Protein 2CH7 (pdb70)

Secondary structure (P-SEA, 3-state):
ccaaaaaaaaaaaaaaaaaaaaaaaaaaaaaaaaaaaaaaaaaaaaaaaaaaaaaaaaaaaaaaaaaaaaaaaaaaaaaaaaaaaaaaaaaaaaaaaaaaaaaaaaaaaaaaaaaaaaaaaaccaaaaaaaaaaaaaaaaaaaaaaaaaaaaccccaaaaaaaaaaaaaaaaaaaaaaaaaaaaaaaaaaaaaaaaaaaaaaaaaaaaaaaaaaaaaaaaaaaaaaaaaaaaaaaaaaaaaaaaaaaaaaaaaaaaaaaaaaaaaaaaaaaaaaaaaaaaaaaaaaaaaaaaaaaaaaacaaaaaaccc/cccaaaaaaaaaaaaaaaaaaaaaaaaaaaaaaaaaaaaaaaaaaaaaaaaaaaaaaaaaaaaaaaaaaaaaaaaaaaaaaaaaaaaaaaaaaaaaaaaaaaaaaaaaaaaaaaaaaaaaaaaaaaaaaaaaaaaaaaaaaaaaaaaacccccccccaaaaaaaaaaaaaaaaaaaaaaaaaaaaaaaaacccccccccaaaaaaaaaaaaaaaaaaaaaaaaaaaaaaaaaaaaaaaaaaaaaaaaaaaaaaaaaaaaaaaaaaaaaaaaaaaaaaaaaaaaaaaaaaaaaaaaaaaaaaaaaccc

CATH classification: 1.10.287.950

Radius of gyration: 66.01 Å; Cα contacts (8 Å, |Δi|>4): 724; chains: 2; bounding box: 37×53×224 Å

Organism: Thermotoga maritima (strain ATCC 43589 / DSM 3109 / JCM 10099 / NBRC 100826 / MSB8) (NCBI:txid243274)

B-factor: mean 63.99, std 24.02, range [5.92, 136.81]

Solvent-accessible surface area: 31193 Å² total

Structure (mmCIF, N/CA/C/O backbone):
data_2CH7
#
_entry.id   2CH7
#
_cell.length_a   24.600
_cell.length_b   99.400
_cell.length_c   117.200
_cell.angle_alpha   90.00
_cell.angle_beta   90.50
_cell.angle_gamma   90.00
#
_symmetry.space_group_name_H-M   'P 1 21 1'
#
loop_
_entity.id
_entity.type
_entity.pdbx_description
1 polymer 'METHYL-ACCEPTING CHEMOTAXIS PROTEIN'
2 polymer 'METHYL-ACCEPTING CHEMOTAXIS PROTEIN'
3 non-polymer 'LEAD (II) ION'
4 water water
#
loop_
_atom_site.group_PDB
_atom_site.id
_atom_site.type_symbol
_atom_site.label_atom_id
_atom_site.label_alt_id
_atom_site.label_comp_id
_atom_site.label_asym_id
_atom_site.label_entity_id
_atom_site.label_seq_id
_atom_site.pdbx_PDB_ins_code
_atom_site.Cartn_x
_atom_site.Cartn_y
_atom_site.Cartn_z
_atom_site.occupancy
_atom_site.B_iso_or_equiv
_atom_site.auth_seq_id
_atom_site.auth_comp_id
_atom_site.auth_asym_id
_atom_site.auth_atom_id
_atom_site.pdbx_PDB_model_num
ATOM 1 N N . GLY A 1 1 ? -45.189 -27.041 -71.045 1.00 103.73 221 GLY A N 1
ATOM 2 C CA . GLY A 1 1 ? -46.625 -26.946 -70.642 1.00 107.36 221 GLY A CA 1
ATOM 3 C C . GLY A 1 1 ? -46.867 -27.918 -69.494 1.00 109.35 221 GLY A C 1
ATOM 4 O O . GLY A 1 1 ? -47.001 -27.490 -68.322 1.00 109.37 221 GLY A O 1
ATOM 5 N N . SER A 1 2 ? -46.955 -29.220 -69.797 1.00 111.49 222 SER A N 1
ATOM 6 C CA . SER A 1 2 ? -47.191 -30.244 -68.759 1.00 109.29 222 SER A CA 1
ATOM 7 C C . SER A 1 2 ? -45.935 -30.298 -67.914 1.00 107.97 222 SER A C 1
ATOM 8 O O . SER A 1 2 ? -45.888 -30.965 -66.893 1.00 105.16 222 SER A O 1
ATOM 10 N N . HIS A 1 3 ? -44.900 -29.620 -68.408 1.00 105.60 223 HIS A N 1
ATOM 11 C CA . HIS A 1 3 ? -43.587 -29.470 -67.785 1.00 106.24 223 HIS A CA 1
ATOM 12 C C . HIS A 1 3 ? -43.658 -28.419 -66.670 1.00 107.26 223 HIS A C 1
ATOM 13 O O . HIS A 1 3 ? -42.819 -28.407 -65.781 1.00 107.66 223 HIS A O 1
ATOM 20 N N . MET A 1 4 ? -44.615 -27.496 -66.784 1.00 107.68 224 MET A N 1
ATOM 21 C CA . MET A 1 4 ? -44.792 -26.435 -65.794 1.00 107.63 224 MET A CA 1
ATOM 22 C C . MET A 1 4 ? -46.108 -26.622 -65.042 1.00 106.85 224 MET A C 1
ATOM 23 O O . MET A 1 4 ? -46.244 -26.201 -63.890 1.00 107.34 224 MET A O 1
ATOM 28 N N . LYS A 1 5 ? -47.083 -27.232 -65.711 1.00 105.30 225 LYS A N 1
ATOM 29 C CA . LYS A 1 5 ? -48.377 -27.495 -65.100 1.00 103.95 225 LYS A CA 1
ATOM 30 C C . LYS A 1 5 ? -48.253 -28.579 -64.039 1.00 103.68 225 LYS A C 1
ATOM 31 O O . LYS A 1 5 ? -49.190 -28.812 -63.275 1.00 105.79 225 LYS A O 1
ATOM 37 N N . ASP A 1 6 ? -47.096 -29.245 -64.009 1.00 101.53 226 ASP A N 1
ATOM 38 C CA . ASP A 1 6 ? -46.819 -30.270 -63.004 1.00 98.85 226 ASP A CA 1
ATOM 39 C C . ASP A 1 6 ? -45.936 -29.608 -61.945 1.00 94.52 226 ASP A C 1
ATOM 40 O O . ASP A 1 6 ? -46.029 -29.942 -60.766 1.00 94.71 226 ASP A O 1
ATOM 45 N N . VAL A 1 7 ? -45.097 -28.658 -62.377 1.00 89.31 227 VAL A N 1
ATOM 46 C CA . VAL A 1 7 ? -44.219 -27.903 -61.475 1.00 85.15 227 VAL A CA 1
ATOM 47 C C . VAL A 1 7 ? -45.107 -27.057 -60.574 1.00 83.57 227 VAL A C 1
ATOM 48 O O . VAL A 1 7 ? -44.687 -26.606 -59.511 1.00 84.24 227 VAL A O 1
ATOM 52 N N . GLN A 1 8 ? -46.347 -26.870 -61.013 1.00 81.31 228 GLN A N 1
ATOM 53 C CA . GLN A 1 8 ? -47.338 -26.120 -60.263 1.00 77.98 228 GLN A CA 1
ATOM 54 C C . GLN A 1 8 ? -48.044 -27.091 -59.313 1.00 74.72 228 GLN A C 1
ATOM 55 O O . GLN A 1 8 ? -48.127 -26.855 -58.107 1.00 71.28 228 GLN A O 1
ATOM 61 N N . THR A 1 9 ? -48.537 -28.194 -59.868 1.00 74.66 229 THR A N 1
ATOM 62 C CA . THR A 1 9 ? -49.236 -29.222 -59.090 1.00 72.77 229 THR A CA 1
ATOM 63 C C . THR A 1 9 ? -48.351 -29.656 -57.930 1.00 69.50 229 THR A C 1
ATOM 64 O O . THR A 1 9 ? -48.822 -29.944 -56.825 1.00 66.95 229 THR A O 1
ATOM 68 N N . GLU A 1 10 ? -47.056 -29.646 -58.202 1.00 67.71 230 GLU A N 1
ATOM 69 C CA . GLU A 1 10 ? -46.053 -30.040 -57.239 1.00 68.69 230 GLU A CA 1
ATOM 70 C C . GLU A 1 10 ? -45.943 -29.015 -56.124 1.00 67.06 230 GLU A C 1
ATOM 71 O O . GLU A 1 10 ? -46.179 -29.323 -54.954 1.00 66.12 230 GLU A O 1
ATOM 77 N N . THR A 1 11 ? -45.610 -27.787 -56.500 1.00 66.71 231 THR A N 1
ATOM 78 C CA . THR A 1 11 ? -45.476 -26.709 -55.542 1.00 66.43 231 THR A CA 1
ATOM 79 C C . THR A 1 11 ? -46.799 -26.420 -54.832 1.00 66.36 231 THR A C 1
ATOM 80 O O . THR A 1 11 ? -46.829 -25.685 -53.848 1.00 67.25 231 THR A O 1
ATOM 84 N N . PHE A 1 12 ? -47.897 -26.976 -55.342 1.00 66.37 232 PHE A N 1
ATOM 85 C CA . PHE A 1 12 ? -49.205 -26.796 -54.701 1.00 66.75 232 PHE A CA 1
ATOM 86 C C . PHE A 1 12 ? -49.210 -27.704 -53.466 1.00 65.23 232 PHE A C 1
ATOM 87 O O . PHE A 1 12 ? -49.515 -27.272 -52.356 1.00 63.59 232 PHE A O 1
ATOM 95 N N . SER A 1 13 ? -48.821 -28.960 -53.670 1.00 63.71 233 SER A N 1
ATOM 96 C CA . SER A 1 13 ? -48.779 -29.935 -52.596 1.00 62.12 233 SER A CA 1
ATOM 97 C C . SER A 1 13 ? -47.761 -29.585 -51.512 1.00 60.88 233 SER A C 1
ATOM 98 O O . SER A 1 13 ? -48.058 -29.744 -50.331 1.00 62.05 233 SER A O 1
ATOM 101 N N . VAL A 1 14 ? -46.572 -29.111 -51.884 1.00 56.16 234 VAL A N 1
ATOM 102 C CA . VAL A 1 14 ? -45.599 -28.770 -50.850 1.00 55.01 234 VAL A CA 1
ATOM 103 C C . VAL A 1 14 ? -46.053 -27.542 -50.062 1.00 57.78 234 VAL A C 1
ATOM 104 O O . VAL A 1 14 ? -45.948 -27.531 -48.836 1.00 59.74 234 VAL A O 1
ATOM 108 N N . ALA A 1 15 ? -46.605 -26.541 -50.752 1.00 57.50 235 ALA A N 1
ATOM 109 C CA . ALA A 1 15 ? -47.113 -25.333 -50.085 1.00 57.95 235 ALA A CA 1
ATOM 110 C C . ALA A 1 15 ? -48.278 -25.712 -49.178 1.00 56.13 235 ALA A C 1
ATOM 111 O O . ALA A 1 15 ? -48.534 -25.057 -48.181 1.00 57.04 235 ALA A O 1
ATOM 113 N N . GLU A 1 16 ? -48.994 -26.762 -49.568 1.00 58.57 236 GLU A N 1
ATOM 114 C CA . GLU A 1 16 ? -50.138 -27.285 -48.830 1.00 56.41 236 GLU A CA 1
ATOM 115 C C . GLU A 1 16 ? -49.659 -28.134 -47.641 1.00 53.09 236 GLU A C 1
ATOM 116 O O . GLU A 1 16 ? -50.271 -28.140 -46.572 1.00 53.96 236 GLU A O 1
ATOM 122 N N . SER A 1 17 ? -48.549 -28.840 -47.825 1.00 45.89 237 SER A N 1
ATOM 123 C CA . SER A 1 17 ? -48.017 -29.671 -46.768 1.00 42.48 237 SER A CA 1
ATOM 124 C C . SER A 1 17 ? -47.278 -28.874 -45.713 1.00 42.08 237 SER A C 1
ATOM 125 O O . SER A 1 17 ? -47.507 -29.063 -44.520 1.00 43.61 237 SER A O 1
ATOM 128 N N . ILE A 1 18 ? -46.374 -27.999 -46.142 1.00 40.14 238 ILE A N 1
ATOM 129 C CA . ILE A 1 18 ? -45.603 -27.185 -45.192 1.00 37.92 238 ILE A CA 1
ATOM 130 C C . ILE A 1 18 ? -46.538 -26.427 -44.257 1.00 33.89 238 ILE A C 1
ATOM 131 O O . ILE A 1 18 ? -46.191 -26.162 -43.111 1.00 33.56 238 ILE A O 1
ATOM 136 N N . GLU A 1 19 ? -47.734 -26.103 -44.745 1.00 31.12 239 GLU A N 1
ATOM 137 C CA . GLU A 1 19 ? -48.703 -25.400 -43.933 1.00 35.22 239 GLU A CA 1
ATOM 138 C C . GLU A 1 19 ? -49.310 -26.283 -42.847 1.00 33.56 239 GLU A C 1
ATOM 139 O O . GLU A 1 19 ? -49.768 -25.792 -41.819 1.00 33.09 239 GLU A O 1
ATOM 145 N N . GLU A 1 20 ? -49.305 -27.592 -43.073 1.00 34.72 240 GLU A N 1
ATOM 146 C CA . GLU A 1 20 ? -49.788 -28.540 -42.077 1.00 33.61 240 GLU A CA 1
ATOM 147 C C . GLU A 1 20 ? -48.672 -28.716 -41.049 1.00 33.47 240 GLU A C 1
ATOM 148 O O . GLU A 1 20 ? -48.933 -28.779 -39.844 1.00 32.21 240 GLU A O 1
ATOM 154 N N . ILE A 1 21 ? -47.425 -28.767 -41.515 1.00 30.64 241 ILE A N 1
ATOM 155 C CA . ILE A 1 21 ? -46.280 -28.898 -40.603 1.00 32.28 241 ILE A CA 1
ATOM 156 C C . ILE A 1 21 ? -46.240 -27.691 -39.654 1.00 35.74 241 ILE A C 1
ATOM 157 O O . ILE A 1 21 ? -45.897 -27.819 -38.472 1.00 33.77 241 ILE A O 1
ATOM 162 N N . SER A 1 22 ? -46.643 -26.529 -40.166 1.00 33.90 242 SER A N 1
ATOM 163 C CA . SER A 1 22 ? -46.626 -25.319 -39.369 1.00 33.14 242 SER A CA 1
ATOM 164 C C . SER A 1 22 ? -47.599 -25.356 -38.234 1.00 33.60 242 SER A C 1
ATOM 165 O O . SER A 1 22 ? -47.316 -24.809 -37.182 1.00 39.34 242 SER A O 1
ATOM 168 N N . LYS A 1 23 ? -48.760 -25.963 -38.437 1.00 35.68 243 LYS A N 1
ATOM 169 C CA . LYS A 1 23 ? -49.726 -26.013 -37.347 1.00 38.03 243 LYS A CA 1
ATOM 170 C C . LYS A 1 23 ? -49.467 -27.194 -36.432 1.00 36.20 243 LYS A C 1
ATOM 171 O O . LYS A 1 23 ? -49.689 -27.094 -35.227 1.00 38.62 243 LYS A O 1
ATOM 177 N N . ALA A 1 24 ? -48.936 -28.282 -36.993 1.00 35.22 244 ALA A N 1
ATOM 178 C CA . ALA A 1 24 ? -48.590 -29.465 -36.203 1.00 35.68 244 ALA A CA 1
ATOM 179 C C . ALA A 1 24 ? -47.499 -29.028 -35.232 1.00 36.29 244 ALA A C 1
ATOM 180 O O . ALA A 1 24 ? -47.446 -29.503 -34.098 1.00 37.33 244 ALA A O 1
ATOM 182 N N . ASN A 1 25 ? -46.653 -28.097 -35.689 1.00 37.73 245 ASN A N 1
ATOM 183 C CA . ASN A 1 25 ? -45.571 -27.513 -34.885 1.00 36.94 245 ASN A CA 1
ATOM 184 C C . ASN A 1 25 ? -46.106 -26.383 -33.980 1.00 36.43 245 ASN A C 1
ATOM 185 O O . ASN A 1 25 ? -45.437 -25.981 -33.027 1.00 38.53 245 ASN A O 1
ATOM 190 N N . GLU A 1 26 ? -47.295 -25.862 -34.304 1.00 35.38 246 GLU A N 1
ATOM 191 C CA . GLU A 1 26 ? -47.947 -24.834 -33.493 1.00 36.42 246 GLU A CA 1
ATOM 192 C C . GLU A 1 26 ? -48.680 -25.568 -32.388 1.00 36.58 246 GLU A C 1
ATOM 193 O O . GLU A 1 26 ? -48.766 -25.081 -31.265 1.00 38.69 246 GLU A O 1
ATOM 199 N N . GLU A 1 27 ? -49.234 -26.735 -32.711 1.00 36.55 247 GLU A N 1
ATOM 200 C CA . GLU A 1 27 ? -49.906 -27.560 -31.707 1.00 41.11 247 GLU A CA 1
ATOM 201 C C . GLU A 1 27 ? -48.830 -28.004 -30.684 1.00 40.04 247 GLU A C 1
ATOM 202 O O . GLU A 1 27 ? -49.069 -27.991 -29.471 1.00 39.40 247 GLU A O 1
ATOM 208 N N . ILE A 1 28 ? -47.622 -28.313 -31.164 1.00 35.50 248 ILE A N 1
ATOM 209 C CA . ILE A 1 28 ? -46.537 -28.724 -30.265 1.00 33.39 248 ILE A CA 1
ATOM 210 C C . ILE A 1 28 ? -46.071 -27.633 -29.301 1.00 30.50 248 ILE A C 1
ATOM 211 O O . ILE A 1 28 ? -45.828 -27.909 -28.130 1.00 30.57 248 ILE A O 1
ATOM 216 N N . THR A 1 29 ? -45.879 -26.416 -29.790 1.00 29.41 249 THR A N 1
ATOM 217 C CA . THR A 1 29 ? -45.448 -25.344 -28.894 1.00 36.25 249 THR A CA 1
ATOM 218 C C . THR A 1 29 ? -46.456 -25.088 -27.740 1.00 34.16 249 THR A C 1
ATOM 219 O O . THR A 1 29 ? -46.058 -24.703 -26.629 1.00 32.83 249 THR A O 1
ATOM 223 N N . ASN A 1 30 ? -47.741 -25.367 -27.985 1.00 32.83 250 ASN A N 1
ATOM 224 C CA . ASN A 1 30 ? -48.793 -25.175 -26.965 1.00 30.82 250 ASN A CA 1
ATOM 225 C C . ASN A 1 30 ? -48.717 -26.222 -25.876 1.00 25.83 250 ASN A C 1
ATOM 226 O O . ASN A 1 30 ? -48.775 -25.910 -24.687 1.00 23.37 250 ASN A O 1
ATOM 231 N N . GLN A 1 31 ? -48.623 -27.480 -26.297 1.00 32.58 251 GLN A N 1
ATOM 232 C CA . GLN A 1 31 ? -48.523 -28.607 -25.370 1.00 37.12 251 GLN A CA 1
ATOM 233 C C . GLN A 1 31 ? -47.348 -28.370 -24.431 1.00 37.24 251 GLN A C 1
ATOM 234 O O . GLN A 1 31 ? -47.429 -28.680 -23.247 1.00 41.48 251 GLN A O 1
ATOM 240 N N . LEU A 1 32 ? -46.280 -27.781 -24.972 1.00 38.49 252 LEU A N 1
ATOM 241 C CA . LEU A 1 32 ? -45.063 -27.426 -24.224 1.00 40.87 252 LEU A CA 1
ATOM 242 C C . LEU A 1 32 ? -45.371 -26.395 -23.129 1.00 44.29 252 LEU A C 1
ATOM 243 O O . LEU A 1 32 ? -44.729 -26.396 -22.079 1.00 49.77 252 LEU A O 1
ATOM 248 N N . LEU A 1 33 ? -46.311 -25.482 -23.399 1.00 43.32 253 LEU A N 1
ATOM 249 C CA . LEU A 1 33 ? -46.710 -24.452 -22.429 1.00 43.15 253 LEU A CA 1
ATOM 250 C C . LEU A 1 33 ? -47.429 -25.096 -21.248 1.00 43.34 253 LEU A C 1
ATOM 251 O O . LEU A 1 33 ? -47.151 -24.773 -20.088 1.00 40.55 253 LEU A O 1
ATOM 256 N N . GLY A 1 34 ? -48.351 -26.014 -21.566 1.00 39.69 254 GLY A N 1
ATOM 257 C CA . GLY A 1 34 ? -49.106 -26.732 -20.549 1.00 34.99 254 GLY A CA 1
ATOM 258 C C . GLY A 1 34 ? -48.227 -27.625 -19.682 1.00 28.38 254 GLY A C 1
ATOM 259 O O . GLY A 1 34 ? -48.440 -27.736 -18.484 1.00 28.72 254 GLY A O 1
ATOM 260 N N . ILE A 1 35 ? -47.268 -28.301 -20.296 1.00 26.11 255 ILE A N 1
ATOM 261 C CA . ILE A 1 35 ? -46.349 -29.152 -19.556 1.00 29.51 255 ILE A CA 1
ATOM 262 C C . ILE A 1 35 ? -45.595 -28.364 -18.485 1.00 31.47 255 ILE A C 1
ATOM 263 O O . ILE A 1 35 ? -45.449 -28.830 -17.347 1.00 33.84 255 ILE A O 1
ATOM 268 N N . SER A 1 36 ? -45.130 -27.170 -18.843 1.00 29.20 256 SER A N 1
ATOM 269 C CA . SER A 1 36 ? -44.399 -26.315 -17.903 1.00 27.37 256 SER A CA 1
ATOM 270 C C . SER A 1 36 ? -45.244 -25.969 -16.680 1.00 27.29 256 SER A C 1
ATOM 271 O O . SER A 1 36 ? -44.788 -26.115 -15.545 1.00 27.28 256 SER A O 1
ATOM 274 N N . LYS A 1 37 ? -46.471 -25.503 -16.897 1.00 25.07 257 LYS A N 1
ATOM 275 C CA . LYS A 1 37 ? -47.348 -25.181 -15.760 1.00 31.10 257 LYS A CA 1
ATOM 276 C C . LYS A 1 37 ? -47.496 -26.401 -14.845 1.00 26.18 257 LYS A C 1
ATOM 277 O O . LYS A 1 37 ? -47.571 -26.260 -13.636 1.00 28.85 257 LYS A O 1
ATOM 283 N N . GLU A 1 38 ? -47.426 -27.600 -15.418 1.00 27.32 258 GLU A N 1
ATOM 284 C CA . GLU A 1 38 ? -47.569 -28.824 -14.633 1.00 31.41 258 GLU A CA 1
ATOM 285 C C . GLU A 1 38 ? -46.273 -29.172 -13.926 1.00 30.71 258 GLU A C 1
ATOM 286 O O . GLU A 1 38 ? -46.281 -29.712 -12.816 1.00 30.86 258 GLU A O 1
ATOM 292 N N . MET A 1 39 ? -45.158 -28.828 -14.560 1.00 31.97 259 MET A N 1
ATOM 293 C CA . MET A 1 39 ? -43.839 -29.057 -13.978 1.00 31.97 259 MET A CA 1
ATOM 294 C C . MET A 1 39 ? -43.633 -28.158 -12.769 1.00 30.44 259 MET A C 1
ATOM 295 O O . MET A 1 39 ? -43.063 -28.580 -11.767 1.00 33.10 259 MET A O 1
ATOM 300 N N . ASP A 1 40 ? -44.175 -26.943 -12.839 1.00 30.40 260 ASP A N 1
ATOM 301 C CA . ASP A 1 40 ? -44.074 -25.985 -11.738 1.00 32.46 260 ASP A CA 1
ATOM 302 C C . ASP A 1 40 ? -44.986 -26.436 -10.578 1.00 33.68 260 ASP A C 1
ATOM 303 O O . ASP A 1 40 ? -44.661 -26.226 -9.406 1.00 30.27 260 ASP A O 1
ATOM 308 N N . ASN A 1 41 ? -46.138 -27.030 -10.903 1.00 31.99 261 ASN A N 1
ATOM 309 C CA . ASN A 1 41 ? -47.057 -27.539 -9.872 1.00 31.59 261 ASN A CA 1
ATOM 310 C C . ASN A 1 41 ? -46.330 -28.610 -9.108 1.00 26.11 261 ASN A C 1
ATOM 311 O O . ASN A 1 41 ? -46.407 -28.648 -7.889 1.00 29.67 261 ASN A O 1
ATOM 316 N N . ILE A 1 42 ? -45.612 -29.473 -9.826 1.00 26.58 262 ILE A N 1
ATOM 317 C CA . ILE A 1 42 ? -44.849 -30.554 -9.196 1.00 27.97 262 ILE A CA 1
ATOM 318 C C . ILE A 1 42 ? -43.830 -29.901 -8.268 1.00 31.83 262 ILE A C 1
ATOM 319 O O . ILE A 1 42 ? -43.815 -30.174 -7.071 1.00 36.43 262 ILE A O 1
ATOM 324 N N . SER A 1 43 ? -43.084 -28.936 -8.808 1.00 34.30 263 SER A N 1
ATOM 325 C CA . SER A 1 43 ? -42.084 -28.171 -8.056 1.00 32.06 263 SER A CA 1
ATOM 326 C C . SER A 1 43 ? -42.687 -27.543 -6.803 1.00 27.18 263 SER A C 1
ATOM 327 O O . SER A 1 43 ? -42.248 -27.818 -5.702 1.00 30.85 263 SER A O 1
ATOM 330 N N . THR A 1 44 ? -43.703 -26.714 -6.965 1.00 33.34 264 THR A N 1
ATOM 331 C CA . THR A 1 44 ? -44.348 -26.080 -5.810 1.00 34.75 264 THR A CA 1
ATOM 332 C C . THR A 1 44 ? -44.812 -27.125 -4.799 1.00 35.18 264 THR A C 1
ATOM 333 O O . THR A 1 44 ? -44.544 -26.991 -3.605 1.00 37.49 264 THR A O 1
ATOM 337 N N . ARG A 1 45 ? -45.507 -28.162 -5.268 1.00 31.04 265 ARG A N 1
ATOM 338 C CA . ARG A 1 45 ? -45.963 -29.207 -4.366 1.00 31.38 265 ARG A CA 1
ATOM 339 C C . ARG A 1 45 ? -44.773 -29.956 -3.751 1.00 27.31 265 ARG A C 1
ATOM 340 O O . ARG A 1 45 ? -44.810 -30.382 -2.602 1.00 11.40 265 ARG A O 1
ATOM 348 N N . ILE A 1 46 ? -43.688 -30.086 -4.500 1.00 30.87 266 ILE A N 1
ATOM 349 C CA . ILE A 1 46 ? -42.515 -30.762 -3.959 1.00 34.87 266 ILE A CA 1
ATOM 350 C C . ILE A 1 46 ? -41.805 -29.897 -2.896 1.00 40.50 266 ILE A C 1
ATOM 351 O O . ILE A 1 46 ? -40.979 -30.381 -2.105 1.00 41.85 266 ILE A O 1
ATOM 356 N N . GLU A 1 47 ? -42.234 -28.639 -2.801 1.00 44.24 267 GLU A N 1
ATOM 357 C CA . GLU A 1 47 ? -41.695 -27.696 -1.822 1.00 48.51 267 GLU A CA 1
ATOM 358 C C . GLU A 1 47 ? -42.548 -27.827 -0.566 1.00 46.86 267 GLU A C 1
ATOM 359 O O . GLU A 1 47 ? -42.019 -27.894 0.534 1.00 46.69 267 GLU A O 1
ATOM 365 N N . SER A 1 48 ? -43.870 -27.873 -0.739 1.00 46.83 268 SER A N 1
ATOM 366 C CA . SER A 1 48 ? -44.790 -28.033 0.390 1.00 46.99 268 SER A CA 1
ATOM 367 C C . SER A 1 48 ? -44.624 -29.410 1.030 1.00 46.62 268 SER A C 1
ATOM 368 O O . SER A 1 48 ? -44.789 -29.559 2.238 1.00 43.36 268 SER A O 1
ATOM 371 N N . ILE A 1 49 ? -44.343 -30.425 0.214 1.00 48.37 269 ILE A N 1
ATOM 372 C CA . ILE A 1 49 ? -44.128 -31.767 0.740 1.00 48.38 269 ILE A CA 1
ATOM 373 C C . ILE A 1 49 ? -42.853 -31.730 1.569 1.00 51.89 269 ILE A C 1
ATOM 374 O O . ILE A 1 49 ? -42.746 -32.423 2.578 1.00 57.40 269 ILE A O 1
ATOM 379 N N . SER A 1 50 ? -41.898 -30.900 1.160 1.00 51.51 270 SER A N 1
ATOM 380 C CA . SER A 1 50 ? -40.660 -30.782 1.915 1.00 53.00 270 SER A CA 1
ATOM 381 C C . SER A 1 50 ? -40.948 -30.075 3.240 1.00 50.88 270 SER A C 1
ATOM 382 O O . SER A 1 50 ? -40.373 -30.406 4.279 1.00 50.07 270 SER A O 1
ATOM 385 N N . ALA A 1 51 ? -41.869 -29.119 3.211 1.00 52.12 271 ALA A N 1
ATOM 386 C CA . ALA A 1 51 ? -42.239 -28.402 4.430 1.00 53.58 271 ALA A CA 1
ATOM 387 C C . ALA A 1 51 ? -43.007 -29.338 5.358 1.00 55.16 271 ALA A C 1
ATOM 388 O O . ALA A 1 51 ? -42.921 -29.212 6.583 1.00 56.13 271 ALA A O 1
ATOM 390 N N . SER A 1 52 ? -43.761 -30.269 4.766 1.00 57.11 272 SER A N 1
ATOM 391 C CA . SER A 1 52 ? -44.543 -31.248 5.525 1.00 57.14 272 SER A CA 1
ATOM 392 C C . SER A 1 52 ? -43.600 -32.126 6.335 1.00 56.91 272 SER A C 1
ATOM 393 O O . SER A 1 52 ? -43.960 -32.604 7.401 1.00 54.66 272 SER A O 1
ATOM 396 N N . VAL A 1 53 ? -42.380 -32.294 5.830 1.00 59.92 273 VAL A N 1
ATOM 397 C CA . VAL A 1 53 ? -41.334 -33.086 6.481 1.00 63.77 273 VAL A CA 1
ATOM 398 C C . VAL A 1 53 ? -40.741 -32.406 7.722 1.00 65.74 273 VAL A C 1
ATOM 399 O O . VAL A 1 53 ? -40.443 -33.073 8.716 1.00 66.64 273 VAL A O 1
ATOM 403 N N . GLN A 1 54 ? -40.557 -31.090 7.663 1.00 66.01 274 GLN A N 1
ATOM 404 C CA . GLN A 1 54 ? -40.012 -30.366 8.806 1.00 69.05 274 GLN A CA 1
ATOM 405 C C . GLN A 1 54 ? -40.974 -30.355 9.992 1.00 69.35 274 GLN A C 1
ATOM 406 O O . GLN A 1 54 ? -40.549 -30.528 11.138 1.00 71.55 274 GLN A O 1
ATOM 412 N N . GLU A 1 55 ? -42.262 -30.144 9.713 1.00 66.65 275 GLU A N 1
ATOM 413 C CA . GLU A 1 55 ? -43.288 -30.120 10.750 1.00 63.42 275 GLU A CA 1
ATOM 414 C C . GLU A 1 55 ? -43.240 -31.427 11.538 1.00 60.47 275 GLU A C 1
ATOM 415 O O . GLU A 1 55 ? -43.232 -31.423 12.769 1.00 62.51 275 GLU A O 1
ATOM 421 N N . THR A 1 56 ? -43.190 -32.541 10.805 1.00 54.46 276 THR A N 1
ATOM 422 C CA . THR A 1 56 ? -43.164 -33.880 11.382 1.00 48.08 276 THR A CA 1
ATOM 423 C C . THR A 1 56 ? -41.936 -34.164 12.245 1.00 49.61 276 THR A C 1
ATOM 424 O O . THR A 1 56 ? -42.059 -34.735 13.332 1.00 50.63 276 THR A O 1
ATOM 428 N N . THR A 1 57 ? -40.759 -33.765 11.774 1.00 49.25 277 THR A N 1
ATOM 429 C CA . THR A 1 57 ? -39.529 -33.974 12.535 1.00 48.18 277 THR A CA 1
ATOM 430 C C . THR A 1 57 ? -39.684 -33.302 13.901 1.00 50.90 277 THR A C 1
ATOM 431 O O . THR A 1 57 ? -39.237 -33.832 14.922 1.00 48.30 277 THR A O 1
ATOM 435 N N . ALA A 1 58 ? -40.364 -32.154 13.913 1.00 52.78 278 ALA A N 1
ATOM 436 C CA . ALA A 1 58 ? -40.620 -31.411 15.144 1.00 50.66 278 ALA A CA 1
ATOM 437 C C . ALA A 1 58 ? -41.508 -32.247 16.057 1.00 52.98 278 ALA A C 1
ATOM 438 O O . ALA A 1 58 ? -41.327 -32.238 17.272 1.00 58.92 278 ALA A O 1
ATOM 440 N N . GLY A 1 59 ? -42.462 -32.966 15.461 1.00 52.44 279 GLY A N 1
ATOM 441 C CA . GLY A 1 59 ? -43.362 -33.830 16.212 1.00 48.97 279 GLY A CA 1
ATOM 442 C C . GLY A 1 59 ? -42.649 -35.047 16.776 1.00 48.90 279 GLY A C 1
ATOM 443 O O . GLY A 1 59 ? -42.939 -35.457 17.890 1.00 49.89 279 GLY A O 1
ATOM 444 N N . SER A 1 60 ? -41.709 -35.623 16.030 1.00 48.57 280 SER A N 1
ATOM 445 C CA . SER A 1 60 ? -40.978 -36.768 16.547 1.00 55.59 280 SER A CA 1
ATOM 446 C C . SER A 1 60 ? -40.099 -36.298 17.714 1.00 57.07 280 SER A C 1
ATOM 447 O O . SER A 1 60 ? -39.976 -37.002 18.713 1.00 61.49 280 SER A O 1
ATOM 450 N N . GLU A 1 61 ? -39.570 -35.073 17.625 1.00 57.29 281 GLU A N 1
ATOM 451 C CA . GLU A 1 61 ? -38.713 -34.512 18.679 1.00 55.36 281 GLU A CA 1
ATOM 452 C C . GLU A 1 61 ? -39.471 -34.183 19.983 1.00 52.42 281 GLU A C 1
ATOM 453 O O . GLU A 1 61 ? -38.925 -34.346 21.080 1.00 48.71 281 GLU A O 1
ATOM 459 N N . GLU A 1 62 ? -40.701 -33.681 19.856 1.00 48.65 282 GLU A N 1
ATOM 460 C CA . GLU A 1 62 ? -41.551 -33.376 21.018 1.00 47.53 282 GLU A CA 1
ATOM 461 C C . GLU A 1 62 ? -41.986 -34.708 21.660 1.00 45.50 282 GLU A C 1
ATOM 462 O O . GLU A 1 62 ? -41.897 -34.878 22.870 1.00 44.11 282 GLU A O 1
ATOM 468 N N . ILE A 1 63 ? -42.488 -35.633 20.835 1.00 42.74 283 ILE A N 1
ATOM 469 C CA . ILE A 1 63 ? -42.924 -36.949 21.299 1.00 38.55 283 ILE A CA 1
ATOM 470 C C . ILE A 1 63 ? -41.821 -37.633 22.090 1.00 40.28 283 ILE A C 1
ATOM 471 O O . ILE A 1 63 ? -42.029 -37.967 23.246 1.00 38.75 283 ILE A O 1
ATOM 476 N N . SER A 1 64 ? -40.646 -37.806 21.486 1.00 41.77 284 SER A N 1
ATOM 477 C CA . SER A 1 64 ? -39.516 -38.427 22.174 1.00 45.78 284 SER A CA 1
ATOM 478 C C . SER A 1 64 ? -39.251 -37.786 23.536 1.00 49.47 284 SER A C 1
ATOM 479 O O . SER A 1 64 ? -39.267 -38.469 24.564 1.00 51.27 284 SER A O 1
ATOM 482 N N . SER A 1 65 ? -39.034 -36.474 23.540 1.00 51.47 285 SER A N 1
ATOM 483 C CA . SER A 1 65 ? -38.794 -35.733 24.773 1.00 53.50 285 SER A CA 1
ATOM 484 C C . SER A 1 65 ? -39.934 -36.044 25.750 1.00 54.38 285 SER A C 1
ATOM 485 O O . SER A 1 65 ? -39.703 -36.297 26.934 1.00 56.73 285 SER A O 1
ATOM 488 N N . ALA A 1 66 ? -41.160 -36.082 25.236 1.00 51.78 286 ALA A N 1
ATOM 489 C CA . ALA A 1 66 ? -42.320 -36.375 26.074 1.00 50.16 286 ALA A CA 1
ATOM 490 C C . ALA A 1 66 ? -42.281 -37.794 26.617 1.00 47.94 286 ALA A C 1
ATOM 491 O O . ALA A 1 66 ? -42.627 -38.008 27.774 1.00 48.20 286 ALA A O 1
ATOM 493 N N . THR A 1 67 ? -41.867 -38.756 25.791 1.00 46.24 287 THR A N 1
ATOM 494 C CA . THR A 1 67 ? -41.790 -40.152 26.232 1.00 48.01 287 THR A CA 1
ATOM 495 C C . THR A 1 67 ? -40.619 -40.343 27.190 1.00 51.75 287 THR A C 1
ATOM 496 O O . THR A 1 67 ? -40.596 -41.301 27.955 1.00 54.69 287 THR A O 1
ATOM 500 N N . LYS A 1 68 ? -39.631 -39.456 27.136 1.00 55.55 288 LYS A N 1
ATOM 501 C CA . LYS A 1 68 ? -38.494 -39.563 28.043 1.00 57.65 288 LYS A CA 1
ATOM 502 C C . LYS A 1 68 ? -38.945 -39.096 29.431 1.00 58.00 288 LYS A C 1
ATOM 503 O O . LYS A 1 68 ? -38.631 -39.729 30.440 1.00 61.82 288 LYS A O 1
ATOM 509 N N . ASN A 1 69 ? -39.698 -37.999 29.475 1.00 55.41 289 ASN A N 1
ATOM 510 C CA . ASN A 1 69 ? -40.209 -37.481 30.739 1.00 53.47 289 ASN A CA 1
ATOM 511 C C . ASN A 1 69 ? -41.031 -38.570 31.415 1.00 53.73 289 ASN A C 1
ATOM 512 O O . ASN A 1 69 ? -40.851 -38.835 32.602 1.00 56.63 289 ASN A O 1
ATOM 517 N N . ILE A 1 70 ? -41.930 -39.189 30.644 1.00 51.08 290 ILE A N 1
ATOM 518 C CA . ILE A 1 70 ? -42.807 -40.258 31.117 1.00 44.36 290 ILE A CA 1
ATOM 519 C C . ILE A 1 70 ? -42.030 -41.506 31.525 1.00 45.59 290 ILE A C 1
ATOM 520 O O . ILE A 1 70 ? -42.400 -42.173 32.484 1.00 49.42 290 ILE A O 1
ATOM 525 N N . ALA A 1 71 ? -40.954 -41.826 30.818 1.00 44.02 291 ALA A N 1
ATOM 526 C CA . ALA A 1 71 ? -40.162 -43.003 31.181 1.00 44.89 291 ALA A CA 1
ATOM 527 C C . ALA A 1 71 ? -39.391 -42.813 32.476 1.00 47.53 291 ALA A C 1
ATOM 528 O O . ALA A 1 71 ? -39.074 -43.782 33.153 1.00 53.55 291 ALA A O 1
ATOM 530 N N . ASP A 1 72 ? -39.053 -41.570 32.791 1.00 47.97 292 ASP A N 1
ATOM 531 C CA . ASP A 1 72 ? -38.297 -41.260 33.990 1.00 45.49 292 ASP A CA 1
ATOM 532 C C . ASP A 1 72 ? -39.204 -41.023 35.182 1.00 47.21 292 ASP A C 1
ATOM 533 O O . ASP A 1 72 ? -38.927 -41.513 36.280 1.00 52.35 292 ASP A O 1
ATOM 538 N N . SER A 1 73 ? -40.266 -40.247 34.984 1.00 44.31 293 SER A N 1
ATOM 539 C CA . SER A 1 73 ? -41.218 -39.987 36.057 1.00 44.99 293 SER A CA 1
ATOM 540 C C . SER A 1 73 ? -41.753 -41.334 36.562 1.00 42.69 293 SER A C 1
ATOM 541 O O . SER A 1 73 ? -41.899 -41.534 37.755 1.00 43.79 293 SER A O 1
ATOM 544 N N . ALA A 1 74 ? -41.984 -42.273 35.648 1.00 46.12 294 ALA A N 1
ATOM 545 C CA . ALA A 1 74 ? -42.478 -43.612 36.001 1.00 50.23 294 ALA A CA 1
ATOM 546 C C . ALA A 1 74 ? -41.397 -44.508 36.617 1.00 51.87 294 ALA A C 1
ATOM 547 O O . ALA A 1 74 ? -41.695 -45.323 37.487 1.00 52.98 294 ALA A O 1
ATOM 549 N N . GLN A 1 75 ? -40.160 -44.378 36.146 1.00 51.42 295 GLN A N 1
ATOM 550 C CA . GLN A 1 75 ? -39.041 -45.173 36.652 1.00 51.62 295 GLN A CA 1
ATOM 551 C C . GLN A 1 75 ? -38.760 -44.848 38.117 1.00 50.76 295 GLN A C 1
ATOM 552 O O . GLN A 1 75 ? -38.235 -45.684 38.861 1.00 50.50 295 GLN A O 1
ATOM 558 N N . GLN A 1 76 ? -39.107 -43.621 38.512 1.00 49.97 296 GLN A N 1
ATOM 559 C CA . GLN A 1 76 ? -38.922 -43.142 39.876 1.00 49.49 296 GLN A CA 1
ATOM 560 C C . GLN A 1 76 ? -40.142 -43.374 40.767 1.00 44.31 296 GLN A C 1
ATOM 561 O O . GLN A 1 76 ? -39.999 -43.548 41.983 1.00 47.20 296 GLN A O 1
ATOM 567 N N . ALA A 1 77 ? -41.336 -43.324 40.177 1.00 35.63 297 ALA A N 1
ATOM 568 C CA . ALA A 1 77 ? -42.560 -43.568 40.927 1.00 31.68 297 ALA A CA 1
ATOM 569 C C . ALA A 1 77 ? -42.518 -45.015 41.398 1.00 26.47 297 ALA A C 1
ATOM 570 O O . ALA A 1 77 ? -42.788 -45.286 42.560 1.00 28.30 297 ALA A O 1
ATOM 572 N N . ALA A 1 78 ? -42.138 -45.935 40.507 1.00 24.51 298 ALA A N 1
ATOM 573 C CA . ALA A 1 78 ? -42.023 -47.358 40.849 1.00 30.94 298 ALA A CA 1
ATOM 574 C C . ALA A 1 78 ? -41.045 -47.604 41.978 1.00 40.66 298 ALA A C 1
ATOM 575 O O . ALA A 1 78 ? -41.254 -48.519 42.766 1.00 45.43 298 ALA A O 1
ATOM 577 N N . SER A 1 79 ? -39.961 -46.829 42.036 1.00 48.86 299 SER A N 1
ATOM 578 C CA . SER A 1 79 ? -38.973 -47.008 43.097 1.00 59.06 299 SER A CA 1
ATOM 579 C C . SER A 1 79 ? -39.528 -46.641 44.477 1.00 62.00 299 SER A C 1
ATOM 580 O O . SER A 1 79 ? -39.112 -47.219 45.481 1.00 66.74 299 SER A O 1
ATOM 583 N N . PHE A 1 80 ? -40.463 -45.689 44.530 1.00 63.38 300 PHE A N 1
ATOM 584 C CA . PHE A 1 80 ? -41.072 -45.296 45.807 1.00 67.18 300 PHE A CA 1
ATOM 585 C C . PHE A 1 80 ? -42.121 -46.327 46.215 1.00 68.05 300 PHE A C 1
ATOM 586 O O . PHE A 1 80 ? -42.521 -46.396 47.377 1.00 68.50 300 PHE A O 1
ATOM 594 N N . ALA A 1 81 ? -42.558 -47.122 45.238 1.00 65.69 301 ALA A N 1
ATOM 595 C CA . ALA A 1 81 ? -43.535 -48.174 45.458 1.00 64.04 301 ALA A CA 1
ATOM 596 C C . ALA A 1 81 ? -42.917 -49.307 46.248 1.00 64.36 301 ALA A C 1
ATOM 597 O O . ALA A 1 81 ? -43.623 -49.993 46.967 1.00 64.19 301 ALA A O 1
ATOM 599 N N . ASP A 1 82 ? -41.610 -49.527 46.093 1.00 67.58 302 ASP A N 1
ATOM 600 C CA . ASP A 1 82 ? -40.930 -50.575 46.855 1.00 70.52 302 ASP A CA 1
ATOM 601 C C . ASP A 1 82 ? -40.611 -50.036 48.251 1.00 68.27 302 ASP A C 1
ATOM 602 O O . ASP A 1 82 ? -40.547 -50.802 49.212 1.00 72.41 302 ASP A O 1
ATOM 607 N N . GLN A 1 83 ? -40.418 -48.719 48.352 1.00 63.85 303 GLN A N 1
ATOM 608 C CA . GLN A 1 83 ? -40.136 -48.069 49.631 1.00 60.26 303 GLN A CA 1
ATOM 609 C C . GLN A 1 83 ? -41.415 -48.098 50.480 1.00 57.62 303 GLN A C 1
ATOM 610 O O . GLN A 1 83 ? -41.374 -48.369 51.680 1.00 57.57 303 GLN A O 1
ATOM 616 N N . SER A 1 84 ? -42.553 -47.872 49.829 1.00 56.83 304 SER A N 1
ATOM 617 C CA . SER A 1 84 ? -43.847 -47.906 50.501 1.00 57.39 304 SER A CA 1
ATOM 618 C C . SER A 1 84 ? -44.188 -49.350 50.850 1.00 56.30 304 SER A C 1
ATOM 619 O O . SER A 1 84 ? -44.882 -49.610 51.824 1.00 57.75 304 SER A O 1
ATOM 622 N N . THR A 1 85 ? -43.718 -50.286 50.027 1.00 56.69 305 THR A N 1
ATOM 623 C CA . THR A 1 85 ? -43.937 -51.718 50.254 1.00 55.35 305 THR A CA 1
ATOM 624 C C . THR A 1 85 ? -43.119 -52.169 51.458 1.00 52.92 305 THR A C 1
ATOM 625 O O . THR A 1 85 ? -43.547 -53.046 52.206 1.00 51.81 305 THR A O 1
ATOM 629 N N . GLN A 1 86 ? -41.935 -51.576 51.629 1.00 52.08 306 GLN A N 1
ATOM 630 C CA . GLN A 1 86 ? -41.066 -51.930 52.745 1.00 50.68 306 GLN A CA 1
ATOM 631 C C . GLN A 1 86 ? -41.525 -51.308 54.046 1.00 45.90 306 GLN A C 1
ATOM 632 O O . GLN A 1 86 ? -41.513 -51.970 55.082 1.00 46.35 306 GLN A O 1
ATOM 638 N N . LEU A 1 87 ? -41.963 -50.055 53.999 1.00 44.62 307 LEU A N 1
ATOM 639 C CA . LEU A 1 87 ? -42.435 -49.407 55.220 1.00 45.08 307 LEU A CA 1
ATOM 640 C C . LEU A 1 87 ? -43.708 -50.109 55.675 1.00 47.78 307 LEU A C 1
ATOM 641 O O . LEU A 1 87 ? -44.099 -49.999 56.833 1.00 49.51 307 LEU A O 1
ATOM 646 N N . ALA A 1 88 ? -44.344 -50.825 54.748 1.00 50.28 308 ALA A N 1
ATOM 647 C CA . ALA A 1 88 ? -45.559 -51.576 55.024 1.00 52.20 308 ALA A CA 1
ATOM 648 C C . ALA A 1 88 ? -45.207 -52.897 55.713 1.00 53.17 308 ALA A C 1
ATOM 649 O O . ALA A 1 88 ? -45.727 -53.180 56.787 1.00 55.59 308 ALA A O 1
ATOM 651 N N . LYS A 1 89 ? -44.342 -53.705 55.100 1.00 53.29 309 LYS A N 1
ATOM 652 C CA . LYS A 1 89 ? -43.914 -54.971 55.696 1.00 58.81 309 LYS A CA 1
ATOM 653 C C . LYS A 1 89 ? -43.360 -54.669 57.099 1.00 59.38 309 LYS A C 1
ATOM 654 O O . LYS A 1 89 ? -43.589 -55.409 58.063 1.00 60.09 309 LYS A O 1
ATOM 660 N N . GLU A 1 90 ? -42.655 -53.546 57.196 1.00 60.66 310 GLU A N 1
ATOM 661 C CA . GLU A 1 90 ? -42.055 -53.094 58.442 1.00 60.60 310 GLU A CA 1
ATOM 662 C C . GLU A 1 90 ? -43.114 -52.713 59.470 1.00 58.20 310 GLU A C 1
ATOM 663 O O . GLU A 1 90 ? -43.145 -53.277 60.563 1.00 61.94 310 GLU A O 1
ATOM 669 N N . ALA A 1 91 ? -43.972 -51.752 59.128 1.00 53.06 311 ALA A N 1
ATOM 670 C CA . ALA A 1 91 ? -45.031 -51.320 60.040 1.00 50.42 311 ALA A CA 1
ATOM 671 C C . ALA A 1 91 ? -45.941 -52.494 60.390 1.00 47.48 311 ALA A C 1
ATOM 672 O O . ALA A 1 91 ? -46.611 -52.498 61.429 1.00 44.24 311 ALA A O 1
ATOM 674 N N . GLY A 1 92 ? -45.936 -53.497 59.518 1.00 44.27 312 GLY A N 1
ATOM 675 C CA . GLY A 1 92 ? -46.731 -54.685 59.735 1.00 44.55 312 GLY A CA 1
ATOM 676 C C . GLY A 1 92 ? -46.068 -55.511 60.810 1.00 45.34 312 GLY A C 1
ATOM 677 O O . GLY A 1 92 ? -46.718 -55.885 61.778 1.00 39.11 312 GLY A O 1
ATOM 678 N N . ASP A 1 93 ? -44.758 -55.732 60.661 1.00 51.57 313 ASP A N 1
ATOM 679 C CA . ASP A 1 93 ? -43.971 -56.515 61.615 1.00 55.54 313 ASP A CA 1
ATOM 680 C C . ASP A 1 93 ? -43.931 -55.887 63.004 1.00 56.51 313 ASP A C 1
ATOM 681 O O . ASP A 1 93 ? -43.895 -56.602 64.010 1.00 59.20 313 ASP A O 1
ATOM 686 N N . ALA A 1 94 ? -43.961 -54.557 63.064 1.00 51.84 314 ALA A N 1
ATOM 687 C CA . ALA A 1 94 ? -43.955 -53.857 64.340 1.00 49.09 314 ALA A CA 1
ATOM 688 C C . ALA A 1 94 ? -45.297 -54.056 65.057 1.00 52.21 314 ALA A C 1
ATOM 689 O O . ALA A 1 94 ? -45.351 -54.621 66.153 1.00 48.22 314 ALA A O 1
ATOM 691 N N . LEU A 1 95 ? -46.383 -53.659 64.402 1.00 57.51 315 LEU A N 1
ATOM 692 C CA . LEU A 1 95 ? -47.715 -53.775 64.983 1.00 61.56 315 LEU A CA 1
ATOM 693 C C . LEU A 1 95 ? -48.101 -55.164 65.475 1.00 63.33 315 LEU A C 1
ATOM 694 O O . LEU A 1 95 ? -48.807 -55.298 66.475 1.00 62.71 315 LEU A O 1
ATOM 699 N N . LYS A 1 96 ? -47.642 -56.196 64.776 1.00 62.98 316 LYS A N 1
ATOM 700 C CA . LYS A 1 96 ? -47.953 -57.567 65.167 1.00 63.60 316 LYS A CA 1
ATOM 701 C C . LYS A 1 96 ? -47.189 -57.958 66.427 1.00 64.96 316 LYS A C 1
ATOM 702 O O . LYS A 1 96 ? -47.587 -58.875 67.147 1.00 63.74 316 LYS A O 1
ATOM 708 N N . LYS A 1 97 ? -46.123 -57.212 66.709 1.00 66.91 317 LYS A N 1
ATOM 709 C CA . LYS A 1 97 ? -45.301 -57.449 67.884 1.00 68.28 317 LYS A CA 1
ATOM 710 C C . LYS A 1 97 ? -45.674 -56.554 69.055 1.00 69.95 317 LYS A C 1
ATOM 711 O O . LYS A 1 97 ? -44.941 -56.497 70.034 1.00 70.07 317 LYS A O 1
ATOM 717 N N . VAL A 1 98 ? -46.764 -55.795 68.917 1.00 73.80 318 VAL A N 1
ATOM 718 C CA . VAL A 1 98 ? -47.261 -54.958 70.020 1.00 78.43 318 VAL A CA 1
ATOM 719 C C . VAL A 1 98 ? -48.380 -55.789 70.643 1.00 82.09 318 VAL A C 1
ATOM 720 O O . VAL A 1 98 ? -48.736 -55.608 71.809 1.00 81.83 318 VAL A O 1
ATOM 724 N N . ILE A 1 99 ? -48.952 -56.674 69.822 1.00 86.98 319 ILE A N 1
ATOM 725 C CA . ILE A 1 99 ? -50.020 -57.573 70.244 1.00 89.74 319 ILE A CA 1
ATOM 726 C C . ILE A 1 99 ? -49.342 -58.637 71.093 1.00 90.93 319 ILE A C 1
ATOM 727 O O . ILE A 1 99 ? -49.871 -59.058 72.117 1.00 91.92 319 ILE A O 1
ATOM 732 N N . GLU A 1 100 ? -48.173 -59.079 70.625 1.00 90.18 320 GLU A N 1
ATOM 733 C CA . GLU A 1 100 ? -47.366 -60.076 71.318 1.00 88.80 320 GLU A CA 1
ATOM 734 C C . GLU A 1 100 ? -47.066 -59.503 72.687 1.00 89.14 320 GLU A C 1
ATOM 735 O O . GLU A 1 100 ? -47.008 -60.227 73.671 1.00 92.89 320 GLU A O 1
ATOM 741 N N . VAL A 1 101 ? -46.887 -58.189 72.733 1.00 89.01 321 VAL A N 1
ATOM 742 C CA . VAL A 1 101 ? -46.617 -57.478 73.970 1.00 91.09 321 VAL A CA 1
ATOM 743 C C . VAL A 1 101 ? -47.903 -57.410 74.782 1.00 94.53 321 VAL A C 1
ATOM 744 O O . VAL A 1 101 ? -47.893 -57.587 76.001 1.00 97.04 321 VAL A O 1
ATOM 748 N N . THR A 1 102 ? -49.010 -57.171 74.089 1.00 97.02 322 THR A N 1
ATOM 749 C CA . THR A 1 102 ? -50.319 -57.072 74.721 1.00 101.16 322 THR A CA 1
ATOM 750 C C . THR A 1 102 ? -50.820 -58.435 75.188 1.00 101.80 322 THR A C 1
ATOM 751 O O . THR A 1 102 ? -51.653 -58.525 76.091 1.00 101.41 322 THR A O 1
ATOM 755 N N . ARG A 1 103 ? -50.319 -59.494 74.560 1.00 104.50 323 ARG A N 1
ATOM 756 C CA . ARG A 1 103 ? -50.704 -60.841 74.948 1.00 107.36 323 ARG A CA 1
ATOM 757 C C . ARG A 1 103 ? -49.905 -61.298 76.157 1.00 105.70 323 ARG A C 1
ATOM 758 O O . ARG A 1 103 ? -50.321 -62.192 76.889 1.00 107.44 323 ARG A O 1
ATOM 766 N N . MET A 1 104 ? -48.728 -60.713 76.337 1.00 104.06 324 MET A N 1
ATOM 767 C CA . MET A 1 104 ? -47.927 -61.028 77.503 1.00 101.79 324 MET A CA 1
ATOM 768 C C . MET A 1 104 ? -48.616 -60.257 78.638 1.00 99.79 324 MET A C 1
ATOM 769 O O . MET A 1 104 ? -48.577 -60.674 79.794 1.00 100.66 324 MET A O 1
ATOM 774 N N . ILE A 1 105 ? -49.306 -59.168 78.280 1.00 96.05 325 ILE A N 1
ATOM 775 C CA . ILE A 1 105 ? -50.054 -58.365 79.252 1.00 93.08 325 ILE A CA 1
ATOM 776 C C . ILE A 1 105 ? -51.250 -59.195 79.708 1.00 94.53 325 ILE A C 1
ATOM 777 O O . ILE A 1 105 ? -51.884 -58.884 80.713 1.00 94.62 325 ILE A O 1
ATOM 782 N N . SER A 1 106 ? -51.568 -60.243 78.950 1.00 95.60 326 SER A N 1
ATOM 783 C CA . SER A 1 106 ? -52.677 -61.124 79.292 1.00 96.45 326 SER A CA 1
ATOM 784 C C . SER A 1 106 ? -52.299 -61.971 80.507 1.00 96.43 326 SER A C 1
ATOM 785 O O . SER A 1 106 ? -52.866 -61.782 81.583 1.00 98.68 326 SER A O 1
ATOM 788 N N . ASN A 1 107 ? -51.303 -62.848 80.356 1.00 95.74 327 ASN A N 1
ATOM 789 C CA . ASN A 1 107 ? -50.862 -63.718 81.455 1.00 93.98 327 ASN A CA 1
ATOM 790 C C . ASN A 1 107 ? -50.367 -62.912 82.644 1.00 93.54 327 ASN A C 1
ATOM 791 O O . ASN A 1 107 ? -50.754 -63.178 83.776 1.00 94.42 327 ASN A O 1
ATOM 796 N N . SER A 1 108 ? -49.500 -61.936 82.384 1.00 95.48 328 SER A N 1
ATOM 797 C CA . SER A 1 108 ? -48.947 -61.115 83.457 1.00 98.74 328 SER A CA 1
ATOM 798 C C . SER A 1 108 ? -50.008 -60.353 84.249 1.00 100.28 328 SER A C 1
ATOM 799 O O . SER A 1 108 ? -49.910 -60.258 85.466 1.00 104.37 328 SER A O 1
ATOM 802 N N . ALA A 1 109 ? -51.026 -59.826 83.576 1.00 99.92 329 ALA A N 1
ATOM 803 C CA . ALA A 1 109 ? -52.080 -59.104 84.287 1.00 99.19 329 ALA A CA 1
ATOM 804 C C . ALA A 1 109 ? -52.969 -60.112 85.000 1.00 98.80 329 ALA A C 1
ATOM 805 O O . ALA A 1 109 ? -53.592 -59.802 86.016 1.00 98.95 329 ALA A O 1
ATOM 807 N N . LYS A 1 110 ? -53.019 -61.321 84.445 1.00 97.53 330 LYS A N 1
ATOM 808 C CA . LYS A 1 110 ? -53.805 -62.424 84.992 1.00 96.62 330 LYS A CA 1
ATOM 809 C C . LYS A 1 110 ? -53.358 -62.795 86.404 1.00 94.44 330 LYS A C 1
ATOM 810 O O . LYS A 1 110 ? -54.194 -63.071 87.268 1.00 95.83 330 LYS A O 1
ATOM 816 N N . ASP A 1 111 ? -52.044 -62.754 86.642 1.00 89.87 331 ASP A N 1
ATOM 817 C CA . ASP A 1 111 ? -51.469 -63.088 87.949 1.00 84.97 331 ASP A CA 1
ATOM 818 C C . ASP A 1 111 ? -52.033 -62.188 89.061 1.00 85.12 331 ASP A C 1
ATOM 819 O O . ASP A 1 111 ? -51.746 -62.401 90.237 1.00 86.74 331 ASP A O 1
ATOM 824 N N . VAL A 1 112 ? -52.833 -61.190 88.683 1.00 84.23 332 VAL A N 1
ATOM 825 C CA . VAL A 1 112 ? -53.442 -60.267 89.634 1.00 86.68 332 VAL A CA 1
ATOM 826 C C . VAL A 1 112 ? -54.617 -60.831 90.431 1.00 88.49 332 VAL A C 1
ATOM 827 O O . VAL A 1 112 ? -54.723 -60.560 91.625 1.00 92.01 332 VAL A O 1
ATOM 831 N N . GLU A 1 113 ? -55.516 -61.579 89.795 1.00 87.55 333 GLU A N 1
ATOM 832 C CA . GLU A 1 113 ? -56.648 -62.127 90.548 1.00 86.52 333 GLU A CA 1
ATOM 833 C C . GLU A 1 113 ? -56.189 -63.081 91.647 1.00 84.02 333 GLU A C 1
ATOM 834 O O . GLU A 1 113 ? -56.919 -63.326 92.605 1.00 87.27 333 GLU A O 1
ATOM 840 N N . ARG A 1 114 ? -54.973 -63.609 91.511 1.00 80.63 334 ARG A N 1
ATOM 841 C CA . ARG A 1 114 ? -54.408 -64.492 92.529 1.00 78.16 334 ARG A CA 1
ATOM 842 C C . ARG A 1 114 ? -54.124 -63.598 93.727 1.00 76.06 334 ARG A C 1
ATOM 843 O O . ARG A 1 114 ? -54.388 -63.971 94.857 1.00 76.11 334 ARG A O 1
ATOM 851 N N . VAL A 1 115 ? -53.642 -62.391 93.444 1.00 73.78 335 VAL A N 1
ATOM 852 C CA . VAL A 1 115 ? -53.298 -61.387 94.452 1.00 69.67 335 VAL A CA 1
ATOM 853 C C . VAL A 1 115 ? -54.503 -60.697 95.105 1.00 66.36 335 VAL A C 1
ATOM 854 O O . VAL A 1 115 ? -54.540 -60.526 96.322 1.00 61.17 335 VAL A O 1
ATOM 858 N N . VAL A 1 116 ? -55.487 -60.311 94.300 1.00 69.70 336 VAL A N 1
ATOM 859 C CA . VAL A 1 116 ? -56.669 -59.626 94.820 1.00 73.18 336 VAL A CA 1
ATOM 860 C C . VAL A 1 116 ? -57.499 -60.514 95.729 1.00 75.12 336 VAL A C 1
ATOM 861 O O . VAL A 1 116 ? -58.009 -60.059 96.748 1.00 78.55 336 VAL A O 1
ATOM 865 N N . GLU A 1 117 ? -57.673 -61.769 95.326 1.00 77.66 337 GLU A N 1
ATOM 866 C CA . GLU A 1 117 ? -58.459 -62.720 96.102 1.00 79.31 337 GLU A CA 1
ATOM 867 C C . GLU A 1 117 ? -57.679 -63.394 97.211 1.00 80.35 337 GLU A C 1
ATOM 868 O O . GLU A 1 117 ? -58.270 -63.990 98.100 1.00 79.79 337 GLU A O 1
ATOM 874 N N . SER A 1 118 ? -56.352 -63.339 97.138 1.00 83.64 338 SER A N 1
ATOM 875 C CA . SER A 1 118 ? -55.527 -63.914 98.193 1.00 85.63 338 SER A CA 1
ATOM 876 C C . SER A 1 118 ? -55.606 -62.970 99.377 1.00 86.25 338 SER A C 1
ATOM 877 O O . SER A 1 118 ? -55.546 -63.395 100.528 1.00 85.20 338 SER A O 1
ATOM 880 N N . PHE A 1 119 ? -55.764 -61.683 99.083 1.00 88.26 339 PHE A N 1
ATOM 881 C CA . PHE A 1 119 ? -55.881 -60.665 100.117 1.00 91.55 339 PHE A CA 1
ATOM 882 C C . PHE A 1 119 ? -57.346 -60.557 100.557 1.00 90.57 339 PHE A C 1
ATOM 883 O O . PHE A 1 119 ? -57.648 -60.289 101.723 1.00 90.64 339 PHE A O 1
ATOM 891 N N . GLN A 1 120 ? -58.250 -60.771 99.608 1.00 89.73 340 GLN A N 1
ATOM 892 C CA . GLN A 1 120 ? -59.680 -60.727 99.873 1.00 88.70 340 GLN A CA 1
ATOM 893 C C . GLN A 1 120 ? -60.045 -61.879 100.820 1.00 89.73 340 GLN A C 1
ATOM 894 O O . GLN A 1 120 ? -61.062 -61.828 101.512 1.00 90.00 340 GLN A O 1
ATOM 900 N N . LYS A 1 121 ? -59.197 -62.907 100.847 1.00 90.77 341 LYS A N 1
ATOM 901 C CA . LYS A 1 121 ? -59.402 -64.077 101.702 1.00 89.73 341 LYS A CA 1
ATOM 902 C C . LYS A 1 121 ? -59.173 -63.664 103.156 1.00 88.36 341 LYS A C 1
ATOM 903 O O . LYS A 1 121 ? -59.874 -64.125 104.061 1.00 88.05 341 LYS A O 1
ATOM 909 N N . GLY A 1 122 ? -58.176 -62.804 103.364 1.00 87.44 342 GLY A N 1
ATOM 910 C CA . GLY A 1 122 ? -57.871 -62.305 104.695 1.00 84.88 342 GLY A CA 1
ATOM 911 C C . GLY A 1 122 ? -58.889 -61.249 105.083 1.00 82.63 342 GLY A C 1
ATOM 912 O O . GLY A 1 122 ? -58.549 -60.107 105.378 1.00 79.63 342 GLY A O 1
ATOM 913 N N . ALA A 1 123 ? -60.156 -61.628 104.982 1.00 82.09 343 ALA A N 1
ATOM 914 C CA . ALA A 1 123 ? -61.265 -60.763 105.319 1.00 83.17 343 ALA A CA 1
ATOM 915 C C . ALA A 1 123 ? -61.892 -61.417 106.531 1.00 84.92 343 ALA A C 1
ATOM 916 O O . ALA A 1 123 ? -61.602 -61.021 107.653 1.00 85.75 343 ALA A O 1
ATOM 918 N N . GLU A 1 124 ? -62.705 -62.450 106.306 1.00 85.46 344 GLU A N 1
ATOM 919 C CA . GLU A 1 124 ? -63.356 -63.169 107.403 1.00 84.89 344 GLU A CA 1
ATOM 920 C C . GLU A 1 124 ? -62.290 -63.824 108.257 1.00 82.29 344 GLU A C 1
ATOM 921 O O . GLU A 1 124 ? -62.475 -64.039 109.451 1.00 83.07 344 GLU A O 1
ATOM 927 N N . GLU A 1 125 ? -61.164 -64.129 107.627 1.00 77.92 345 GLU A N 1
ATOM 928 C CA . GLU A 1 125 ? -60.050 -64.732 108.318 1.00 74.20 345 GLU A CA 1
ATOM 929 C C . GLU A 1 125 ? -59.678 -63.742 109.423 1.00 70.23 345 GLU A C 1
ATOM 930 O O . GLU A 1 125 ? -59.991 -63.977 110.588 1.00 69.62 345 GLU A O 1
ATOM 936 N N . ILE A 1 126 ? -59.135 -62.587 109.043 1.00 64.65 346 ILE A N 1
ATOM 937 C CA . ILE A 1 126 ? -58.741 -61.569 110.013 1.00 58.95 346 ILE A CA 1
ATOM 938 C C . ILE A 1 126 ? -59.914 -60.931 110.754 1.00 62.68 346 ILE A C 1
ATOM 939 O O . ILE A 1 126 ? -59.821 -60.684 111.963 1.00 66.15 346 ILE A O 1
ATOM 944 N N . THR A 1 127 ? -61.009 -60.666 110.045 1.00 62.02 347 THR A N 1
ATOM 945 C CA . THR A 1 127 ? -62.190 -60.075 110.666 1.00 63.30 347 THR A CA 1
ATOM 946 C C . THR A 1 127 ? -62.756 -61.002 111.747 1.00 65.46 347 THR A C 1
ATOM 947 O O . THR A 1 127 ? -62.983 -60.562 112.870 1.00 67.62 347 THR A O 1
ATOM 951 N N . SER A 1 128 ? -62.926 -62.287 111.440 1.00 64.51 348 SER A N 1
ATOM 952 C CA . SER A 1 128 ? -63.435 -63.221 112.443 1.00 64.77 348 SER A CA 1
ATOM 953 C C . SER A 1 128 ? -62.425 -63.398 113.582 1.00 63.66 348 SER A C 1
ATOM 954 O O . SER A 1 128 ? -62.826 -63.607 114.722 1.00 65.31 348 SER A O 1
ATOM 957 N N . PHE A 1 129 ? -61.126 -63.325 113.270 1.00 61.81 349 PHE A N 1
ATOM 958 C CA . PHE A 1 129 ? -60.067 -63.454 114.275 1.00 60.79 349 PHE A CA 1
ATOM 959 C C . PHE A 1 129 ? -60.188 -62.270 115.216 1.00 60.84 349 PHE A C 1
ATOM 960 O O . PHE A 1 129 ? -59.820 -62.351 116.381 1.00 63.70 349 PHE A O 1
ATOM 968 N N . VAL A 1 130 ? -60.665 -61.153 114.677 1.00 60.07 350 VAL A N 1
ATOM 969 C CA . VAL A 1 130 ? -60.864 -59.940 115.457 1.00 59.48 350 VAL A CA 1
ATOM 970 C C . VAL A 1 130 ? -62.234 -59.963 116.129 1.00 57.93 350 VAL A C 1
ATOM 971 O O . VAL A 1 130 ? -62.365 -59.557 117.281 1.00 64.50 350 VAL A O 1
ATOM 975 N N . GLU A 1 131 ? -63.254 -60.448 115.430 1.00 55.64 351 GLU A N 1
ATOM 976 C CA . GLU A 1 131 ? -64.588 -60.512 116.021 1.00 59.96 351 GLU A CA 1
ATOM 977 C C . GLU A 1 131 ? -64.551 -61.403 117.259 1.00 59.52 351 GLU A C 1
ATOM 978 O O . GLU A 1 131 ? -65.345 -61.230 118.185 1.00 65.41 351 GLU A O 1
ATOM 984 N N . THR A 1 132 ? -63.629 -62.363 117.272 1.00 54.34 352 THR A N 1
ATOM 985 C CA . THR A 1 132 ? -63.495 -63.261 118.409 1.00 48.70 352 THR A CA 1
ATOM 986 C C . THR A 1 132 ? -62.850 -62.494 119.556 1.00 45.68 352 THR A C 1
ATOM 987 O O . THR A 1 132 ? -63.294 -62.580 120.700 1.00 47.93 352 THR A O 1
ATOM 991 N N . ILE A 1 133 ? -61.864 -61.671 119.226 1.00 38.44 353 ILE A N 1
ATOM 992 C CA . ILE A 1 133 ? -61.177 -60.895 120.232 1.00 40.65 353 ILE A CA 1
ATOM 993 C C . ILE A 1 133 ? -62.075 -59.832 120.852 1.00 43.08 353 ILE A C 1
ATOM 994 O O . ILE A 1 133 ? -61.817 -59.363 121.957 1.00 39.47 353 ILE A O 1
ATOM 999 N N . ASN A 1 134 ? -63.146 -59.473 120.155 1.00 46.40 354 ASN A N 1
ATOM 1000 C CA . ASN A 1 134 ? -64.086 -58.505 120.692 1.00 50.02 354 ASN A CA 1
ATOM 1001 C C . ASN A 1 134 ? -64.881 -59.258 121.748 1.00 51.05 354 ASN A C 1
ATOM 1002 O O . ASN A 1 134 ? -64.941 -58.855 122.914 1.00 54.02 354 ASN A O 1
ATOM 1007 N N . ALA A 1 135 ? -65.445 -60.388 121.340 1.00 49.73 355 ALA A N 1
ATOM 1008 C CA . ALA A 1 135 ? -66.222 -61.221 122.244 1.00 46.99 355 ALA A CA 1
ATOM 1009 C C . ALA A 1 135 ? -65.454 -61.457 123.536 1.00 42.97 355 ALA A C 1
ATOM 1010 O O . ALA A 1 135 ? -65.948 -61.111 124.597 1.00 50.15 355 ALA A O 1
ATOM 1012 N N . ILE A 1 136 ? -64.245 -62.019 123.444 1.00 37.80 356 ILE A N 1
ATOM 1013 C CA . ILE A 1 136 ? -63.400 -62.270 124.623 1.00 37.67 356 ILE A CA 1
ATOM 1014 C C . ILE A 1 136 ? -63.272 -61.008 125.496 1.00 36.62 356 ILE A C 1
ATOM 1015 O O . ILE A 1 136 ? -63.461 -61.068 126.713 1.00 38.38 356 ILE A O 1
ATOM 1020 N N . ALA A 1 137 ? -63.017 -59.867 124.851 1.00 37.51 357 ALA A N 1
ATOM 1021 C CA . ALA A 1 137 ? -62.834 -58.586 125.542 1.00 38.64 357 ALA A CA 1
ATOM 1022 C C . ALA A 1 137 ? -64.052 -58.084 126.319 1.00 38.32 357 ALA A C 1
ATOM 1023 O O . ALA A 1 137 ? -63.929 -57.733 127.495 1.00 32.07 357 ALA A O 1
ATOM 1025 N N . GLU A 1 138 ? -65.224 -58.088 125.684 1.00 41.12 358 GLU A N 1
ATOM 1026 C CA . GLU A 1 138 ? -66.443 -57.616 126.344 1.00 41.89 358 GLU A CA 1
ATOM 1027 C C . GLU A 1 138 ? -66.887 -58.547 127.463 1.00 39.89 358 GLU A C 1
ATOM 1028 O O . GLU A 1 138 ? -67.511 -58.124 128.448 1.00 38.97 358 GLU A O 1
ATOM 1034 N N . GLN A 1 139 ? -66.493 -59.809 127.341 1.00 39.59 359 GLN A N 1
ATOM 1035 C CA . GLN A 1 139 ? -66.812 -60.797 128.361 1.00 43.05 359 GLN A CA 1
ATOM 1036 C C . GLN A 1 139 ? -65.849 -60.662 129.527 1.00 39.95 359 GLN A C 1
ATOM 1037 O O . GLN A 1 139 ? -66.250 -60.831 130.671 1.00 31.91 359 GLN A O 1
ATOM 1043 N N . THR A 1 140 ? -64.577 -60.377 129.247 1.00 35.74 360 THR A N 1
ATOM 1044 C CA . THR A 1 140 ? -63.629 -60.191 130.336 1.00 37.97 360 THR A CA 1
ATOM 1045 C C . THR A 1 140 ? -64.064 -58.939 131.094 1.00 38.81 360 THR A C 1
ATOM 1046 O O . THR A 1 140 ? -64.039 -58.887 132.331 1.00 35.24 360 THR A O 1
ATOM 1050 N N . ASN A 1 141 ? -64.501 -57.947 130.326 1.00 40.56 361 ASN A N 1
ATOM 1051 C CA . ASN A 1 141 ? -64.951 -56.681 130.877 1.00 42.45 361 ASN A CA 1
ATOM 1052 C C . ASN A 1 141 ? -66.139 -56.861 131.813 1.00 44.13 361 ASN A C 1
ATOM 1053 O O . ASN A 1 141 ? -66.121 -56.348 132.927 1.00 48.91 361 ASN A O 1
ATOM 1058 N N . LEU A 1 142 ? -67.173 -57.563 131.361 1.00 48.09 362 LEU A N 1
ATOM 1059 C CA . LEU A 1 142 ? -68.347 -57.801 132.198 1.00 51.53 362 LEU A CA 1
ATOM 1060 C C . LEU A 1 142 ? -67.978 -58.683 133.387 1.00 53.84 362 LEU A C 1
ATOM 1061 O O . LEU A 1 142 ? -68.444 -58.459 134.511 1.00 57.12 362 LEU A O 1
ATOM 1066 N N . LEU A 1 143 ? -67.098 -59.650 133.134 1.00 53.01 363 LEU A N 1
ATOM 1067 C CA . LEU A 1 143 ? -66.622 -60.570 134.161 1.00 48.63 363 LEU A CA 1
ATOM 1068 C C . LEU A 1 143 ? -65.851 -59.774 135.222 1.00 47.28 363 LEU A C 1
ATOM 1069 O O . LEU A 1 143 ? -66.172 -59.822 136.412 1.00 51.52 363 LEU A O 1
ATOM 1074 N N . ALA A 1 144 ? -64.891 -58.975 134.763 1.00 42.83 364 ALA A N 1
ATOM 1075 C CA . ALA A 1 144 ? -64.063 -58.184 135.658 1.00 36.98 364 ALA A CA 1
ATOM 1076 C C . ALA A 1 144 ? -64.873 -57.212 136.503 1.00 35.39 364 ALA A C 1
ATOM 1077 O O . ALA A 1 144 ? -64.708 -57.182 137.736 1.00 32.06 364 ALA A O 1
ATOM 1079 N N . LEU A 1 145 ? -65.756 -56.439 135.864 1.00 30.17 365 LEU A N 1
ATOM 1080 C CA . LEU A 1 145 ? -66.591 -55.488 136.601 1.00 33.52 365 LEU A CA 1
ATOM 1081 C C . LEU A 1 145 ? -67.442 -56.176 137.667 1.00 40.90 365 LEU A C 1
ATOM 1082 O O . LEU A 1 145 ? -67.686 -55.592 138.731 1.00 42.99 365 LEU A O 1
ATOM 1087 N N . ASN A 1 146 ? -67.875 -57.413 137.408 1.00 42.25 366 ASN A N 1
ATOM 1088 C CA . ASN A 1 146 ? -68.669 -58.122 138.403 1.00 45.77 366 ASN A CA 1
ATOM 1089 C C . ASN A 1 146 ? -67.897 -58.460 139.671 1.00 43.97 366 ASN A C 1
ATOM 1090 O O . ASN A 1 146 ? -68.439 -58.323 140.770 1.00 44.82 366 ASN A O 1
ATOM 1095 N N . ALA A 1 147 ? -66.643 -58.885 139.542 1.00 39.74 367 ALA A N 1
ATOM 1096 C CA . ALA A 1 147 ? -65.862 -59.163 140.747 1.00 34.67 367 ALA A CA 1
ATOM 1097 C C . ALA A 1 147 ? -65.735 -57.828 141.499 1.00 29.73 367 ALA A C 1
ATOM 1098 O O . ALA A 1 147 ? -66.229 -57.701 142.615 1.00 18.01 367 ALA A O 1
ATOM 1100 N N . ALA A 1 148 ? -65.175 -56.815 140.826 1.00 30.68 368 ALA A N 1
ATOM 1101 C CA . ALA A 1 148 ? -64.975 -55.468 141.392 1.00 28.08 368 ALA A CA 1
ATOM 1102 C C . ALA A 1 148 ? -66.215 -54.922 142.114 1.00 28.96 368 ALA A C 1
ATOM 1103 O O . ALA A 1 148 ? -66.119 -54.527 143.271 1.00 34.62 368 ALA A O 1
ATOM 1105 N N . ILE A 1 149 ? -67.380 -54.914 141.464 1.00 29.82 369 ILE A N 1
ATOM 1106 C CA . ILE A 1 149 ? -68.566 -54.432 142.148 1.00 31.82 369 ILE A CA 1
ATOM 1107 C C . ILE A 1 149 ? -68.946 -55.383 143.289 1.00 32.51 369 ILE A C 1
ATOM 1108 O O . ILE A 1 149 ? -69.143 -54.937 144.415 1.00 37.75 369 ILE A O 1
ATOM 1113 N N . GLU A 1 150 ? -68.979 -56.690 143.029 1.00 36.54 370 GLU A N 1
ATOM 1114 C CA . GLU A 1 150 ? -69.294 -57.683 144.066 1.00 42.93 370 GLU A CA 1
ATOM 1115 C C . GLU A 1 150 ? -68.267 -57.776 145.214 1.00 44.10 370 GLU A C 1
ATOM 1116 O O . GLU A 1 150 ? -68.629 -58.001 146.378 1.00 43.37 370 GLU A O 1
ATOM 1122 N N . ALA A 1 151 ? -66.989 -57.638 144.883 1.00 43.23 371 ALA A N 1
ATOM 1123 C CA . ALA A 1 151 ? -65.930 -57.679 145.889 1.00 52.03 371 ALA A CA 1
ATOM 1124 C C . ALA A 1 151 ? -66.023 -56.491 146.847 1.00 55.08 371 ALA A C 1
ATOM 1125 O O . ALA A 1 151 ? -65.875 -56.651 148.054 1.00 55.85 371 ALA A O 1
ATOM 1127 N N . ALA A 1 152 ? -66.245 -55.300 146.290 1.00 59.03 372 ALA A N 1
ATOM 1128 C CA . ALA A 1 152 ? -66.358 -54.073 147.070 1.00 64.65 372 ALA A CA 1
ATOM 1129 C C . ALA A 1 152 ? -67.450 -54.147 148.132 1.00 68.11 372 ALA A C 1
ATOM 1130 O O . ALA A 1 152 ? -67.335 -53.527 149.188 1.00 70.13 372 ALA A O 1
ATOM 1132 N N . ARG A 1 153 ? -68.487 -54.939 147.867 1.00 73.10 373 ARG A N 1
ATOM 1133 C CA . ARG A 1 153 ? -69.606 -55.104 148.794 1.00 78.62 373 ARG A CA 1
ATOM 1134 C C . ARG A 1 153 ? -69.280 -55.789 150.119 1.00 85.98 373 ARG A C 1
ATOM 1135 O O . ARG A 1 153 ? -70.125 -55.826 151.011 1.00 89.96 373 ARG A O 1
ATOM 1143 N N . ALA A 1 154 ? -68.096 -56.389 150.233 1.00 91.41 374 ALA A N 1
ATOM 1144 C CA . ALA A 1 154 ? -67.695 -57.035 151.485 1.00 96.80 374 ALA A CA 1
ATOM 1145 C C . ALA A 1 154 ? -67.027 -55.985 152.376 1.00 100.36 374 ALA A C 1
ATOM 1146 O O . ALA A 1 154 ? -67.533 -55.665 153.455 1.00 102.87 374 ALA A O 1
ATOM 1148 N N . GLY A 1 155 ? -65.909 -55.432 151.899 1.00 102.66 375 GLY A N 1
ATOM 1149 C CA . GLY A 1 155 ? -65.191 -54.413 152.648 1.00 104.01 375 GLY A CA 1
ATOM 1150 C C . GLY A 1 155 ? -63.679 -54.509 152.546 1.00 105.62 375 GLY A C 1
ATOM 1151 O O . GLY A 1 155 ? -63.122 -54.563 151.449 1.00 107.35 375 GLY A O 1
ATOM 1152 N N . GLU A 1 156 ? -63.032 -54.528 153.711 1.00 105.38 376 GLU A N 1
ATOM 1153 C CA . GLU A 1 156 ? -61.573 -54.612 153.871 1.00 104.39 376 GLU A CA 1
ATOM 1154 C C . GLU A 1 156 ? -60.783 -55.319 152.762 1.00 103.67 376 GLU A C 1
ATOM 1155 O O . GLU A 1 156 ? -60.145 -54.656 151.942 1.00 102.76 376 GLU A O 1
ATOM 1161 N N . ALA A 1 157 ? -60.816 -56.656 152.761 1.00 103.53 377 ALA A N 1
ATOM 1162 C CA . ALA A 1 157 ? -60.099 -57.477 151.774 1.00 102.76 377 ALA A CA 1
ATOM 1163 C C . ALA A 1 157 ? -60.613 -57.288 150.350 1.00 101.84 377 ALA A C 1
ATOM 1164 O O . ALA A 1 157 ? -59.872 -57.511 149.385 1.00 103.11 377 ALA A O 1
ATOM 1166 N N . GLY A 1 158 ? -61.879 -56.889 150.221 1.00 98.23 378 GLY A N 1
ATOM 1167 C CA . GLY A 1 158 ? -62.454 -56.655 148.905 1.00 92.84 378 GLY A CA 1
ATOM 1168 C C . GLY A 1 158 ? -61.708 -55.537 148.197 1.00 88.26 378 GLY A C 1
ATOM 1169 O O . GLY A 1 158 ? -61.712 -55.445 146.970 1.00 87.09 378 GLY A O 1
ATOM 1170 N N . ARG A 1 159 ? -61.046 -54.700 148.993 1.00 83.31 379 ARG A N 1
ATOM 1171 C CA . ARG A 1 159 ? -60.270 -53.582 148.489 1.00 78.41 379 ARG A CA 1
ATOM 1172 C C . ARG A 1 159 ? -59.277 -54.147 147.504 1.00 72.50 379 ARG A C 1
ATOM 1173 O O . ARG A 1 159 ? -59.250 -53.756 146.341 1.00 70.87 379 ARG A O 1
ATOM 1181 N N . GLY A 1 160 ? -58.493 -55.107 147.982 1.00 67.17 380 GLY A N 1
ATOM 1182 C CA . GLY A 1 160 ? -57.482 -55.736 147.155 1.00 63.57 380 GLY A CA 1
ATOM 1183 C C . GLY A 1 160 ? -58.001 -56.397 145.892 1.00 61.65 380 GLY A C 1
ATOM 1184 O O . GLY A 1 160 ? -57.362 -56.303 144.847 1.00 62.86 380 GLY A O 1
ATOM 1185 N N . PHE A 1 161 ? -59.157 -57.056 145.984 1.00 60.48 381 PHE A N 1
ATOM 1186 C CA . PHE A 1 161 ? -59.760 -57.758 144.845 1.00 56.99 381 PHE A CA 1
ATOM 1187 C C . PHE A 1 161 ? -60.318 -56.779 143.813 1.00 50.10 381 PHE A C 1
ATOM 1188 O O . PHE A 1 161 ? -60.123 -56.960 142.604 1.00 43.75 381 PHE A O 1
ATOM 1196 N N . ALA A 1 162 ? -61.035 -55.769 144.310 1.00 43.43 382 ALA A N 1
ATOM 1197 C CA . ALA A 1 162 ? -61.646 -54.725 143.491 1.00 36.25 382 ALA A CA 1
ATOM 1198 C C . ALA A 1 162 ? -60.570 -54.006 142.694 1.00 33.46 382 ALA A C 1
ATOM 1199 O O . ALA A 1 162 ? -60.776 -53.689 141.520 1.00 36.65 382 ALA A O 1
ATOM 1201 N N . VAL A 1 163 ? -59.417 -53.774 143.317 1.00 25.74 383 VAL A N 1
ATOM 1202 C CA . VAL A 1 163 ? -58.303 -53.141 142.615 1.00 27.50 383 VAL A CA 1
ATOM 1203 C C . VAL A 1 163 ? -57.873 -53.954 141.379 1.00 23.79 383 VAL A C 1
ATOM 1204 O O . VAL A 1 163 ? -57.954 -53.444 140.265 1.00 26.87 383 VAL A O 1
ATOM 1208 N N . VAL A 1 164 ? -57.428 -55.201 141.562 1.00 21.90 384 VAL A N 1
ATOM 1209 C CA . VAL A 1 164 ? -56.997 -56.021 140.422 1.00 27.82 384 VAL A CA 1
ATOM 1210 C C . VAL A 1 164 ? -58.137 -56.221 139.437 1.00 27.20 384 VAL A C 1
ATOM 1211 O O . VAL A 1 164 ? -57.932 -56.055 138.234 1.00 28.01 384 VAL A O 1
ATOM 1215 N N . ALA A 1 165 ? -59.328 -56.584 139.925 1.00 30.15 385 ALA A N 1
ATOM 1216 C CA . ALA A 1 165 ? -60.489 -56.769 139.024 1.00 32.86 385 ALA A CA 1
ATOM 1217 C C . ALA A 1 165 ? -60.719 -55.496 138.191 1.00 34.53 385 ALA A C 1
ATOM 1218 O O . ALA A 1 165 ? -60.944 -55.563 136.982 1.00 34.79 385 ALA A O 1
ATOM 1220 N N . ASP A 1 166 ? -60.592 -54.333 138.824 1.00 37.22 386 ASP A N 1
ATOM 1221 C CA . ASP A 1 166 ? -60.774 -53.098 138.088 1.00 41.63 386 ASP A CA 1
ATOM 1222 C C . ASP A 1 166 ? -59.650 -52.803 137.093 1.00 38.93 386 ASP A C 1
ATOM 1223 O O . ASP A 1 166 ? -59.912 -52.235 136.033 1.00 41.56 386 ASP A O 1
ATOM 1228 N N . GLU A 1 167 ? -58.410 -53.179 137.405 1.00 30.36 387 GLU A N 1
ATOM 1229 C CA . GLU A 1 167 ? -57.343 -52.935 136.448 1.00 32.01 387 GLU A CA 1
ATOM 1230 C C . GLU A 1 167 ? -57.533 -53.891 135.268 1.00 25.00 387 GLU A C 1
ATOM 1231 O O . GLU A 1 167 ? -57.332 -53.509 134.114 1.00 24.06 387 GLU A O 1
ATOM 1237 N N . ILE A 1 168 ? -58.000 -55.110 135.545 1.00 27.78 388 ILE A N 1
ATOM 1238 C CA . ILE A 1 168 ? -58.258 -56.103 134.487 1.00 24.88 388 ILE A CA 1
ATOM 1239 C C . ILE A 1 168 ? -59.354 -55.542 133.598 1.00 23.96 388 ILE A C 1
ATOM 1240 O O . ILE A 1 168 ? -59.249 -55.592 132.385 1.00 26.94 388 ILE A O 1
ATOM 1245 N N . ARG A 1 169 ? -60.402 -54.990 134.191 1.00 24.97 389 ARG A N 1
ATOM 1246 C CA . ARG A 1 169 ? -61.465 -54.381 133.386 1.00 32.27 389 ARG A CA 1
ATOM 1247 C C . ARG A 1 169 ? -60.903 -53.234 132.516 1.00 34.87 389 ARG A C 1
ATOM 1248 O O . ARG A 1 169 ? -61.265 -53.126 131.345 1.00 39.04 389 ARG A O 1
ATOM 1256 N N . LYS A 1 170 ? -60.058 -52.361 133.085 1.00 35.10 390 LYS A N 1
ATOM 1257 C CA . LYS A 1 170 ? -59.453 -51.260 132.313 1.00 37.27 390 LYS A CA 1
ATOM 1258 C C . LYS A 1 170 ? -58.728 -51.822 131.092 1.00 32.98 390 LYS A C 1
ATOM 1259 O O . LYS A 1 170 ? -58.876 -51.308 129.983 1.00 37.02 390 LYS A O 1
ATOM 1265 N N . LEU A 1 171 ? -57.926 -52.869 131.293 1.00 33.59 391 LEU A N 1
ATOM 1266 C CA . LEU A 1 171 ? -57.196 -53.496 130.188 1.00 27.29 391 LEU A CA 1
ATOM 1267 C C . LEU A 1 171 ? -58.179 -54.140 129.238 1.00 30.30 391 LEU A C 1
ATOM 1268 O O . LEU A 1 171 ? -57.946 -54.145 128.031 1.00 31.56 391 LEU A O 1
ATOM 1273 N N . ALA A 1 172 ? -59.279 -54.671 129.778 1.00 29.02 392 ALA A N 1
ATOM 1274 C CA . ALA A 1 172 ? -60.300 -55.338 128.970 1.00 32.69 392 ALA A CA 1
ATOM 1275 C C . ALA A 1 172 ? -60.859 -54.399 127.942 1.00 36.46 392 ALA A C 1
ATOM 1276 O O . ALA A 1 172 ? -61.035 -54.783 126.789 1.00 40.85 392 ALA A O 1
ATOM 1278 N N . GLU A 1 173 ? -61.123 -53.161 128.357 1.00 40.76 393 GLU A N 1
ATOM 1279 C CA . GLU A 1 173 ? -61.649 -52.157 127.440 1.00 43.79 393 GLU A CA 1
ATOM 1280 C C . GLU A 1 173 ? -60.558 -51.477 126.598 1.00 45.50 393 GLU A C 1
ATOM 1281 O O . GLU A 1 173 ? -60.863 -50.663 125.729 1.00 47.78 393 GLU A O 1
ATOM 1287 N N . GLU A 1 174 ? -59.290 -51.787 126.881 1.00 45.59 394 GLU A N 1
ATOM 1288 C CA . GLU A 1 174 ? -58.178 -51.267 126.093 1.00 43.42 394 GLU A CA 1
ATOM 1289 C C . GLU A 1 174 ? -58.139 -52.187 124.867 1.00 46.03 394 GLU A C 1
ATOM 1290 O O . GLU A 1 174 ? -57.866 -51.736 123.758 1.00 45.74 394 GLU A O 1
ATOM 1296 N N . SER A 1 175 ? -58.462 -53.470 125.067 1.00 45.49 395 SER A N 1
ATOM 1297 C CA . SER A 1 175 ? -58.498 -54.438 123.967 1.00 47.73 395 SER A CA 1
ATOM 1298 C C . SER A 1 175 ? -59.669 -54.154 123.052 1.00 52.63 395 SER A C 1
ATOM 1299 O O . SER A 1 175 ? -59.634 -54.497 121.874 1.00 57.97 395 SER A O 1
ATOM 1302 N N . GLN A 1 176 ? -60.728 -53.570 123.605 1.00 55.53 396 GLN A N 1
ATOM 1303 C CA . GLN A 1 176 ? -61.904 -53.242 122.808 1.00 60.74 396 GLN A CA 1
ATOM 1304 C C . GLN A 1 176 ? -61.613 -52.032 121.928 1.00 63.41 396 GLN A C 1
ATOM 1305 O O . GLN A 1 176 ? -62.161 -51.902 120.835 1.00 62.97 396 GLN A O 1
ATOM 1311 N N . GLN A 1 177 ? -60.762 -51.138 122.418 1.00 65.64 397 GLN A N 1
ATOM 1312 C CA . GLN A 1 177 ? -60.388 -49.965 121.649 1.00 67.03 397 GLN A CA 1
ATOM 1313 C C . GLN A 1 177 ? -59.449 -50.445 120.545 1.00 67.15 397 GLN A C 1
ATOM 1314 O O . GLN A 1 177 ? -59.551 -50.008 119.398 1.00 67.69 397 GLN A O 1
ATOM 1320 N N . ALA A 1 178 ? -58.552 -51.363 120.892 1.00 65.99 398 ALA A N 1
ATOM 1321 C CA . ALA A 1 178 ? -57.611 -51.899 119.919 1.00 68.03 398 ALA A CA 1
ATOM 1322 C C . ALA A 1 178 ? -58.364 -52.622 118.809 1.00 68.61 398 ALA A C 1
ATOM 1323 O O . ALA A 1 178 ? -58.031 -52.480 117.635 1.00 69.03 398 ALA A O 1
ATOM 1325 N N . SER A 1 179 ? -59.412 -53.353 119.179 1.00 68.99 399 SER A N 1
ATOM 1326 C CA . SER A 1 179 ? -60.210 -54.091 118.202 1.00 71.52 399 SER A CA 1
ATOM 1327 C C . SER A 1 179 ? -61.073 -53.224 117.289 1.00 71.78 399 SER A C 1
ATOM 1328 O O . SER A 1 179 ? -61.296 -53.580 116.138 1.00 72.23 399 SER A O 1
ATOM 1331 N N . GLU A 1 180 ? -61.576 -52.106 117.802 1.00 75.74 400 GLU A N 1
ATOM 1332 C CA . GLU A 1 180 ? -62.390 -51.219 116.982 1.00 78.77 400 GLU A CA 1
ATOM 1333 C C . GLU A 1 180 ? -61.508 -50.385 116.044 1.00 78.72 400 GLU A C 1
ATOM 1334 O O . GLU A 1 180 ? -62.013 -49.661 115.193 1.00 79.59 400 GLU A O 1
ATOM 1340 N N . ASN A 1 181 ? -60.190 -50.501 116.199 1.00 76.58 401 ASN A N 1
ATOM 1341 C CA . ASN A 1 181 ? -59.243 -49.782 115.346 1.00 75.18 401 ASN A CA 1
ATOM 1342 C C . ASN A 1 181 ? -58.726 -50.727 114.258 1.00 76.27 401 ASN A C 1
ATOM 1343 O O . ASN A 1 181 ? -58.583 -50.347 113.089 1.00 77.00 401 ASN A O 1
ATOM 1348 N N . VAL A 1 182 ? -58.474 -51.971 114.660 1.00 76.13 402 VAL A N 1
ATOM 1349 C CA . VAL A 1 182 ? -58.012 -53.031 113.767 1.00 74.30 402 VAL A CA 1
ATOM 1350 C C . VAL A 1 182 ? -59.160 -53.369 112.822 1.00 73.40 402 VAL A C 1
ATOM 1351 O O . VAL A 1 182 ? -58.998 -54.102 111.858 1.00 72.59 402 VAL A O 1
ATOM 1355 N N . ARG A 1 183 ? -60.326 -52.815 113.113 1.00 74.84 403 ARG A N 1
ATOM 1356 C CA . ARG A 1 183 ? -61.498 -53.050 112.302 1.00 77.28 403 ARG A CA 1
ATOM 1357 C C . ARG A 1 183 ? -61.568 -52.080 111.131 1.00 77.77 403 ARG A C 1
ATOM 1358 O O . ARG A 1 183 ? -61.782 -52.500 109.996 1.00 79.32 403 ARG A O 1
ATOM 1366 N N . ARG A 1 184 ? -61.372 -50.791 111.397 1.00 78.21 404 ARG A N 1
ATOM 1367 C CA . ARG A 1 184 ? -61.416 -49.805 110.324 1.00 83.02 404 ARG A CA 1
ATOM 1368 C C . ARG A 1 184 ? -60.394 -50.112 109.241 1.00 82.16 404 ARG A C 1
ATOM 1369 O O . ARG A 1 184 ? -60.667 -49.888 108.065 1.00 84.20 404 ARG A O 1
ATOM 1377 N N . VAL A 1 185 ? -59.230 -50.630 109.635 1.00 79.95 405 VAL A N 1
ATOM 1378 C CA . VAL A 1 185 ? -58.179 -50.966 108.674 1.00 77.44 405 VAL A CA 1
ATOM 1379 C C . VAL A 1 185 ? -58.516 -52.221 107.869 1.00 74.87 405 VAL A C 1
ATOM 1380 O O . VAL A 1 185 ? -58.193 -52.301 106.690 1.00 77.16 405 VAL A O 1
ATOM 1384 N N . VAL A 1 186 ? -59.182 -53.186 108.498 1.00 71.42 406 VAL A N 1
ATOM 1385 C CA . VAL A 1 186 ? -59.566 -54.415 107.811 1.00 72.93 406 VAL A CA 1
ATOM 1386 C C . VAL A 1 186 ? -60.726 -54.121 106.855 1.00 72.47 406 VAL A C 1
ATOM 1387 O O . VAL A 1 186 ? -60.920 -54.823 105.854 1.00 73.46 406 VAL A O 1
ATOM 1391 N N . ASN A 1 187 ? -61.492 -53.076 107.159 1.00 69.38 407 ASN A N 1
ATOM 1392 C CA . ASN A 1 187 ? -62.597 -52.674 106.297 1.00 66.24 407 ASN A CA 1
ATOM 1393 C C . ASN A 1 187 ? -62.087 -51.824 105.140 1.00 65.77 407 ASN A C 1
ATOM 1394 O O . ASN A 1 187 ? -62.684 -51.826 104.067 1.00 64.00 407 ASN A O 1
ATOM 1399 N N . GLU A 1 188 ? -61.000 -51.084 105.372 1.00 66.16 408 GLU A N 1
ATOM 1400 C CA . GLU A 1 188 ? -60.393 -50.262 104.326 1.00 69.81 408 GLU A CA 1
ATOM 1401 C C . GLU A 1 188 ? -59.776 -51.261 103.366 1.00 70.89 408 GLU A C 1
ATOM 1402 O O . GLU A 1 188 ? -60.023 -51.213 102.161 1.00 74.32 408 GLU A O 1
ATOM 1408 N N . ILE A 1 189 ? -59.036 -52.211 103.934 1.00 70.52 409 ILE A N 1
ATOM 1409 C CA . ILE A 1 189 ? -58.378 -53.283 103.192 1.00 70.51 409 ILE A CA 1
ATOM 1410 C C . ILE A 1 189 ? -59.389 -53.935 102.258 1.00 73.32 409 ILE A C 1
ATOM 1411 O O . ILE A 1 189 ? -59.060 -54.306 101.130 1.00 76.89 409 ILE A O 1
ATOM 1416 N N . ARG A 1 190 ? -60.625 -54.031 102.736 1.00 73.37 410 ARG A N 1
ATOM 1417 C CA . ARG A 1 190 ? -61.724 -54.612 101.985 1.00 75.06 410 ARG A CA 1
ATOM 1418 C C . ARG A 1 190 ? -61.958 -53.872 100.669 1.00 77.25 410 ARG A C 1
ATOM 1419 O O . ARG A 1 190 ? -61.835 -54.467 99.597 1.00 78.89 410 ARG A O 1
ATOM 1427 N N . SER A 1 191 ? -62.239 -52.570 100.756 1.00 79.65 411 SER A N 1
ATOM 1428 C CA . SER A 1 191 ? -62.493 -51.746 99.567 1.00 82.00 411 SER A CA 1
ATOM 1429 C C . SER A 1 191 ? -61.285 -51.749 98.653 1.00 83.03 411 SER A C 1
ATOM 1430 O O . SER A 1 191 ? -61.414 -51.993 97.468 1.00 85.53 411 SER A O 1
ATOM 1433 N N . ILE A 1 192 ? -60.110 -51.492 99.209 1.00 84.90 412 ILE A N 1
ATOM 1434 C CA . ILE A 1 192 ? -58.903 -51.470 98.427 1.00 87.24 412 ILE A CA 1
ATOM 1435 C C . ILE A 1 192 ? -58.640 -52.837 97.812 1.00 91.02 412 ILE A C 1
ATOM 1436 O O . ILE A 1 192 ? -57.898 -52.949 96.825 1.00 95.59 412 ILE A O 1
ATOM 1441 N N . ALA A 1 193 ? -59.306 -53.863 98.352 1.00 92.14 413 ALA A N 1
ATOM 1442 C CA . ALA A 1 193 ? -59.152 -55.228 97.817 1.00 94.55 413 ALA A CA 1
ATOM 1443 C C . ALA A 1 193 ? -60.240 -55.465 96.783 1.00 96.02 413 ALA A C 1
ATOM 1444 O O . ALA A 1 193 ? -59.966 -55.908 95.672 1.00 97.42 413 ALA A O 1
ATOM 1446 N N . GLU A 1 194 ? -61.482 -55.164 97.138 1.00 98.06 414 GLU A N 1
ATOM 1447 C CA . GLU A 1 194 ? -62.608 -55.362 96.247 1.00 99.23 414 GLU A CA 1
ATOM 1448 C C . GLU A 1 194 ? -62.654 -54.379 95.086 1.00 99.48 414 GLU A C 1
ATOM 1449 O O . GLU A 1 194 ? -62.812 -54.795 93.943 1.00 98.79 414 GLU A O 1
ATOM 1455 N N . ASP A 1 195 ? -62.500 -53.097 95.377 1.00 100.97 415 ASP A N 1
ATOM 1456 C CA . ASP A 1 195 ? -62.477 -52.074 94.318 1.00 102.40 415 ASP A CA 1
ATOM 1457 C C . ASP A 1 195 ? -61.345 -52.353 93.315 1.00 103.43 415 ASP A C 1
ATOM 1458 O O . ASP A 1 195 ? -61.220 -51.678 92.307 1.00 104.18 415 ASP A O 1
ATOM 1463 N N . ALA A 1 196 ? -60.440 -53.256 93.686 1.00 104.24 416 ALA A N 1
ATOM 1464 C CA . ALA A 1 196 ? -59.299 -53.659 92.850 1.00 104.93 416 ALA A CA 1
ATOM 1465 C C . ALA A 1 196 ? -59.712 -54.671 91.763 1.00 106.43 416 ALA A C 1
ATOM 1466 O O . ALA A 1 196 ? -59.039 -54.806 90.728 1.00 106.31 416 ALA A O 1
ATOM 1468 N N . GLY A 1 197 ? -60.786 -55.413 92.025 1.00 107.58 417 GLY A N 1
ATOM 1469 C CA . GLY A 1 197 ? -61.263 -56.390 91.058 1.00 110.31 417 GLY A CA 1
ATOM 1470 C C . GLY A 1 197 ? -61.874 -55.620 89.897 1.00 112.21 417 GLY A C 1
ATOM 1471 O O . GLY A 1 197 ? -61.995 -56.136 88.782 1.00 112.73 417 GLY A O 1
ATOM 1472 N N . LYS A 1 198 ? -62.231 -54.365 90.167 1.00 113.70 418 LYS A N 1
ATOM 1473 C CA . LYS A 1 198 ? -62.828 -53.447 89.200 1.00 115.64 418 LYS A CA 1
ATOM 1474 C C . LYS A 1 198 ? -61.793 -52.967 88.174 1.00 117.56 418 LYS A C 1
ATOM 1475 O O . LYS A 1 198 ? -62.149 -52.597 87.051 1.00 119.21 418 LYS A O 1
ATOM 1481 N N . VAL A 1 199 ? -60.518 -52.961 88.565 1.00 118.63 419 VAL A N 1
ATOM 1482 C CA . VAL A 1 199 ? -59.448 -52.545 87.662 1.00 118.50 419 VAL A CA 1
ATOM 1483 C C . VAL A 1 199 ? -58.999 -53.725 86.794 1.00 118.52 419 VAL A C 1
ATOM 1484 O O . VAL A 1 199 ? -58.604 -53.532 85.645 1.00 119.45 419 VAL A O 1
ATOM 1488 N N . SER A 1 200 ? -59.070 -54.939 87.351 1.00 117.09 420 SER A N 1
ATOM 1489 C CA . SER A 1 200 ? -58.695 -56.164 86.640 1.00 114.85 420 SER A CA 1
ATOM 1490 C C . SER A 1 200 ? -59.679 -56.403 85.504 1.00 114.40 420 SER A C 1
ATOM 1491 O O . SER A 1 200 ? -59.376 -57.106 84.538 1.00 114.06 420 SER A O 1
ATOM 1494 N N . SER A 1 201 ? -60.870 -55.830 85.653 1.00 114.14 421 SER A N 1
ATOM 1495 C CA . SER A 1 201 ? -61.922 -55.943 84.657 1.00 114.11 421 SER A CA 1
ATOM 1496 C C . SER A 1 201 ? -61.772 -54.818 83.637 1.00 114.69 421 SER A C 1
ATOM 1497 O O . SER A 1 201 ? -62.289 -54.907 82.523 1.00 116.50 421 SER A O 1
ATOM 1500 N N . GLU A 1 202 ? -61.074 -53.754 84.029 1.00 113.85 422 GLU A N 1
ATOM 1501 C CA . GLU A 1 202 ? -60.843 -52.631 83.130 1.00 114.43 422 GLU A CA 1
ATOM 1502 C C . GLU A 1 202 ? -59.612 -52.864 82.260 1.00 112.95 422 GLU A C 1
ATOM 1503 O O . GLU A 1 202 ? -59.623 -52.538 81.071 1.00 113.42 422 GLU A O 1
ATOM 1509 N N . ILE A 1 203 ? -58.563 -53.443 82.845 1.00 110.61 423 ILE A N 1
ATOM 1510 C CA . ILE A 1 203 ? -57.338 -53.740 82.105 1.00 105.53 423 ILE A CA 1
ATOM 1511 C C . ILE A 1 203 ? -57.567 -54.897 81.133 1.00 102.25 423 ILE A C 1
ATOM 1512 O O . ILE A 1 203 ? -56.940 -54.954 80.083 1.00 102.31 423 ILE A O 1
ATOM 1517 N N . THR A 1 204 ? -58.461 -55.817 81.490 1.00 98.98 424 THR A N 1
ATOM 1518 C CA . THR A 1 204 ? -58.763 -56.952 80.626 1.00 95.80 424 THR A CA 1
ATOM 1519 C C . THR A 1 204 ? -59.611 -56.465 79.446 1.00 95.69 424 THR A C 1
ATOM 1520 O O . THR A 1 204 ? -59.414 -56.899 78.309 1.00 94.78 424 THR A O 1
ATOM 1524 N N . ALA A 1 205 ? -60.510 -55.517 79.719 1.00 94.81 425 ALA A N 1
ATOM 1525 C CA . ALA A 1 205 ? -61.378 -54.934 78.698 1.00 94.97 425 ALA A CA 1
ATOM 1526 C C . ALA A 1 205 ? -60.530 -54.088 77.743 1.00 95.82 425 ALA A C 1
ATOM 1527 O O . ALA A 1 205 ? -60.694 -54.154 76.519 1.00 95.50 425 ALA A O 1
ATOM 1529 N N . ARG A 1 206 ? -59.618 -53.307 78.323 1.00 94.61 426 ARG A N 1
ATOM 1530 C CA . ARG A 1 206 ? -58.717 -52.447 77.564 1.00 93.28 426 ARG A CA 1
ATOM 1531 C C . ARG A 1 206 ? -57.599 -53.239 76.883 1.00 93.76 426 ARG A C 1
ATOM 1532 O O . ARG A 1 206 ? -56.874 -52.698 76.046 1.00 91.44 426 ARG A O 1
ATOM 1540 N N . VAL A 1 207 ? -57.439 -54.505 77.269 1.00 95.33 427 VAL A N 1
ATOM 1541 C CA . VAL A 1 207 ? -56.430 -55.382 76.672 1.00 96.56 427 VAL A CA 1
ATOM 1542 C C . VAL A 1 207 ? -56.986 -55.900 75.359 1.00 96.92 427 VAL A C 1
ATOM 1543 O O . VAL A 1 207 ? -56.277 -55.973 74.361 1.00 95.82 427 VAL A O 1
ATOM 1547 N N . GLU A 1 208 ? -58.271 -56.234 75.372 1.00 99.01 428 GLU A N 1
ATOM 1548 C CA . GLU A 1 208 ? -58.939 -56.756 74.194 1.00 101.56 428 GLU A CA 1
ATOM 1549 C C . GLU A 1 208 ? -59.320 -55.651 73.211 1.00 100.92 428 GLU A C 1
ATOM 1550 O O . GLU A 1 208 ? -59.077 -55.779 72.011 1.00 98.89 428 GLU A O 1
ATOM 1556 N N . GLU A 1 209 ? -59.898 -54.560 73.713 1.00 101.27 429 GLU A N 1
ATOM 1557 C CA . GLU A 1 209 ? -60.300 -53.466 72.830 1.00 101.67 429 GLU A CA 1
ATOM 1558 C C . GLU A 1 209 ? -59.095 -52.826 72.144 1.00 100.18 429 GLU A C 1
ATOM 1559 O O . GLU A 1 209 ? -59.191 -52.371 71.010 1.00 100.78 429 GLU A O 1
ATOM 1565 N N . GLY A 1 210 ? -57.957 -52.825 72.829 1.00 99.53 430 GLY A N 1
ATOM 1566 C CA . GLY A 1 210 ? -56.755 -52.249 72.260 1.00 96.13 430 GLY A CA 1
ATOM 1567 C C . GLY A 1 210 ? -56.001 -53.235 71.387 1.00 94.14 430 GLY A C 1
ATOM 1568 O O . GLY A 1 210 ? -55.358 -52.827 70.421 1.00 95.58 430 GLY A O 1
ATOM 1569 N N . THR A 1 211 ? -56.091 -54.527 71.703 1.00 92.15 431 THR A N 1
ATOM 1570 C CA . THR A 1 211 ? -55.388 -55.556 70.936 1.00 90.71 431 THR A CA 1
ATOM 1571 C C . THR A 1 211 ? -55.943 -55.784 69.533 1.00 88.20 431 THR A C 1
ATOM 1572 O O . THR A 1 211 ? -55.205 -55.714 68.555 1.00 86.86 431 THR A O 1
ATOM 1576 N N . LYS A 1 212 ? -57.239 -56.059 69.431 1.00 88.26 432 LYS A N 1
ATOM 1577 C CA . LYS A 1 212 ? -57.840 -56.302 68.128 1.00 87.76 432 LYS A CA 1
ATOM 1578 C C . LYS A 1 212 ? -57.908 -55.002 67.342 1.00 86.50 432 LYS A C 1
ATOM 1579 O O . LYS A 1 212 ? -57.915 -55.007 66.114 1.00 88.65 432 LYS A O 1
ATOM 1585 N N . LEU A 1 213 ? -57.938 -53.886 68.060 1.00 84.32 433 LEU A N 1
ATOM 1586 C CA . LEU A 1 213 ? -57.973 -52.584 67.424 1.00 81.58 433 LEU A CA 1
ATOM 1587 C C . LEU A 1 213 ? -56.647 -52.303 66.726 1.00 78.87 433 LEU A C 1
ATOM 1588 O O . LEU A 1 213 ? -56.564 -51.432 65.863 1.00 81.35 433 LEU A O 1
ATOM 1593 N N . ALA A 1 214 ? -55.600 -53.015 67.133 1.00 75.02 434 ALA A N 1
ATOM 1594 C CA . ALA A 1 214 ? -54.285 -52.852 66.528 1.00 70.06 434 ALA A CA 1
ATOM 1595 C C . ALA A 1 214 ? -54.291 -53.558 65.182 1.00 69.41 434 ALA A C 1
ATOM 1596 O O . ALA A 1 214 ? -53.747 -53.048 64.204 1.00 70.92 434 ALA A O 1
ATOM 1598 N N . ASP A 1 215 ? -54.934 -54.724 65.138 1.00 70.28 435 ASP A N 1
ATOM 1599 C CA . ASP A 1 215 ? -55.045 -55.508 63.910 1.00 72.68 435 ASP A CA 1
ATOM 1600 C C . ASP A 1 215 ? -55.961 -54.884 62.851 1.00 72.21 435 ASP A C 1
ATOM 1601 O O . ASP A 1 215 ? -56.276 -55.523 61.850 1.00 71.47 435 ASP A O 1
ATOM 1606 N N . GLU A 1 216 ? -56.423 -53.660 63.101 1.00 73.29 436 GLU A N 1
ATOM 1607 C CA . GLU A 1 216 ? -57.248 -52.931 62.138 1.00 75.81 436 GLU A CA 1
ATOM 1608 C C . GLU A 1 216 ? -56.279 -52.164 61.247 1.00 76.49 436 GLU A C 1
ATOM 1609 O O . GLU A 1 216 ? -56.506 -52.007 60.045 1.00 77.68 436 GLU A O 1
ATOM 1615 N N . ALA A 1 217 ? -55.196 -51.686 61.854 1.00 75.15 437 ALA A N 1
ATOM 1616 C CA . ALA A 1 217 ? -54.159 -50.977 61.126 1.00 75.42 437 ALA A CA 1
ATOM 1617 C C . ALA A 1 217 ? -53.401 -51.996 60.255 1.00 75.31 437 ALA A C 1
ATOM 1618 O O . ALA A 1 217 ? -53.051 -51.709 59.113 1.00 75.36 437 ALA A O 1
ATOM 1620 N N . ASP A 1 218 ? -53.216 -53.207 60.780 1.00 77.44 438 ASP A N 1
ATOM 1621 C CA . ASP A 1 218 ? -52.520 -54.279 60.061 1.00 78.45 438 ASP A CA 1
ATOM 1622 C C . ASP A 1 218 ? -53.195 -54.631 58.736 1.00 76.63 438 ASP A C 1
ATOM 1623 O O . ASP A 1 218 ? -52.514 -54.956 57.764 1.00 77.53 438 ASP A O 1
ATOM 1628 N N . GLU A 1 219 ? -54.526 -54.618 58.716 1.00 74.46 439 GLU A N 1
ATOM 1629 C CA . GLU A 1 219 ? -55.272 -54.902 57.493 1.00 73.00 439 GLU A CA 1
ATOM 1630 C C . GLU A 1 219 ? -55.128 -53.703 56.574 1.00 69.58 439 GLU A C 1
ATOM 1631 O O . GLU A 1 219 ? -54.924 -53.866 55.374 1.00 72.37 439 GLU A O 1
ATOM 1637 N N . LYS A 1 220 ? -55.225 -52.503 57.147 1.00 65.06 440 LYS A N 1
ATOM 1638 C CA . LYS A 1 220 ? -55.080 -51.267 56.381 1.00 64.07 440 LYS A CA 1
ATOM 1639 C C . LYS A 1 220 ? -53.701 -51.232 55.726 1.00 63.01 440 LYS A C 1
ATOM 1640 O O . LYS A 1 220 ? -53.560 -50.747 54.601 1.00 64.04 440 LYS A O 1
ATOM 1646 N N . LEU A 1 221 ? -52.693 -51.750 56.433 1.00 58.29 441 LEU A N 1
ATOM 1647 C CA . LEU A 1 221 ? -51.335 -51.817 55.909 1.00 56.09 441 LEU A CA 1
ATOM 1648 C C . LEU A 1 221 ? -51.319 -52.816 54.754 1.00 55.76 441 LEU A C 1
ATOM 1649 O O . LEU A 1 221 ? -50.644 -52.604 53.744 1.00 58.59 441 LEU A O 1
ATOM 1654 N N . ASN A 1 222 ? -52.077 -53.898 54.909 1.00 54.87 442 ASN A N 1
ATOM 1655 C CA . ASN A 1 222 ? -52.183 -54.932 53.881 1.00 54.75 442 ASN A CA 1
ATOM 1656 C C . ASN A 1 222 ? -52.851 -54.368 52.643 1.00 51.81 442 ASN A C 1
ATOM 1657 O O . ASN A 1 222 ? -52.504 -54.721 51.518 1.00 49.21 442 ASN A O 1
ATOM 1662 N N . SER A 1 223 ? -53.816 -53.485 52.862 1.00 50.55 443 SER A N 1
ATOM 1663 C CA . SER A 1 223 ? -54.530 -52.869 51.764 1.00 50.88 443 SER A CA 1
ATOM 1664 C C . SER A 1 223 ? -53.673 -51.870 50.995 1.00 50.31 443 SER A C 1
ATOM 1665 O O . SER A 1 223 ? -53.903 -51.672 49.798 1.00 55.21 443 SER A O 1
ATOM 1668 N N . ILE A 1 224 ? -52.694 -51.235 51.648 1.00 43.61 444 ILE A N 1
ATOM 1669 C CA . ILE A 1 224 ? -51.843 -50.319 50.887 1.00 42.07 444 ILE A CA 1
ATOM 1670 C C . ILE A 1 224 ? -50.889 -51.154 50.027 1.00 41.16 444 ILE A C 1
ATOM 1671 O O . ILE A 1 224 ? -50.647 -50.819 48.883 1.00 41.51 444 ILE A O 1
ATOM 1676 N N . VAL A 1 225 ? -50.424 -52.284 50.554 1.00 42.46 445 VAL A N 1
ATOM 1677 C CA . VAL A 1 225 ? -49.533 -53.178 49.812 1.00 41.70 445 VAL A CA 1
ATOM 1678 C C . VAL A 1 225 ? -50.223 -53.545 48.486 1.00 41.07 445 VAL A C 1
ATOM 1679 O O . VAL A 1 225 ? -49.639 -53.442 47.403 1.00 39.28 445 VAL A O 1
ATOM 1683 N N . GLY A 1 226 ? -51.477 -53.979 48.595 1.00 39.44 446 GLY A N 1
ATOM 1684 C CA . GLY A 1 226 ? -52.247 -54.330 47.425 1.00 36.68 446 GLY A CA 1
ATOM 1685 C C . GLY A 1 226 ? -52.393 -53.097 46.568 1.00 32.94 446 GLY A C 1
ATOM 1686 O O . GLY A 1 226 ? -52.128 -53.128 45.379 1.00 35.86 446 GLY A O 1
ATOM 1687 N N . ALA A 1 227 ? -52.794 -51.991 47.174 1.00 37.08 447 ALA A N 1
ATOM 1688 C CA . ALA A 1 227 ? -52.939 -50.762 46.417 1.00 38.59 447 ALA A CA 1
ATOM 1689 C C . ALA A 1 227 ? -51.614 -50.448 45.698 1.00 40.50 447 ALA A C 1
ATOM 1690 O O . ALA A 1 227 ? -51.595 -50.240 44.483 1.00 43.40 447 ALA A O 1
ATOM 1692 N N . VAL A 1 228 ? -50.500 -50.546 46.421 1.00 39.30 448 VAL A N 1
ATOM 1693 C CA . VAL A 1 228 ? -49.183 -50.279 45.850 1.00 40.24 448 VAL A CA 1
ATOM 1694 C C . VAL A 1 228 ? -48.754 -51.288 44.776 1.00 40.42 448 VAL A C 1
ATOM 1695 O O . VAL A 1 228 ? -48.073 -50.911 43.823 1.00 41.47 448 VAL A O 1
ATOM 1699 N N . GLU A 1 229 ? -49.111 -52.564 44.921 1.00 40.19 449 GLU A N 1
ATOM 1700 C CA . GLU A 1 229 ? -48.755 -53.516 43.873 1.00 47.37 449 GLU A CA 1
ATOM 1701 C C . GLU A 1 229 ? -49.589 -53.342 42.613 1.00 50.33 449 GLU A C 1
ATOM 1702 O O . GLU A 1 229 ? -49.275 -53.921 41.572 1.00 56.54 449 GLU A O 1
ATOM 1708 N N . ARG A 1 230 ? -50.681 -52.589 42.727 1.00 49.83 450 ARG A N 1
ATOM 1709 C CA . ARG A 1 230 ? -51.526 -52.285 41.585 1.00 46.77 450 ARG A CA 1
ATOM 1710 C C . ARG A 1 230 ? -50.869 -51.098 40.890 1.00 46.38 450 ARG A C 1
ATOM 1711 O O . ARG A 1 230 ? -50.807 -51.041 39.659 1.00 50.22 450 ARG A O 1
ATOM 1719 N N . ILE A 1 231 ? -50.360 -50.158 41.686 1.00 40.46 451 ILE A N 1
ATOM 1720 C CA . ILE A 1 231 ? -49.680 -48.993 41.140 1.00 33.46 451 ILE A CA 1
ATOM 1721 C C . ILE A 1 231 ? -48.499 -49.476 40.317 1.00 29.84 451 ILE A C 1
ATOM 1722 O O . ILE A 1 231 ? -48.347 -49.085 39.165 1.00 20.32 451 ILE A O 1
ATOM 1727 N N . ASN A 1 232 ? -47.679 -50.345 40.908 1.00 34.37 452 ASN A N 1
ATOM 1728 C CA . ASN A 1 232 ? -46.513 -50.918 40.218 1.00 36.74 452 ASN A CA 1
ATOM 1729 C C . ASN A 1 232 ? -47.002 -51.593 38.935 1.00 37.62 452 ASN A C 1
ATOM 1730 O O . ASN A 1 232 ? -46.422 -51.388 37.867 1.00 33.87 452 ASN A O 1
ATOM 1735 N N . GLU A 1 233 ? -48.115 -52.324 39.026 1.00 39.84 453 GLU A N 1
ATOM 1736 C CA . GLU A 1 233 ? -48.686 -53.001 37.854 1.00 47.87 453 GLU A CA 1
ATOM 1737 C C . GLU A 1 233 ? -49.040 -51.966 36.782 1.00 49.83 453 GLU A C 1
ATOM 1738 O O . GLU A 1 233 ? -48.921 -52.226 35.571 1.00 47.45 453 GLU A O 1
ATOM 1744 N N . MET A 1 234 ? -49.453 -50.783 37.238 1.00 47.89 454 MET A N 1
ATOM 1745 C CA . MET A 1 234 ? -49.793 -49.688 36.344 1.00 47.50 454 MET A CA 1
ATOM 1746 C C . MET A 1 234 ? -48.532 -49.097 35.691 1.00 47.15 454 MET A C 1
ATOM 1747 O O . MET A 1 234 ? -48.536 -48.836 34.487 1.00 45.65 454 MET A O 1
ATOM 1752 N N . LEU A 1 235 ? -47.462 -48.889 36.472 1.00 44.89 455 LEU A N 1
ATOM 1753 C CA . LEU A 1 235 ? -46.196 -48.370 35.931 1.00 44.75 455 LEU A CA 1
ATOM 1754 C C . LEU A 1 235 ? -45.648 -49.330 34.875 1.00 46.01 455 LEU A C 1
ATOM 1755 O O . LEU A 1 235 ? -45.103 -48.907 33.846 1.00 45.28 455 LEU A O 1
ATOM 1760 N N . GLN A 1 236 ? -45.831 -50.623 35.121 1.00 47.59 456 GLN A N 1
ATOM 1761 C CA . GLN A 1 236 ? -45.373 -51.662 34.204 1.00 48.87 456 GLN A CA 1
ATOM 1762 C C . GLN A 1 236 ? -46.115 -51.622 32.853 1.00 48.64 456 GLN A C 1
ATOM 1763 O O . GLN A 1 236 ? -45.546 -51.960 31.812 1.00 48.78 456 GLN A O 1
ATOM 1769 N N . ASN A 1 237 ? -47.391 -51.253 32.870 1.00 46.47 457 ASN A N 1
ATOM 1770 C CA . ASN A 1 237 ? -48.150 -51.139 31.624 1.00 43.10 457 ASN A CA 1
ATOM 1771 C C . ASN A 1 237 ? -47.598 -49.910 30.913 1.00 39.15 457 ASN A C 1
ATOM 1772 O O . ASN A 1 237 ? -47.509 -49.854 29.686 1.00 34.35 457 ASN A O 1
ATOM 1777 N N . ILE A 1 238 ? -47.258 -48.909 31.712 1.00 33.05 458 ILE A N 1
ATOM 1778 C CA . ILE A 1 238 ? -46.706 -47.690 31.182 1.00 30.01 458 ILE A CA 1
ATOM 1779 C C . ILE A 1 238 ? -45.347 -47.930 30.514 1.00 33.20 458 ILE A C 1
ATOM 1780 O O . ILE A 1 238 ? -45.034 -47.301 29.506 1.00 36.56 458 ILE A O 1
ATOM 1785 N N . ALA A 1 239 ? -44.556 -48.864 31.031 1.00 32.13 459 ALA A N 1
ATOM 1786 C CA . ALA A 1 239 ? -43.262 -49.146 30.411 1.00 29.87 459 ALA A CA 1
ATOM 1787 C C . ALA A 1 239 ? -43.508 -49.607 28.987 1.00 29.78 459 ALA A C 1
ATOM 1788 O O . ALA A 1 239 ? -42.921 -49.093 28.030 1.00 33.41 459 ALA A O 1
ATOM 1790 N N . ALA A 1 240 ? -44.405 -50.577 28.870 1.00 29.63 460 ALA A N 1
ATOM 1791 C CA . ALA A 1 240 ? -44.764 -51.176 27.599 1.00 26.23 460 ALA A CA 1
ATOM 1792 C C . ALA A 1 240 ? -45.309 -50.150 26.593 1.00 28.30 460 ALA A C 1
ATOM 1793 O O . ALA A 1 240 ? -44.991 -50.233 25.398 1.00 31.08 460 ALA A O 1
ATOM 1795 N N . ALA A 1 241 ? -46.101 -49.182 27.066 1.00 24.94 461 ALA A N 1
ATOM 1796 C CA . ALA A 1 241 ? -46.638 -48.145 26.181 1.00 25.08 461 ALA A CA 1
ATOM 1797 C C . ALA A 1 241 ? -45.470 -47.353 25.649 1.00 25.85 461 ALA A C 1
ATOM 1798 O O . ALA A 1 241 ? -45.440 -47.025 24.465 1.00 25.03 461 ALA A O 1
ATOM 1800 N N . ILE A 1 242 ? -44.527 -47.039 26.546 1.00 26.79 462 ILE A N 1
ATOM 1801 C CA . ILE A 1 242 ? -43.295 -46.306 26.228 1.00 29.06 462 ILE A CA 1
ATOM 1802 C C . ILE A 1 242 ? -42.478 -47.056 25.190 1.00 30.52 462 ILE A C 1
ATOM 1803 O O . ILE A 1 242 ? -41.919 -46.466 24.263 1.00 32.12 462 ILE A O 1
ATOM 1808 N N . GLU A 1 243 ? -42.381 -48.365 25.355 1.00 31.93 463 GLU A N 1
ATOM 1809 C CA . GLU A 1 243 ? -41.665 -49.158 24.374 1.00 30.25 463 GLU A CA 1
ATOM 1810 C C . GLU A 1 243 ? -42.356 -49.007 23.023 1.00 31.76 463 GLU A C 1
ATOM 1811 O O . GLU A 1 243 ? -41.693 -48.839 22.005 1.00 28.74 463 GLU A O 1
ATOM 1817 N N . GLU A 1 244 ? -43.689 -49.063 23.002 1.00 36.63 464 GLU A N 1
ATOM 1818 C CA . GLU A 1 244 ? -44.432 -48.935 21.735 1.00 37.29 464 GLU A CA 1
ATOM 1819 C C . GLU A 1 244 ? -44.225 -47.557 21.145 1.00 35.41 464 GLU A C 1
ATOM 1820 O O . GLU A 1 244 ? -44.098 -47.399 19.933 1.00 35.73 464 GLU A O 1
ATOM 1826 N N . GLN A 1 245 ? -44.161 -46.565 22.027 1.00 33.55 465 GLN A N 1
ATOM 1827 C CA . GLN A 1 245 ? -43.949 -45.195 21.611 1.00 34.39 465 GLN A CA 1
ATOM 1828 C C . GLN A 1 245 ? -42.558 -44.981 21.046 1.00 34.01 465 GLN A C 1
ATOM 1829 O O . GLN A 1 245 ? -42.400 -44.281 20.048 1.00 34.54 465 GLN A O 1
ATOM 1835 N N . THR A 1 246 ? -41.558 -45.640 21.617 1.00 33.69 466 THR A N 1
ATOM 1836 C CA . THR A 1 246 ? -40.212 -45.459 21.105 1.00 37.75 466 THR A CA 1
ATOM 1837 C C . THR A 1 246 ? -40.085 -46.117 19.742 1.00 36.21 466 THR A C 1
ATOM 1838 O O . THR A 1 246 ? -39.442 -45.578 18.849 1.00 41.48 466 THR A O 1
ATOM 1842 N N . ALA A 1 247 ? -40.734 -47.259 19.560 1.00 36.70 467 ALA A N 1
ATOM 1843 C CA . ALA A 1 247 ? -40.664 -47.959 18.281 1.00 33.75 467 ALA A CA 1
ATOM 1844 C C . ALA A 1 247 ? -41.438 -47.218 17.207 1.00 32.04 467 ALA A C 1
ATOM 1845 O O . ALA A 1 247 ? -40.954 -47.052 16.089 1.00 36.74 467 ALA A O 1
ATOM 1847 N N . ALA A 1 248 ? -42.638 -46.765 17.551 1.00 32.65 468 ALA A N 1
ATOM 1848 C CA . ALA A 1 248 ? -43.465 -46.046 16.595 1.00 34.51 468 ALA A CA 1
ATOM 1849 C C . ALA A 1 248 ? -42.805 -44.746 16.173 1.00 36.82 468 ALA A C 1
ATOM 1850 O O . ALA A 1 248 ? -42.799 -44.430 14.987 1.00 36.77 468 ALA A O 1
ATOM 1852 N N . VAL A 1 249 ? -42.197 -44.017 17.110 1.00 36.88 469 VAL A N 1
ATOM 1853 C CA . VAL A 1 249 ? -41.553 -42.773 16.718 1.00 39.21 469 VAL A CA 1
ATOM 1854 C C . VAL A 1 249 ? -40.398 -43.043 15.755 1.00 41.69 469 VAL A C 1
ATOM 1855 O O . VAL A 1 249 ? -40.232 -42.350 14.747 1.00 47.86 469 VAL A O 1
ATOM 1859 N N . ASP A 1 250 ? -39.659 -44.118 15.998 1.00 43.67 470 ASP A N 1
ATOM 1860 C CA . ASP A 1 250 ? -38.552 -44.430 15.116 1.00 44.39 470 ASP A CA 1
ATOM 1861 C C . ASP A 1 250 ? -39.007 -44.693 13.699 1.00 43.26 470 ASP A C 1
ATOM 1862 O O . ASP A 1 250 ? -38.637 -43.946 12.801 1.00 44.49 470 ASP A O 1
ATOM 1867 N N . GLU A 1 251 ? -39.885 -45.665 13.483 1.00 41.08 471 GLU A N 1
ATOM 1868 C CA . GLU A 1 251 ? -40.324 -45.927 12.110 1.00 44.63 471 GLU A CA 1
ATOM 1869 C C . GLU A 1 251 ? -40.858 -44.659 11.412 1.00 40.94 471 GLU A C 1
ATOM 1870 O O . GLU A 1 251 ? -40.855 -44.569 10.190 1.00 45.36 471 GLU A O 1
ATOM 1876 N N . ILE A 1 252 ? -41.311 -43.684 12.191 1.00 34.10 472 ILE A N 1
ATOM 1877 C CA . ILE A 1 252 ? -41.786 -42.433 11.620 1.00 25.34 472 ILE A CA 1
ATOM 1878 C C . ILE A 1 252 ? -40.593 -41.638 11.091 1.00 27.61 472 ILE A C 1
ATOM 1879 O O . ILE A 1 252 ? -40.607 -41.152 9.958 1.00 25.89 472 ILE A O 1
ATOM 1884 N N . THR A 1 253 ? -39.540 -41.526 11.898 1.00 33.46 473 THR A N 1
ATOM 1885 C CA . THR A 1 253 ? -38.365 -40.789 11.460 1.00 38.94 473 THR A CA 1
ATOM 1886 C C . THR A 1 253 ? -37.673 -41.429 10.264 1.00 39.84 473 THR A C 1
ATOM 1887 O O . THR A 1 253 ? -37.053 -40.731 9.461 1.00 43.68 473 THR A O 1
ATOM 1891 N N . THR A 1 254 ? -37.846 -42.735 10.078 1.00 38.55 474 THR A N 1
ATOM 1892 C CA . THR A 1 254 ? -37.237 -43.407 8.930 1.00 36.29 474 THR A CA 1
ATOM 1893 C C . THR A 1 254 ? -38.088 -43.067 7.733 1.00 38.39 474 THR A C 1
ATOM 1894 O O . THR A 1 254 ? -37.570 -42.665 6.694 1.00 41.88 474 THR A O 1
ATOM 1898 N N . ALA A 1 255 ? -39.403 -43.168 7.900 1.00 40.79 475 ALA A N 1
ATOM 1899 C CA . ALA A 1 255 ? -40.341 -42.823 6.828 1.00 41.37 475 ALA A CA 1
ATOM 1900 C C . ALA A 1 255 ? -40.147 -41.344 6.446 1.00 42.06 475 ALA A C 1
ATOM 1901 O O . ALA A 1 255 ? -40.405 -40.963 5.309 1.00 44.48 475 ALA A O 1
ATOM 1903 N N . MET A 1 256 ? -39.659 -40.521 7.375 1.00 39.72 476 MET A N 1
ATOM 1904 C CA . MET A 1 256 ? -39.450 -39.105 7.065 1.00 45.82 476 MET A CA 1
ATOM 1905 C C . MET A 1 256 ? -38.136 -38.753 6.357 1.00 47.52 476 MET A C 1
ATOM 1906 O O . MET A 1 256 ? -38.067 -37.751 5.647 1.00 45.94 476 MET A O 1
ATOM 1911 N N . THR A 1 257 ? -37.087 -39.540 6.585 1.00 49.26 477 THR A N 1
ATOM 1912 C CA . THR A 1 257 ? -35.807 -39.311 5.911 1.00 46.47 477 THR A CA 1
ATOM 1913 C C . THR A 1 257 ? -35.989 -39.843 4.485 1.00 47.60 477 THR A C 1
ATOM 1914 O O . THR A 1 257 ? -35.385 -39.353 3.529 1.00 48.17 477 THR A O 1
ATOM 1918 N N . GLU A 1 258 ? -36.816 -40.877 4.363 1.00 46.83 478 GLU A N 1
ATOM 1919 C CA . GLU A 1 258 ? -37.117 -41.487 3.075 1.00 45.69 478 GLU A CA 1
ATOM 1920 C C . GLU A 1 258 ? -37.844 -40.489 2.140 1.00 40.55 478 GLU A C 1
ATOM 1921 O O . GLU A 1 258 ? -37.669 -40.553 0.927 1.00 34.25 478 GLU A O 1
ATOM 1927 N N . ASN A 1 259 ? -38.658 -39.586 2.704 1.00 39.14 479 ASN A N 1
ATOM 1928 C CA . ASN A 1 259 ? -39.372 -38.557 1.931 1.00 40.02 479 ASN A CA 1
ATOM 1929 C C . ASN A 1 259 ? -38.433 -37.488 1.415 1.00 41.44 479 ASN A C 1
ATOM 1930 O O . ASN A 1 259 ? -38.654 -36.932 0.341 1.00 40.08 479 ASN A O 1
ATOM 1935 N N . ALA A 1 260 ? -37.441 -37.131 2.229 1.00 43.23 480 ALA A N 1
ATOM 1936 C CA . ALA A 1 260 ? -36.450 -36.135 1.836 1.00 44.15 480 ALA A CA 1
ATOM 1937 C C . ALA A 1 260 ? -35.645 -36.701 0.652 1.00 46.11 480 ALA A C 1
ATOM 1938 O O . ALA A 1 260 ? -35.347 -35.991 -0.310 1.00 43.08 480 ALA A O 1
ATOM 1940 N N . LYS A 1 261 ? -35.371 -38.002 0.709 1.00 45.78 481 LYS A N 1
ATOM 1941 C CA . LYS A 1 261 ? -34.620 -38.697 -0.327 1.00 47.73 481 LYS A CA 1
ATOM 1942 C C . LYS A 1 261 ? -35.431 -38.927 -1.613 1.00 50.50 481 LYS A C 1
ATOM 1943 O O . LYS A 1 261 ? -34.855 -39.125 -2.687 1.00 59.29 481 LYS A O 1
ATOM 1949 N N . ASN A 1 262 ? -36.759 -38.892 -1.519 1.00 45.66 482 ASN A N 1
ATOM 1950 C CA . ASN A 1 262 ? -37.584 -39.085 -2.708 1.00 40.56 482 ASN A CA 1
ATOM 1951 C C . ASN A 1 262 ? -38.047 -37.756 -3.299 1.00 34.56 482 ASN A C 1
ATOM 1952 O O . ASN A 1 262 ? -38.172 -37.620 -4.510 1.00 35.13 482 ASN A O 1
ATOM 1957 N N . ALA A 1 263 ? -38.244 -36.757 -2.453 1.00 29.35 483 ALA A N 1
ATOM 1958 C CA . ALA A 1 263 ? -38.639 -35.437 -2.926 1.00 29.87 483 ALA A CA 1
ATOM 1959 C C . ALA A 1 263 ? -37.447 -34.817 -3.679 1.00 32.18 483 ALA A C 1
ATOM 1960 O O . ALA A 1 263 ? -37.633 -34.089 -4.650 1.00 35.58 483 ALA A O 1
ATOM 1962 N N . GLU A 1 264 ? -36.227 -35.148 -3.247 1.00 33.69 484 GLU A N 1
ATOM 1963 C CA . GLU A 1 264 ? -34.994 -34.657 -3.874 1.00 32.95 484 GLU A CA 1
ATOM 1964 C C . GLU A 1 264 ? -34.883 -35.197 -5.286 1.00 30.98 484 GLU A C 1
ATOM 1965 O O . GLU A 1 264 ? -34.640 -34.450 -6.229 1.00 30.10 484 GLU A O 1
ATOM 1971 N N . GLU A 1 265 ? -35.094 -36.500 -5.438 1.00 31.82 485 GLU A N 1
ATOM 1972 C CA . GLU A 1 265 ? -35.032 -37.136 -6.759 1.00 34.32 485 GLU A CA 1
ATOM 1973 C C . GLU A 1 265 ? -36.138 -36.690 -7.715 1.00 30.40 485 GLU A C 1
ATOM 1974 O O . GLU A 1 265 ? -35.984 -36.813 -8.923 1.00 33.91 485 GLU A O 1
ATOM 1980 N N . ILE A 1 266 ? -37.259 -36.207 -7.185 1.00 27.42 486 ILE A N 1
ATOM 1981 C CA . ILE A 1 266 ? -38.330 -35.691 -8.040 1.00 21.44 486 ILE A CA 1
ATOM 1982 C C . ILE A 1 266 ? -37.860 -34.299 -8.475 1.00 20.56 486 ILE A C 1
ATOM 1983 O O . ILE A 1 266 ? -37.894 -33.964 -9.655 1.00 12.87 486 ILE A O 1
ATOM 1988 N N . THR A 1 267 ? -37.363 -33.507 -7.523 1.00 23.16 487 THR A N 1
ATOM 1989 C CA . THR A 1 267 ? -36.838 -32.167 -7.828 1.00 26.06 487 THR A CA 1
ATOM 1990 C C . THR A 1 267 ? -35.754 -32.268 -8.923 1.00 31.13 487 THR A C 1
ATOM 1991 O O . THR A 1 267 ? -35.711 -31.453 -9.859 1.00 32.33 487 THR A O 1
ATOM 1995 N N . ASN A 1 268 ? -34.899 -33.286 -8.821 1.00 31.55 488 ASN A N 1
ATOM 1996 C CA . ASN A 1 268 ? -33.869 -33.476 -9.831 1.00 33.10 488 ASN A CA 1
ATOM 1997 C C . ASN A 1 268 ? -34.450 -33.979 -11.155 1.00 36.72 488 ASN A C 1
ATOM 1998 O O . ASN A 1 268 ? -33.940 -33.615 -12.209 1.00 40.52 488 ASN A O 1
ATOM 2003 N N . SER A 1 269 ? -35.514 -34.789 -11.113 1.00 32.23 489 SER A N 1
ATOM 2004 C CA . SER A 1 269 ? -36.131 -35.297 -12.343 1.00 30.89 489 SER A CA 1
ATOM 2005 C C . SER A 1 269 ? -36.861 -34.146 -13.012 1.00 30.34 489 SER A C 1
ATOM 2006 O O . SER A 1 269 ? -36.863 -34.035 -14.241 1.00 28.25 489 SER A O 1
ATOM 2009 N N . VAL A 1 270 ? -37.499 -33.295 -12.205 1.00 27.73 490 VAL A N 1
ATOM 2010 C CA . VAL A 1 270 ? -38.194 -32.118 -12.739 1.00 34.35 490 VAL A CA 1
ATOM 2011 C C . VAL A 1 270 ? -37.142 -31.267 -13.464 1.00 40.47 490 VAL A C 1
ATOM 2012 O O . VAL A 1 270 ? -37.350 -30.825 -14.599 1.00 41.15 490 VAL A O 1
ATOM 2016 N N . LYS A 1 271 ? -35.987 -31.102 -12.815 1.00 43.58 491 LYS A N 1
ATOM 2017 C CA . LYS A 1 271 ? -34.883 -30.350 -13.388 1.00 42.57 491 LYS A CA 1
ATOM 2018 C C . LYS A 1 271 ? -34.503 -30.915 -14.755 1.00 39.83 491 LYS A C 1
ATOM 2019 O O . LYS A 1 271 ? -34.371 -30.177 -15.727 1.00 45.89 491 LYS A O 1
ATOM 2025 N N . GLU A 1 272 ? -34.390 -32.230 -14.846 1.00 37.39 492 GLU A N 1
ATOM 2026 C CA . GLU A 1 272 ? -34.015 -32.847 -16.100 1.00 34.91 492 GLU A CA 1
ATOM 2027 C C . GLU A 1 272 ? -35.094 -32.628 -17.117 1.00 34.48 492 GLU A C 1
ATOM 2028 O O . GLU A 1 272 ? -34.813 -32.384 -18.300 1.00 31.71 492 GLU A O 1
ATOM 2034 N N . VAL A 1 273 ? -36.339 -32.684 -16.655 1.00 33.68 493 VAL A N 1
ATOM 2035 C CA . VAL A 1 273 ? -37.460 -32.502 -17.566 1.00 31.24 493 VAL A CA 1
ATOM 2036 C C . VAL A 1 273 ? -37.419 -31.122 -18.196 1.00 25.62 493 VAL A C 1
ATOM 2037 O O . VAL A 1 273 ? -37.506 -30.999 -19.421 1.00 21.85 493 VAL A O 1
ATOM 2041 N N . ASN A 1 274 ? -37.217 -30.105 -17.362 1.00 17.80 494 ASN A N 1
ATOM 2042 C CA . ASN A 1 274 ? -37.176 -28.720 -17.834 1.00 23.63 494 ASN A CA 1
ATOM 2043 C C . ASN A 1 274 ? -36.090 -28.473 -18.868 1.00 18.16 494 ASN A C 1
ATOM 2044 O O . ASN A 1 274 ? -36.297 -27.784 -19.853 1.00 20.79 494 ASN A O 1
ATOM 2049 N N . ALA A 1 275 ? -34.948 -29.111 -18.702 1.00 21.85 495 ALA A N 1
ATOM 2050 C CA . ALA A 1 275 ? -33.878 -28.908 -19.656 1.00 19.36 495 ALA A CA 1
ATOM 2051 C C . ALA A 1 275 ? -34.351 -29.499 -20.961 1.00 24.59 495 ALA A C 1
ATOM 2052 O O . ALA A 1 275 ? -34.357 -28.829 -21.989 1.00 32.48 495 ALA A O 1
ATOM 2054 N N . ARG A 1 276 ? -34.811 -30.748 -20.891 1.00 24.71 496 ARG A N 1
ATOM 2055 C CA . ARG A 1 276 ? -35.305 -31.482 -22.051 1.00 25.16 496 ARG A CA 1
ATOM 2056 C C . ARG A 1 276 ? -36.403 -30.722 -22.806 1.00 26.01 496 ARG A C 1
ATOM 2057 O O . ARG A 1 276 ? -36.523 -30.851 -24.027 1.00 21.81 496 ARG A O 1
ATOM 2065 N N . LEU A 1 277 ? -37.204 -29.951 -22.069 1.00 25.06 497 LEU A N 1
ATOM 2066 C CA . LEU A 1 277 ? -38.244 -29.124 -22.661 1.00 23.95 497 LEU A CA 1
ATOM 2067 C C . LEU A 1 277 ? -37.582 -27.950 -23.362 1.00 29.63 497 LEU A C 1
ATOM 2068 O O . LEU A 1 277 ? -37.956 -27.627 -24.478 1.00 35.39 497 LEU A O 1
ATOM 2073 N N . GLN A 1 278 ? -36.587 -27.321 -22.733 1.00 36.21 498 GLN A N 1
ATOM 2074 C CA . GLN A 1 278 ? -35.904 -26.200 -23.382 1.00 41.99 498 GLN A CA 1
ATOM 2075 C C . GLN A 1 278 ? -35.236 -26.629 -24.680 1.00 44.10 498 GLN A C 1
ATOM 2076 O O . GLN A 1 278 ? -35.019 -25.789 -25.555 1.00 49.39 498 GLN A O 1
ATOM 2082 N N . GLU A 1 279 ? -34.897 -27.917 -24.811 1.00 40.62 499 GLU A N 1
ATOM 2083 C CA . GLU A 1 279 ? -34.313 -28.412 -26.067 1.00 38.77 499 GLU A CA 1
ATOM 2084 C C . GLU A 1 279 ? -35.391 -28.724 -27.115 1.00 36.65 499 GLU A C 1
ATOM 2085 O O . GLU A 1 279 ? -35.126 -28.659 -28.324 1.00 37.55 499 GLU A O 1
ATOM 2091 N N . ILE A 1 280 ? -36.601 -29.067 -26.653 1.00 31.76 500 ILE A N 1
ATOM 2092 C CA . ILE A 1 280 ? -37.715 -29.338 -27.562 1.00 30.36 500 ILE A CA 1
ATOM 2093 C C . ILE A 1 280 ? -38.056 -28.002 -28.199 1.00 29.25 500 ILE A C 1
ATOM 2094 O O . ILE A 1 280 ? -38.263 -27.915 -29.397 1.00 29.73 500 ILE A O 1
ATOM 2099 N N . SER A 1 281 ? -38.097 -26.961 -27.372 1.00 31.79 501 SER A N 1
ATOM 2100 C CA . SER A 1 281 ? -38.387 -25.607 -27.819 1.00 35.17 501 SER A CA 1
ATOM 2101 C C . SER A 1 281 ? -37.388 -25.125 -28.859 1.00 35.92 501 SER A C 1
ATOM 2102 O O . SER A 1 281 ? -37.730 -24.291 -29.696 1.00 36.86 501 SER A O 1
ATOM 2105 N N . ALA A 1 282 ? -36.161 -25.651 -28.792 1.00 39.20 502 ALA A N 1
ATOM 2106 C CA . ALA A 1 282 ? -35.091 -25.286 -29.723 1.00 41.02 502 ALA A CA 1
ATOM 2107 C C . ALA A 1 282 ? -35.396 -25.792 -31.116 1.00 41.37 502 ALA A C 1
ATOM 2108 O O . ALA A 1 282 ? -35.424 -25.028 -32.084 1.00 38.54 502 ALA A O 1
ATOM 2110 N N . SER A 1 283 ? -35.624 -27.095 -31.216 1.00 44.55 503 SER A N 1
ATOM 2111 C CA . SER A 1 283 ? -35.929 -27.711 -32.504 1.00 45.15 503 SER A CA 1
ATOM 2112 C C . SER A 1 283 ? -37.236 -27.159 -33.100 1.00 42.01 503 SER A C 1
ATOM 2113 O O . SER A 1 283 ? -37.364 -27.053 -34.318 1.00 37.16 503 SER A O 1
ATOM 2116 N N . THR A 1 284 ? -38.191 -26.822 -32.229 1.00 43.02 504 THR A N 1
ATOM 2117 C CA . THR A 1 284 ? -39.495 -26.258 -32.617 1.00 44.93 504 THR A CA 1
ATOM 2118 C C . THR A 1 284 ? -39.279 -24.889 -33.230 1.00 42.35 504 THR A C 1
ATOM 2119 O O . THR A 1 284 ? -40.035 -24.447 -34.081 1.00 43.16 504 THR A O 1
ATOM 2123 N N . GLU A 1 285 ? -38.239 -24.224 -32.748 1.00 46.53 505 GLU A N 1
ATOM 2124 C CA . GLU A 1 285 ? -37.837 -22.908 -33.214 1.00 47.80 505 GLU A CA 1
ATOM 2125 C C . GLU A 1 285 ? -37.219 -23.046 -34.618 1.00 47.78 505 GLU A C 1
ATOM 2126 O O . GLU A 1 285 ? -37.420 -22.199 -35.491 1.00 48.55 505 GLU A O 1
ATOM 2132 N N . GLU A 1 286 ? -36.486 -24.137 -34.831 1.00 47.75 506 GLU A N 1
ATOM 2133 C CA . GLU A 1 286 ? -35.835 -24.411 -36.110 1.00 44.88 506 GLU A CA 1
ATOM 2134 C C . GLU A 1 286 ? -36.852 -24.789 -37.197 1.00 40.41 506 GLU A C 1
ATOM 2135 O O . GLU A 1 286 ? -36.588 -24.618 -38.386 1.00 40.85 506 GLU A O 1
ATOM 2141 N N . VAL A 1 287 ? -38.010 -25.316 -36.812 1.00 35.65 507 VAL A N 1
ATOM 2142 C CA . VAL A 1 287 ? -39.016 -25.632 -37.826 1.00 31.76 507 VAL A CA 1
ATOM 2143 C C . VAL A 1 287 ? -39.739 -24.341 -38.210 1.00 32.73 507 VAL A C 1
ATOM 2144 O O . VAL A 1 287 ? -40.057 -24.127 -39.373 1.00 33.34 507 VAL A O 1
ATOM 2148 N N . THR A 1 288 ? -39.996 -23.484 -37.230 1.00 35.39 508 THR A N 1
ATOM 2149 C CA . THR A 1 288 ? -40.663 -22.210 -37.497 1.00 41.53 508 THR A CA 1
ATOM 2150 C C . THR A 1 288 ? -39.822 -21.360 -38.448 1.00 47.74 508 THR A C 1
ATOM 2151 O O . THR A 1 288 ? -40.346 -20.787 -39.395 1.00 50.68 508 THR A O 1
ATOM 2155 N N . SER A 1 289 ? -38.515 -21.297 -38.202 1.00 52.78 509 SER A N 1
ATOM 2156 C CA . SER A 1 289 ? -37.618 -20.514 -39.050 1.00 57.39 509 SER A CA 1
ATOM 2157 C C . SER A 1 289 ? -37.466 -21.089 -40.464 1.00 60.32 509 SER A C 1
ATOM 2158 O O . SER A 1 289 ? -37.157 -20.362 -41.412 1.00 64.11 509 SER A O 1
ATOM 2161 N N . ARG A 1 290 ? -37.697 -22.391 -40.603 1.00 60.96 510 ARG A N 1
ATOM 2162 C CA . ARG A 1 290 ? -37.574 -23.061 -41.888 1.00 59.41 510 ARG A CA 1
ATOM 2163 C C . ARG A 1 290 ? -38.881 -23.125 -42.651 1.00 57.73 510 ARG A C 1
ATOM 2164 O O . ARG A 1 290 ? -38.898 -23.491 -43.826 1.00 54.05 510 ARG A O 1
ATOM 2172 N N . VAL A 1 291 ? -39.986 -22.836 -41.971 1.00 57.67 511 VAL A N 1
ATOM 2173 C CA . VAL A 1 291 ? -41.283 -22.823 -42.636 1.00 59.97 511 VAL A CA 1
ATOM 2174 C C . VAL A 1 291 ? -41.315 -21.531 -43.459 1.00 63.67 511 VAL A C 1
ATOM 2175 O O . VAL A 1 291 ? -42.172 -21.350 -44.317 1.00 62.76 511 VAL A O 1
ATOM 2179 N N . GLN A 1 292 ? -40.337 -20.659 -43.217 1.00 69.06 512 GLN A N 1
ATOM 2180 C 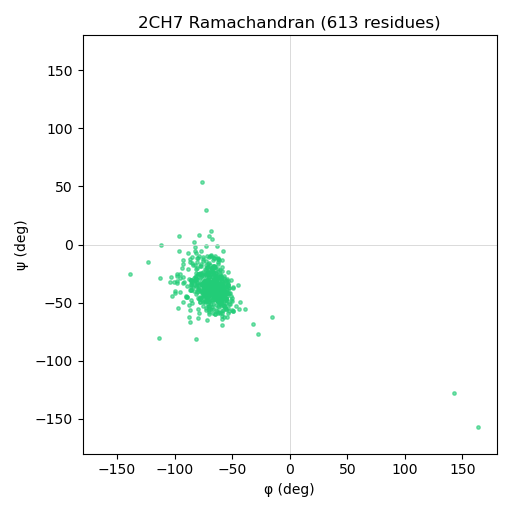CA . GLN A 1 292 ? -40.221 -19.408 -43.955 1.00 74.90 512 GLN A CA 1
ATOM 2181 C C . GLN A 1 292 ? -39.474 -19.657 -45.249 1.00 74.86 512 GLN A C 1
ATOM 2182 O O . GLN A 1 292 ? -39.927 -19.275 -46.321 1.00 79.99 512 GLN A O 1
ATOM 2188 N N . THR A 1 293 ? -38.326 -20.312 -45.143 1.00 74.79 513 THR A N 1
ATOM 2189 C CA . THR A 1 293 ? -37.499 -20.596 -46.306 1.00 73.66 513 THR A CA 1
ATOM 2190 C C . THR A 1 293 ? -38.192 -21.501 -47.334 1.00 72.34 513 THR A C 1
ATOM 2191 O O . THR A 1 293 ? -37.699 -21.659 -48.452 1.00 74.41 513 THR A O 1
ATOM 2195 N N . ILE A 1 294 ? -39.318 -22.103 -46.947 1.00 67.77 514 ILE A N 1
ATOM 2196 C CA . ILE A 1 294 ? -40.072 -22.965 -47.850 1.00 65.14 514 ILE A CA 1
ATOM 2197 C C . ILE A 1 294 ? -41.245 -22.210 -48.428 1.00 65.22 514 ILE A C 1
ATOM 2198 O O . ILE A 1 294 ? -41.529 -22.340 -49.613 1.00 69.36 514 ILE A O 1
ATOM 2203 N N . ARG A 1 295 ? -41.926 -21.420 -47.603 1.00 65.55 515 ARG A N 1
ATOM 2204 C CA . ARG A 1 295 ? -43.068 -20.653 -48.091 1.00 67.96 515 ARG A CA 1
ATOM 2205 C C . ARG A 1 295 ? -42.586 -19.604 -49.074 1.00 67.27 515 ARG A C 1
ATOM 2206 O O . ARG A 1 295 ? -43.186 -19.418 -50.129 1.00 67.50 515 ARG A O 1
ATOM 2214 N N . GLU A 1 296 ? -41.490 -18.931 -48.739 1.00 67.41 516 GLU A N 1
ATOM 2215 C CA . GLU A 1 296 ? -40.953 -17.911 -49.624 1.00 68.04 516 GLU A CA 1
ATOM 2216 C C . GLU A 1 296 ? -40.652 -18.544 -50.983 1.00 66.42 516 GLU A C 1
ATOM 2217 O O . GLU A 1 296 ? -41.023 -17.995 -52.023 1.00 67.93 516 GLU A O 1
ATOM 2223 N N . ASN A 1 297 ? -40.070 -19.744 -50.945 1.00 64.14 517 ASN A N 1
ATOM 2224 C CA . ASN A 1 297 ? -39.695 -20.504 -52.139 1.00 62.16 517 ASN A CA 1
ATOM 2225 C C . ASN A 1 297 ? -40.878 -21.179 -52.813 1.00 61.61 517 ASN A C 1
ATOM 2226 O O . ASN A 1 297 ? -40.772 -21.617 -53.955 1.00 60.90 517 ASN A O 1
ATOM 2231 N N . VAL A 1 298 ? -41.988 -21.303 -52.090 1.00 63.77 518 VAL A N 1
ATOM 2232 C CA . VAL A 1 298 ? -43.180 -21.936 -52.642 1.00 67.41 518 VAL A CA 1
ATOM 2233 C C . VAL A 1 298 ? -44.063 -20.940 -53.397 1.00 70.08 518 VAL A C 1
ATOM 2234 O O . VAL A 1 298 ? -44.965 -21.333 -54.133 1.00 70.92 518 VAL A O 1
ATOM 2238 N N . GLN A 1 299 ? -43.822 -19.651 -53.193 1.00 72.46 519 GLN A N 1
ATOM 2239 C CA . GLN A 1 299 ? -44.585 -18.637 -53.900 1.00 76.03 519 GLN A CA 1
ATOM 2240 C C . GLN A 1 299 ? -43.665 -17.919 -54.870 1.00 76.58 519 GLN A C 1
ATOM 2241 O O . GLN A 1 299 ? -44.071 -17.002 -55.576 1.00 75.97 519 GLN A O 1
ATOM 2247 N N . MET A 1 300 ? -42.405 -18.336 -54.871 1.00 79.49 520 MET A N 1
ATOM 2248 C CA . MET A 1 300 ? -41.425 -17.781 -55.780 1.00 83.84 520 MET A CA 1
ATOM 2249 C C . MET A 1 300 ? -41.505 -18.624 -57.051 1.00 87.03 520 MET A C 1
ATOM 2250 O O . MET A 1 300 ? -40.883 -18.308 -58.061 1.00 87.71 520 MET A O 1
ATOM 2255 N N . LEU A 1 301 ? -42.287 -19.702 -56.977 1.00 93.22 521 LEU A N 1
ATOM 2256 C CA . LEU A 1 301 ? -42.509 -20.611 -58.100 1.00 100.41 521 LEU A CA 1
ATOM 2257 C C . LEU A 1 301 ? -43.796 -20.218 -58.812 1.00 104.74 521 LEU A C 1
ATOM 2258 O O . LEU A 1 301 ? -44.159 -20.801 -59.838 1.00 105.51 521 LEU A O 1
ATOM 2263 N N . LYS A 1 302 ? -44.501 -19.250 -58.232 1.00 110.29 522 LYS A N 1
ATOM 2264 C CA . LYS A 1 302 ? -45.747 -18.744 -58.795 1.00 116.49 522 LYS A CA 1
ATOM 2265 C C . LYS A 1 302 ? -45.454 -17.898 -60.030 1.00 119.03 522 LYS A C 1
ATOM 2266 O O . LYS A 1 302 ? -45.985 -18.161 -61.109 1.00 119.94 522 LYS A O 1
ATOM 2272 N N . GLU A 1 303 ? -44.591 -16.896 -59.866 1.00 120.89 523 GLU A N 1
ATOM 2273 C CA . GLU A 1 303 ? -44.217 -15.995 -60.959 1.00 121.69 523 GLU A CA 1
ATOM 2274 C C . GLU A 1 303 ? -43.468 -16.687 -62.104 1.00 120.74 523 GLU A C 1
ATOM 2275 O O . GLU A 1 303 ? -43.239 -16.088 -63.163 1.00 121.57 523 GLU A O 1
ATOM 2281 N N . ILE A 1 304 ? -43.081 -17.943 -61.882 1.00 118.03 524 ILE A N 1
ATOM 2282 C CA . ILE A 1 304 ? -42.396 -18.716 -62.909 1.00 114.64 524 ILE A CA 1
ATOM 2283 C C . ILE A 1 304 ? -43.441 -19.509 -63.705 1.00 114.97 524 ILE A C 1
ATOM 2284 O O . ILE A 1 304 ? -43.161 -19.991 -64.806 1.00 114.48 524 ILE A O 1
ATOM 2289 N N . VAL A 1 305 ? -44.647 -19.633 -63.148 1.00 115.26 525 VAL A N 1
ATOM 2290 C CA . VAL A 1 305 ? -45.727 -20.339 -63.836 1.00 116.45 525 VAL A CA 1
ATOM 2291 C C . VAL A 1 305 ? -46.551 -19.323 -64.635 1.00 116.30 525 VAL A C 1
ATOM 2292 O O . VAL A 1 305 ? -47.074 -19.638 -65.707 1.00 117.69 525 VAL A O 1
ATOM 2296 N N . ALA A 1 306 ? -46.658 -18.106 -64.107 1.00 113.95 526 ALA A N 1
ATOM 2297 C CA . ALA A 1 306 ? -47.385 -17.041 -64.780 1.00 112.05 526 ALA A CA 1
ATOM 2298 C C . ALA A 1 306 ? -46.688 -16.712 -66.104 1.00 111.75 526 ALA A C 1
ATOM 2299 O O . ALA A 1 306 ? -47.346 -16.508 -67.125 1.00 111.70 526 ALA A O 1
ATOM 2301 N N . ARG A 1 307 ? -45.355 -16.716 -66.085 1.00 111.33 527 ARG A N 1
ATOM 2302 C CA . ARG A 1 307 ? -44.532 -16.403 -67.260 1.00 111.44 527 ARG A CA 1
ATOM 2303 C C . ARG A 1 307 ? -44.357 -17.578 -68.226 1.00 111.54 527 ARG A C 1
ATOM 2304 O O . ARG A 1 307 ? -45.074 -17.661 -69.232 1.00 112.63 527 ARG A O 1
ATOM 2312 N N . TYR A 1 308 ? -43.433 -18.481 -67.916 1.00 110.16 528 TYR A N 1
ATOM 2313 C CA . TYR A 1 308 ? -43.166 -19.635 -68.782 1.00 108.90 528 TYR A CA 1
ATOM 2314 C C . TYR A 1 308 ? -44.341 -20.535 -69.182 1.00 108.82 528 TYR A C 1
ATOM 2315 O O . TYR A 1 308 ? -44.350 -21.110 -70.265 1.00 108.44 528 TYR A O 1
ATOM 2324 N N . LYS A 1 309 ? -45.307 -20.717 -68.281 1.00 109.14 529 LYS A N 1
ATOM 2325 C CA . LYS A 1 309 ? -46.506 -21.527 -68.552 1.00 108.75 529 LYS A CA 1
ATOM 2326 C C . LYS A 1 309 ? -47.689 -20.622 -68.913 1.00 108.56 529 LYS A C 1
ATOM 2327 O O . LYS A 1 309 ? -47.799 -20.269 -70.103 1.00 108.07 529 LYS A O 1
ATOM 2330 N N . SER B 2 2 ? -34.136 -21.274 -70.088 1.00 97.32 222 SER B N 1
ATOM 2331 C CA . SER B 2 2 ? -32.976 -20.823 -69.258 1.00 99.87 222 SER B CA 1
ATOM 2332 C C . SER B 2 2 ? -33.301 -20.601 -67.803 1.00 100.59 222 SER B C 1
ATOM 2333 O O . SER B 2 2 ? -32.511 -20.981 -66.921 1.00 101.73 222 SER B O 1
ATOM 2335 N N . HIS B 2 3 ? -34.469 -20.002 -67.570 1.00 99.66 223 HIS B N 1
ATOM 2336 C CA . HIS B 2 3 ? -34.893 -19.663 -66.206 1.00 100.81 223 HIS B CA 1
ATOM 2337 C C . HIS B 2 3 ? -35.205 -20.806 -65.276 1.00 101.77 223 HIS B C 1
ATOM 2338 O O . HIS B 2 3 ? -35.821 -20.567 -64.250 1.00 103.80 223 HIS B O 1
ATOM 2345 N N . MET B 2 4 ? -34.990 -22.038 -65.725 1.00 102.81 224 MET B N 1
ATOM 2346 C CA . MET B 2 4 ? -35.114 -23.227 -64.829 1.00 102.61 224 MET B CA 1
ATOM 2347 C C . MET B 2 4 ? -33.883 -23.165 -63.930 1.00 103.61 224 MET B C 1
ATOM 2348 O O . MET B 2 4 ? -33.238 -24.272 -63.595 1.00 103.58 224 MET B O 1
ATOM 2353 N N . LYS B 2 5 ? -33.435 -21.923 -63.691 1.00 100.78 225 LYS B N 1
ATOM 2354 C CA . LYS B 2 5 ? -32.331 -21.493 -62.846 1.00 99.26 225 LYS B CA 1
ATOM 2355 C C . LYS B 2 5 ? -33.003 -21.365 -61.436 1.00 101.03 225 LYS B C 1
ATOM 2356 O O . LYS B 2 5 ? -32.603 -21.943 -60.443 1.00 101.78 225 LYS B O 1
ATOM 2358 N N . ASP B 2 6 ? -34.056 -20.554 -61.385 1.00 103.74 226 ASP B N 1
ATOM 2359 C CA . ASP B 2 6 ? -34.807 -20.334 -60.136 1.00 105.64 226 ASP B CA 1
ATOM 2360 C C . ASP B 2 6 ? -35.627 -21.532 -59.698 1.00 106.22 226 ASP B C 1
ATOM 2361 O O . ASP B 2 6 ? -36.026 -21.622 -58.546 1.00 108.76 226 ASP B O 1
ATOM 2366 N N . VAL B 2 7 ? -35.858 -22.465 -60.618 1.00 105.12 227 VAL B N 1
ATOM 2367 C CA . VAL B 2 7 ? -36.590 -23.670 -60.261 1.00 102.66 227 VAL B CA 1
ATOM 2368 C C . VAL B 2 7 ? -35.652 -24.503 -59.411 1.00 102.64 227 VAL B C 1
ATOM 2369 O O . VAL B 2 7 ? -36.058 -25.031 -58.382 1.00 103.24 227 VAL B O 1
ATOM 2373 N N . GLN B 2 8 ? -34.380 -24.549 -59.809 1.00 102.21 228 GLN B N 1
ATOM 2374 C CA . GLN B 2 8 ? -33.372 -25.312 -59.087 1.00 102.80 228 GLN B CA 1
ATOM 2375 C C . GLN B 2 8 ? -32.946 -24.621 -57.788 1.00 100.85 228 GLN B C 1
ATOM 2376 O O . GLN B 2 8 ? -32.819 -25.275 -56.752 1.00 100.40 228 GLN B O 1
ATOM 2382 N N . THR B 2 9 ? -32.753 -23.303 -57.837 1.00 97.77 229 THR B N 1
ATOM 2383 C CA . THR B 2 9 ? -32.352 -22.545 -56.654 1.00 93.68 229 THR B CA 1
ATOM 2384 C C . THR B 2 9 ? -33.460 -22.574 -55.599 1.00 90.54 229 THR B C 1
ATOM 2385 O O . THR B 2 9 ? -33.215 -22.323 -54.422 1.00 90.06 229 THR B O 1
ATOM 2389 N N . GLU B 2 10 ? -34.677 -22.884 -56.035 1.00 87.13 230 GLU B N 1
ATOM 2390 C CA . GLU B 2 10 ? -35.812 -22.965 -55.134 1.00 83.93 230 GLU B CA 1
ATOM 2391 C C . GLU B 2 10 ? -36.079 -24.406 -54.745 1.00 80.78 230 GLU B C 1
ATOM 2392 O O . GLU B 2 10 ? -36.523 -24.669 -53.637 1.00 83.60 230 GLU B O 1
ATOM 2398 N N . THR B 2 11 ? -35.816 -25.342 -55.653 1.00 76.72 231 THR B N 1
ATOM 2399 C CA . THR B 2 11 ? -36.008 -26.758 -55.340 1.00 74.93 231 THR B CA 1
ATOM 2400 C C . THR B 2 11 ? -34.757 -27.268 -54.591 1.00 77.12 231 THR B C 1
ATOM 2401 O O . THR B 2 11 ? -34.649 -28.450 -54.248 1.00 78.05 231 THR B O 1
ATOM 2405 N N . PHE B 2 12 ? -33.816 -26.352 -54.355 1.00 76.00 232 PHE B N 1
ATOM 2406 C CA . PHE B 2 12 ? -32.565 -26.625 -53.648 1.00 74.88 232 PHE B CA 1
ATOM 2407 C C . PHE B 2 12 ? -32.771 -26.240 -52.187 1.00 72.72 232 PHE B C 1
ATOM 2408 O O . PHE B 2 12 ? -32.360 -26.952 -51.274 1.00 74.47 232 PHE B O 1
ATOM 2416 N N . SER B 2 13 ? -33.457 -25.124 -51.981 1.00 69.11 233 SER B N 1
ATOM 2417 C CA . SER B 2 13 ? -33.714 -24.627 -50.648 1.00 66.96 233 SER B CA 1
ATOM 2418 C C . SER B 2 13 ? -34.825 -25.405 -49.963 1.00 63.33 233 SER B C 1
ATOM 2419 O O . SER B 2 13 ? -34.733 -25.713 -48.775 1.00 62.53 233 SER B O 1
ATOM 2422 N N . VAL B 2 14 ? -35.865 -25.747 -50.712 1.00 59.45 234 VAL B N 1
ATOM 2423 C CA . VAL B 2 14 ? -36.966 -26.502 -50.143 1.00 61.64 234 VAL B CA 1
ATOM 2424 C C . VAL B 2 14 ? -36.537 -27.927 -49.816 1.00 63.50 234 VAL B C 1
ATOM 2425 O O . VAL B 2 14 ? -37.267 -28.657 -49.162 1.00 66.13 234 VAL B O 1
ATOM 2429 N N . ALA B 2 15 ? -35.344 -28.308 -50.275 1.00 65.90 235 ALA B N 1
ATOM 2430 C CA . ALA B 2 15 ? -34.780 -29.638 -50.022 1.00 63.97 235 ALA B CA 1
ATOM 2431 C C . ALA B 2 15 ? -33.817 -29.562 -48.840 1.00 62.87 235 ALA B C 1
ATOM 2432 O O . ALA B 2 15 ? -33.594 -30.543 -48.137 1.00 64.71 235 ALA B O 1
ATOM 2434 N N . GLU B 2 16 ? -33.247 -28.381 -48.638 1.00 61.87 236 GLU B N 1
ATOM 2435 C CA . GLU B 2 16 ? -32.293 -28.135 -47.568 1.00 62.08 236 GLU B CA 1
ATOM 2436 C C . GLU B 2 16 ? -32.990 -27.787 -46.258 1.00 60.41 236 GLU B C 1
ATOM 2437 O O . GLU B 2 16 ? -32.362 -27.750 -45.192 1.00 57.00 236 GLU B O 1
ATOM 2443 N N . SER B 2 17 ? -34.296 -27.550 -46.336 1.00 59.21 237 SER B N 1
ATOM 2444 C CA . SER B 2 17 ? -35.067 -27.205 -45.149 1.00 55.44 237 SER B CA 1
ATOM 2445 C C . SER B 2 17 ? -35.858 -28.381 -44.633 1.00 54.18 237 SER B C 1
ATOM 2446 O O . SER B 2 17 ? -35.888 -28.625 -43.429 1.00 55.87 237 SER B O 1
ATOM 2449 N N . ILE B 2 18 ? -36.502 -29.111 -45.538 1.00 52.06 238 ILE B N 1
ATOM 2450 C CA . ILE B 2 18 ? -37.256 -30.284 -45.136 1.00 55.02 238 ILE B CA 1
ATOM 2451 C C . ILE B 2 18 ? -36.256 -31.171 -44.377 1.00 58.96 238 ILE B C 1
ATOM 2452 O O . ILE B 2 18 ? -36.598 -31.829 -43.388 1.00 57.64 238 ILE B O 1
ATOM 2457 N N . GLU B 2 19 ? -34.994 -31.074 -44.801 1.00 61.65 239 GLU B N 1
ATOM 2458 C CA . GLU B 2 19 ? -33.885 -31.810 -44.216 1.00 61.54 239 GLU B CA 1
ATOM 2459 C C . GLU B 2 19 ? -33.708 -31.451 -42.750 1.00 59.87 239 GLU B C 1
ATOM 2460 O O . GLU B 2 19 ? -33.476 -32.329 -41.919 1.00 64.23 239 GLU B O 1
ATOM 2466 N N . GLU B 2 20 ? -33.805 -30.165 -42.426 1.00 57.57 240 GLU B N 1
ATOM 2467 C CA . GLU B 2 20 ? -33.671 -29.753 -41.033 1.00 57.01 240 GLU B CA 1
ATOM 2468 C C . GLU B 2 20 ? -34.918 -30.017 -40.211 1.00 51.29 240 GLU B C 1
ATOM 2469 O O . GLU B 2 20 ? -34.811 -30.280 -39.015 1.00 48.05 240 GLU B O 1
ATOM 2475 N N . ILE B 2 21 ? -36.094 -29.903 -40.835 1.00 48.02 241 ILE B N 1
ATOM 2476 C CA . ILE B 2 21 ? -37.351 -30.186 -40.141 1.00 43.01 241 ILE B CA 1
ATOM 2477 C C . ILE B 2 21 ? -37.229 -31.630 -39.631 1.00 40.98 241 ILE B C 1
ATOM 2478 O O . ILE B 2 21 ? -37.336 -31.870 -38.432 1.00 31.32 241 ILE B O 1
ATOM 2483 N N . SER B 2 22 ? -36.901 -32.553 -40.541 1.00 42.36 242 SER B N 1
ATOM 2484 C CA . SER B 2 22 ? -36.728 -33.967 -40.216 1.00 45.26 242 SER B CA 1
ATOM 2485 C C . SER B 2 22 ? -35.800 -34.106 -39.019 1.00 47.68 242 SER B C 1
ATOM 2486 O O . SER B 2 22 ? -36.120 -34.799 -38.044 1.00 52.08 242 SER B O 1
ATOM 2489 N N . LYS B 2 23 ? -34.666 -33.411 -39.080 1.00 48.36 243 LYS B N 1
ATOM 2490 C CA . LYS B 2 23 ? -33.700 -33.445 -37.994 1.00 45.58 243 LYS B CA 1
ATOM 2491 C C . LYS B 2 23 ? -34.306 -32.858 -36.725 1.00 38.96 243 LYS B C 1
ATOM 2492 O O . LYS B 2 23 ? -34.205 -33.448 -35.661 1.00 41.69 243 LYS B O 1
ATOM 2498 N N . ALA B 2 24 ? -34.954 -31.704 -36.839 1.00 40.08 244 ALA B N 1
ATOM 2499 C CA . ALA B 2 24 ? -35.589 -31.074 -35.682 1.00 38.91 244 ALA B CA 1
ATOM 2500 C C . ALA B 2 24 ? -36.644 -32.029 -35.117 1.00 37.38 244 ALA B C 1
ATOM 2501 O O . ALA B 2 24 ? -36.742 -32.220 -33.904 1.00 29.60 244 ALA B O 1
ATOM 2503 N N . ASN B 2 25 ? -37.386 -32.672 -36.010 1.00 34.30 245 ASN B N 1
ATOM 2504 C CA . ASN B 2 25 ? -38.426 -33.602 -35.602 1.00 36.94 245 ASN B CA 1
ATOM 2505 C C . ASN B 2 25 ? -37.838 -34.828 -34.896 1.00 38.69 245 ASN B C 1
ATOM 2506 O O . ASN B 2 25 ? -38.474 -35.409 -34.017 1.00 34.49 245 ASN B O 1
ATOM 2511 N N . GLU B 2 26 ? -36.623 -35.215 -35.283 1.00 45.47 246 GLU B N 1
ATOM 2512 C CA . GLU B 2 26 ? -35.920 -36.332 -34.641 1.00 46.23 246 GLU B CA 1
ATOM 2513 C C . GLU B 2 26 ? -35.447 -35.878 -33.249 1.00 40.52 246 GLU B C 1
ATOM 2514 O O . GLU B 2 26 ? -35.561 -36.622 -32.280 1.00 44.11 246 GLU B O 1
ATOM 2520 N N . GLU B 2 27 ? -34.916 -34.663 -33.138 1.00 35.36 247 GLU B N 1
ATOM 2521 C CA . GLU B 2 27 ? -34.501 -34.187 -31.825 1.00 37.62 247 GLU B CA 1
ATOM 2522 C C . GLU B 2 27 ? -35.718 -34.157 -30.870 1.00 33.50 247 GLU B C 1
ATOM 2523 O O . GLU B 2 27 ? -35.639 -34.619 -29.725 1.00 28.72 247 GLU B O 1
ATOM 2529 N N . ILE B 2 28 ? -36.847 -33.644 -31.367 1.00 29.77 248 ILE B N 1
ATOM 2530 C CA . ILE B 2 28 ? -38.097 -33.578 -30.611 1.00 23.65 248 ILE B CA 1
ATOM 2531 C C . ILE B 2 28 ? -38.500 -35.000 -30.164 1.00 24.90 248 ILE B C 1
ATOM 2532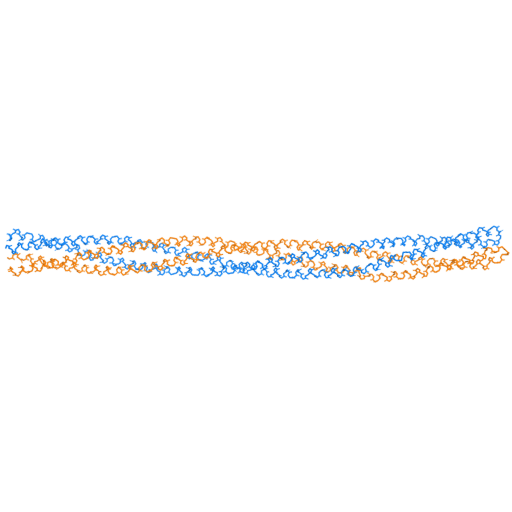 O O . ILE B 2 28 ? -38.876 -35.216 -29.008 1.00 19.35 248 ILE B O 1
ATOM 2537 N N . THR B 2 29 ? -38.446 -35.964 -31.085 1.00 26.21 249 THR B N 1
ATOM 2538 C CA . THR B 2 29 ? -38.828 -37.333 -30.743 1.00 33.85 249 THR B CA 1
ATOM 2539 C C . THR B 2 29 ? -37.922 -37.935 -29.686 1.00 34.91 249 THR B C 1
ATOM 2540 O O . THR B 2 29 ? -38.396 -38.544 -28.721 1.00 38.54 249 THR B O 1
ATOM 2544 N N . ASN B 2 30 ? -36.621 -37.719 -29.812 1.00 36.94 250 ASN B N 1
ATOM 2545 C CA . ASN B 2 30 ? -35.717 -38.233 -28.786 1.00 39.64 250 ASN B CA 1
ATOM 2546 C C . ASN B 2 30 ? -35.968 -37.632 -27.398 1.00 36.06 250 ASN B C 1
ATOM 2547 O O . ASN B 2 30 ? -36.089 -38.372 -26.419 1.00 38.52 250 ASN B O 1
ATOM 2552 N N . GLN B 2 31 ? -36.083 -36.308 -27.314 1.00 28.45 251 GLN B N 1
ATOM 2553 C CA . GLN B 2 31 ? -36.319 -35.649 -26.033 1.00 28.02 251 GLN B CA 1
ATOM 2554 C C . GLN B 2 31 ? -37.595 -36.160 -25.406 1.00 26.94 251 GLN B C 1
ATOM 2555 O O . GLN B 2 31 ? -37.659 -36.415 -24.209 1.00 26.99 251 GLN B O 1
ATOM 2561 N N . LEU B 2 32 ? -38.613 -36.308 -26.239 1.00 29.04 252 LEU B N 1
ATOM 2562 C CA . LEU B 2 32 ? -39.912 -36.819 -25.827 1.00 27.41 252 LEU B CA 1
ATOM 2563 C C . LEU B 2 32 ? -39.732 -38.171 -25.122 1.00 27.69 252 LEU B C 1
ATOM 2564 O O . LEU B 2 32 ? -40.373 -38.446 -24.109 1.00 30.47 252 LEU B O 1
ATOM 2569 N N . LEU B 2 33 ? -38.853 -39.004 -25.672 1.00 31.42 253 LEU B N 1
ATOM 2570 C CA . LEU B 2 33 ? -38.577 -40.328 -25.113 1.00 37.37 253 LEU B CA 1
ATOM 2571 C C . LEU B 2 33 ? -37.824 -40.248 -23.799 1.00 35.65 253 LEU B C 1
ATOM 2572 O O . LEU B 2 33 ? -37.888 -41.166 -22.990 1.00 37.03 253 LEU B O 1
ATOM 2577 N N . GLY B 2 34 ? -37.108 -39.150 -23.579 1.00 32.85 254 GLY B N 1
ATOM 2578 C CA . GLY B 2 34 ? -36.382 -38.989 -22.332 1.00 26.12 254 GLY B CA 1
ATOM 2579 C C . GLY B 2 34 ? -37.334 -38.508 -21.253 1.00 26.75 254 GLY B C 1
ATOM 2580 O O . GLY B 2 34 ? -37.265 -38.971 -20.096 1.00 24.70 254 GLY B O 1
ATOM 2581 N N . ILE B 2 35 ? -38.203 -37.553 -21.607 1.00 18.31 255 ILE B N 1
ATOM 2582 C CA . ILE B 2 35 ? -39.189 -37.028 -20.656 1.00 17.97 255 ILE B CA 1
ATOM 2583 C C . ILE B 2 35 ? -40.105 -38.158 -20.160 1.00 14.52 255 ILE B C 1
ATOM 2584 O O . ILE B 2 35 ? -40.334 -38.297 -18.951 1.00 5.92 255 ILE B O 1
ATOM 2589 N N . SER B 2 36 ? -40.630 -38.971 -21.076 1.00 16.42 256 SER B N 1
ATOM 2590 C CA . SER B 2 36 ? -41.522 -40.069 -20.659 1.00 24.40 256 SER B CA 1
ATOM 2591 C C . SER B 2 36 ? -40.787 -40.898 -19.636 1.00 23.70 256 SER B C 1
ATOM 2592 O O . SER B 2 36 ? -41.317 -41.196 -18.558 1.00 18.64 256 SER B O 1
ATOM 2595 N N . LYS B 2 37 ? -39.523 -41.171 -19.944 1.00 25.81 257 LYS B N 1
ATOM 2596 C CA . LYS B 2 37 ? -38.663 -41.924 -19.050 1.00 31.00 257 LYS B CA 1
ATOM 2597 C C . LYS B 2 37 ? -38.564 -41.193 -17.706 1.00 33.14 257 LYS B C 1
ATOM 2598 O O . LYS B 2 37 ? -38.932 -41.748 -16.669 1.00 30.70 257 LYS B O 1
ATOM 2604 N N . GLU B 2 38 ? -38.123 -39.933 -17.714 1.00 36.43 258 GLU B N 1
ATOM 2605 C CA . GLU B 2 38 ? -38.011 -39.173 -16.451 1.00 40.02 258 GLU B CA 1
ATOM 2606 C C . GLU B 2 38 ? -39.371 -39.039 -15.739 1.00 37.94 258 GLU B C 1
ATOM 2607 O O . GLU B 2 38 ? -39.442 -39.000 -14.510 1.00 35.41 258 GLU B O 1
ATOM 2613 N N . MET B 2 39 ? -40.431 -38.940 -16.539 1.00 35.24 259 MET B N 1
ATOM 2614 C CA . MET B 2 39 ? -41.812 -38.848 -16.074 1.00 38.74 259 MET B CA 1
ATOM 2615 C C . MET B 2 39 ? -42.198 -40.098 -15.281 1.00 38.78 259 MET B C 1
ATOM 2616 O O . MET B 2 39 ? -42.637 -40.002 -14.141 1.00 44.90 259 MET B O 1
ATOM 2621 N N . ASP B 2 40 ? -42.008 -41.272 -15.882 1.00 40.72 260 ASP B N 1
ATOM 2622 C CA . ASP B 2 40 ? -42.347 -42.535 -15.228 1.00 43.34 260 ASP B CA 1
ATOM 2623 C C . ASP B 2 40 ? -41.519 -42.771 -13.950 1.00 42.03 260 ASP B C 1
ATOM 2624 O O . ASP B 2 40 ? -41.850 -43.622 -13.127 1.00 43.76 260 ASP B O 1
ATOM 2629 N N . ASN B 2 41 ? -40.475 -41.968 -13.759 1.00 39.64 261 ASN B N 1
ATOM 2630 C CA . ASN B 2 41 ? -39.650 -42.044 -12.556 1.00 38.76 261 ASN B CA 1
ATOM 2631 C C . ASN B 2 41 ? -40.253 -41.205 -11.429 1.00 35.67 261 ASN B C 1
ATOM 2632 O O . ASN B 2 41 ? -40.048 -41.496 -10.248 1.00 35.43 261 ASN B O 1
ATOM 2637 N N . ILE B 2 42 ? -40.928 -40.116 -11.773 1.00 29.93 262 ILE B N 1
ATOM 2638 C CA . ILE B 2 42 ? -41.578 -39.320 -10.741 1.00 25.01 262 ILE B CA 1
ATOM 2639 C C . ILE B 2 42 ? -42.697 -40.172 -10.114 1.00 25.85 262 ILE B C 1
ATOM 2640 O O . ILE B 2 42 ? -42.947 -40.076 -8.905 1.00 26.91 262 ILE B O 1
ATOM 2645 N N . SER B 2 43 ? -43.333 -41.023 -10.930 1.00 25.32 263 SER B N 1
ATOM 2646 C CA . SER B 2 43 ? -44.400 -41.931 -10.473 1.00 25.18 263 SER B CA 1
ATOM 2647 C C . SER B 2 43 ? -43.907 -42.846 -9.379 1.00 23.32 263 SER B C 1
ATOM 2648 O O . SER B 2 43 ? -44.537 -42.960 -8.338 1.00 24.21 263 SER B O 1
ATOM 2651 N N . THR B 2 44 ? -42.774 -43.491 -9.630 1.00 26.80 264 THR B N 1
ATOM 2652 C CA . THR B 2 44 ? -42.122 -44.402 -8.677 1.00 28.38 264 THR B CA 1
ATOM 2653 C C . THR B 2 44 ? -41.830 -43.717 -7.340 1.00 25.99 264 THR B C 1
ATOM 2654 O O . THR B 2 44 ? -42.251 -44.201 -6.293 1.00 32.81 264 THR B O 1
ATOM 2658 N N . ARG B 2 45 ? -41.122 -42.584 -7.383 1.00 25.58 265 ARG B N 1
ATOM 2659 C CA . ARG B 2 45 ? -40.790 -41.804 -6.178 1.00 18.00 265 ARG B CA 1
ATOM 2660 C C . ARG B 2 45 ? -42.052 -41.340 -5.489 1.00 15.96 265 ARG B C 1
ATOM 2661 O O . ARG B 2 45 ? -42.088 -41.264 -4.276 1.00 20.64 265 ARG B O 1
ATOM 2669 N N . ILE B 2 46 ? -43.079 -40.964 -6.247 1.00 19.99 266 ILE B N 1
ATOM 2670 C CA . ILE B 2 46 ? -44.338 -40.563 -5.625 1.00 28.21 266 ILE B CA 1
ATOM 2671 C C . ILE B 2 46 ? -44.974 -41.744 -4.880 1.00 37.04 266 ILE B C 1
ATOM 2672 O O . ILE B 2 46 ? -45.443 -41.580 -3.752 1.00 41.76 266 ILE B O 1
ATOM 2677 N N . GLU B 2 47 ? -44.997 -42.925 -5.505 1.00 38.85 267 GLU B N 1
ATOM 2678 C CA . GLU B 2 47 ? -45.555 -44.119 -4.858 1.00 38.60 267 GLU B CA 1
ATOM 2679 C C . GLU B 2 47 ? -44.806 -44.338 -3.531 1.00 33.03 267 GLU B C 1
ATOM 2680 O O . GLU B 2 47 ? -45.401 -44.558 -2.481 1.00 30.77 267 GLU B O 1
ATOM 2686 N N . SER B 2 48 ? -43.498 -44.145 -3.570 1.00 31.57 268 SER B N 1
ATOM 2687 C CA . SER B 2 48 ? -42.683 -44.282 -2.368 1.00 30.13 268 SER B CA 1
ATOM 2688 C C . SER B 2 48 ? -43.006 -43.215 -1.312 1.00 23.56 268 SER B C 1
ATOM 2689 O O . SER B 2 48 ? -42.963 -43.500 -0.110 1.00 19.18 268 SER B O 1
ATOM 2692 N N . ILE B 2 49 ? -43.313 -41.992 -1.757 1.00 20.73 269 ILE B N 1
ATOM 2693 C CA . ILE B 2 49 ? -43.673 -40.910 -0.840 1.00 22.41 269 ILE B CA 1
ATOM 2694 C C . ILE B 2 49 ? -45.009 -41.272 -0.200 1.00 21.55 269 ILE B C 1
ATOM 2695 O O . ILE B 2 49 ? -45.208 -41.038 0.976 1.00 17.98 269 ILE B O 1
ATOM 2700 N N . SER B 2 50 ? -45.936 -41.821 -0.981 1.00 28.34 270 SER B N 1
ATOM 2701 C CA . SER B 2 50 ? -47.244 -42.212 -0.439 1.00 33.54 270 SER B CA 1
ATOM 2702 C C . SER B 2 50 ? -47.094 -43.243 0.693 1.00 36.46 270 SER B C 1
ATOM 2703 O O . SER B 2 50 ? -47.737 -43.123 1.753 1.00 36.58 270 SER B O 1
ATOM 2706 N N . ALA B 2 51 ? -46.225 -44.235 0.484 1.00 35.76 271 ALA B N 1
ATOM 2707 C CA . ALA B 2 51 ? -45.942 -45.256 1.497 1.00 32.31 271 ALA B CA 1
ATOM 2708 C C . ALA B 2 51 ? -45.477 -44.586 2.774 1.00 27.16 271 ALA B C 1
ATOM 2709 O O . ALA B 2 51 ? -46.047 -44.803 3.838 1.00 29.79 271 ALA B O 1
ATOM 2711 N N . SER B 2 52 ? -44.467 -43.729 2.669 1.00 23.55 272 SER B N 1
ATOM 2712 C CA . SER B 2 52 ? -43.963 -43.042 3.857 1.00 22.14 272 SER B CA 1
ATOM 2713 C C . SER B 2 52 ? -45.101 -42.349 4.590 1.00 21.52 272 SER B C 1
ATOM 2714 O O . SER B 2 52 ? -45.137 -42.368 5.825 1.00 24.84 272 SER B O 1
ATOM 2717 N N . VAL B 2 53 ? -46.051 -41.783 3.835 1.00 19.15 273 VAL B N 1
ATOM 2718 C CA . VAL B 2 53 ? -47.214 -41.107 4.429 1.00 21.23 273 VAL B CA 1
ATOM 2719 C C . VAL B 2 53 ? -48.053 -42.114 5.204 1.00 24.19 273 VAL B C 1
ATOM 2720 O O . VAL B 2 53 ? -48.413 -41.846 6.350 1.00 25.71 273 VAL B O 1
ATOM 2724 N N . GLN B 2 54 ? -48.334 -43.278 4.611 1.00 27.19 274 GLN B N 1
ATOM 2725 C CA . GLN B 2 54 ? -49.102 -44.315 5.330 1.00 34.74 274 GLN B CA 1
ATOM 2726 C C . GLN B 2 54 ? -48.309 -44.851 6.520 1.00 34.00 274 GLN B C 1
ATOM 2727 O O . GLN B 2 54 ? -48.879 -45.117 7.586 1.00 37.51 274 GLN B O 1
ATOM 2733 N N . GLU B 2 55 ? -46.999 -45.019 6.359 1.00 33.50 275 GLU B N 1
ATOM 2734 C CA . GLU B 2 55 ? -46.216 -45.522 7.484 1.00 36.91 275 GLU B CA 1
ATOM 2735 C C . GLU B 2 55 ? -46.249 -44.515 8.617 1.00 31.83 275 GLU B C 1
ATOM 2736 O O . GLU B 2 55 ? -46.465 -44.885 9.765 1.00 30.13 275 GLU B O 1
ATOM 2742 N N . THR B 2 56 ? -46.125 -43.233 8.276 1.00 31.49 276 THR B N 1
ATOM 2743 C CA . THR B 2 56 ? -46.188 -42.183 9.284 1.00 31.73 276 THR B CA 1
ATOM 2744 C C . THR B 2 56 ? -47.562 -42.125 9.925 1.00 31.12 276 THR B C 1
ATOM 2745 O O . THR B 2 56 ? -47.655 -42.056 11.136 1.00 36.79 276 THR B O 1
ATOM 2749 N N . THR B 2 57 ? -48.636 -42.154 9.139 1.00 31.14 277 THR B N 1
ATOM 2750 C CA . THR B 2 57 ? -49.982 -42.136 9.736 1.00 30.94 277 THR B CA 1
ATOM 2751 C C . THR B 2 57 ? -50.188 -43.277 10.736 1.00 26.09 277 THR B C 1
ATOM 2752 O O . THR B 2 57 ? -50.659 -43.035 11.856 1.00 19.21 277 THR B O 1
ATOM 2756 N N . ALA B 2 58 ? -49.783 -44.490 10.344 1.00 21.68 278 ALA B N 1
ATOM 2757 C CA . ALA B 2 58 ? -49.879 -45.671 11.198 1.00 21.37 278 ALA B CA 1
ATOM 2758 C C . ALA B 2 58 ? -49.020 -45.459 12.428 1.00 22.08 278 ALA B C 1
ATOM 2759 O O . ALA B 2 58 ? -49.462 -45.693 13.558 1.00 19.97 278 ALA B O 1
ATOM 2761 N N . GLY B 2 59 ? -47.789 -44.999 12.215 1.00 20.24 279 GLY B N 1
ATOM 2762 C CA . GLY B 2 59 ? -46.899 -44.739 13.338 1.00 19.94 279 GLY B CA 1
ATOM 2763 C C . GLY B 2 59 ? -47.514 -43.719 14.265 1.00 24.51 279 GLY B C 1
ATOM 2764 O O . GLY B 2 59 ? -47.615 -43.945 15.466 1.00 30.68 279 GLY B O 1
ATOM 2765 N N . SER B 2 60 ? -48.033 -42.650 13.675 1.00 25.33 280 SER B N 1
ATOM 2766 C CA . SER B 2 60 ? -48.658 -41.573 14.425 1.00 29.52 280 SER B CA 1
ATOM 2767 C C . SER B 2 60 ? -49.909 -42.039 15.148 1.00 32.37 280 SER B C 1
ATOM 2768 O O . SER B 2 60 ? -50.276 -41.483 16.187 1.00 34.44 280 SER B O 1
ATOM 2771 N N . GLU B 2 61 ? -50.561 -43.067 14.606 1.00 38.71 281 GLU B N 1
ATOM 2772 C CA . GLU B 2 61 ? -51.790 -43.612 15.202 1.00 46.36 281 GLU B CA 1
ATOM 2773 C C . GLU B 2 61 ? -51.514 -44.408 16.482 1.00 46.10 281 GLU B C 1
ATOM 2774 O O . GLU B 2 61 ? -52.084 -44.112 17.534 1.00 45.22 281 GLU B O 1
ATOM 2780 N N . GLU B 2 62 ? -50.661 -45.424 16.404 1.00 42.76 282 GLU B N 1
ATOM 2781 C CA . GLU B 2 62 ? -50.330 -46.175 17.609 1.00 44.39 282 GLU B CA 1
ATOM 2782 C C . GLU B 2 62 ? -49.701 -45.238 18.675 1.00 42.51 282 GLU B C 1
ATOM 2783 O O . GLU B 2 62 ? -49.838 -45.486 19.873 1.00 41.27 282 GLU B O 1
ATOM 2789 N N . ILE B 2 63 ? -49.051 -44.150 18.241 1.00 39.22 283 ILE B N 1
ATOM 2790 C CA . ILE B 2 63 ? -48.472 -43.172 19.173 1.00 35.78 283 ILE B CA 1
ATOM 2791 C C . ILE B 2 63 ? -49.640 -42.655 20.004 1.00 35.28 283 ILE B C 1
ATOM 2792 O O . ILE B 2 63 ? -49.502 -42.410 21.197 1.00 34.76 283 ILE B O 1
ATOM 2797 N N . SER B 2 64 ? -50.798 -42.505 19.363 1.00 35.90 284 SER B N 1
ATOM 2798 C CA . SER B 2 64 ? -52.009 -42.050 20.046 1.00 35.86 284 SER B CA 1
ATOM 2799 C C . SER B 2 64 ? -52.601 -43.119 20.971 1.00 34.92 284 SER B C 1
ATOM 2800 O O . SER B 2 64 ? -52.998 -42.798 22.084 1.00 35.24 284 SER B O 1
ATOM 2803 N N . SER B 2 65 ? -52.687 -44.374 20.519 1.00 32.68 285 SER B N 1
ATOM 2804 C CA . SER B 2 65 ? -53.211 -45.442 21.375 1.00 27.38 285 SER B CA 1
ATOM 2805 C C . SER B 2 65 ? -52.376 -45.494 22.638 1.00 24.72 285 SER B C 1
ATOM 2806 O O . SER B 2 65 ? -52.906 -45.574 23.741 1.00 21.65 285 SER B O 1
ATOM 2809 N N . ALA B 2 66 ? -51.060 -45.430 22.476 1.00 29.39 286 ALA B N 1
ATOM 2810 C CA . ALA B 2 66 ? -50.160 -45.457 23.630 1.00 32.09 286 ALA B CA 1
ATOM 2811 C C . ALA B 2 66 ? -50.431 -44.271 24.543 1.00 29.29 286 ALA B C 1
ATOM 2812 O O . ALA B 2 66 ? -50.601 -44.454 25.741 1.00 23.65 286 ALA B O 1
ATOM 2814 N N . THR B 2 67 ? -50.551 -43.069 23.987 1.00 30.84 287 THR B N 1
ATOM 2815 C CA . THR B 2 67 ? -50.807 -41.918 24.845 1.00 39.05 287 THR B CA 1
ATOM 2816 C C . THR B 2 67 ? -52.080 -42.105 25.680 1.00 42.41 287 THR B C 1
ATOM 2817 O O . THR B 2 67 ? -52.063 -41.896 26.896 1.00 45.26 287 THR B O 1
ATOM 2821 N N . LYS B 2 68 ? -53.155 -42.568 25.049 1.00 42.08 288 LYS B N 1
ATOM 2822 C CA . LYS B 2 68 ? -54.418 -42.801 25.741 1.00 41.99 288 LYS B CA 1
ATOM 2823 C C . LYS B 2 68 ? -54.218 -43.912 26.777 1.00 41.28 288 LYS B C 1
ATOM 2824 O O . LYS B 2 68 ? -54.631 -43.777 27.927 1.00 41.14 288 LYS B O 1
ATOM 2830 N N . ASN B 2 69 ? -53.531 -44.981 26.368 1.00 41.49 289 ASN B N 1
ATOM 2831 C CA . ASN B 2 69 ? -53.239 -46.113 27.244 1.00 38.94 289 ASN B CA 1
ATOM 2832 C C . ASN B 2 69 ? -52.480 -45.623 28.471 1.00 39.93 289 ASN B C 1
ATOM 2833 O O . ASN B 2 69 ? -52.778 -46.041 29.584 1.00 44.65 289 ASN B O 1
ATOM 2838 N N . ILE B 2 70 ? -51.512 -44.726 28.277 1.00 40.00 290 ILE B N 1
ATOM 2839 C CA . ILE B 2 70 ? -50.753 -44.163 29.403 1.00 36.38 290 ILE B CA 1
ATOM 2840 C C . ILE B 2 70 ? -51.642 -43.227 30.233 1.00 36.66 290 ILE B C 1
ATOM 2841 O O . ILE B 2 70 ? -51.599 -43.242 31.469 1.00 33.71 290 ILE B O 1
ATOM 2846 N N . ALA B 2 71 ? -52.459 -42.422 29.556 1.00 36.75 291 ALA B N 1
ATOM 2847 C CA . ALA B 2 71 ? -53.360 -41.512 30.260 1.00 39.13 291 ALA B CA 1
ATOM 2848 C C . ALA B 2 71 ? -54.283 -42.314 31.175 1.00 44.44 291 ALA B C 1
ATOM 2849 O O . ALA B 2 71 ? -54.535 -41.906 32.310 1.00 48.37 291 ALA B O 1
ATOM 2851 N N . ASP B 2 72 ? -54.749 -43.473 30.696 1.00 45.16 292 ASP B N 1
ATOM 2852 C CA . ASP B 2 72 ? -55.645 -44.325 31.481 1.00 47.28 292 ASP B CA 1
ATOM 2853 C C . ASP B 2 72 ? -54.902 -44.946 32.647 1.00 46.92 292 ASP B C 1
ATOM 2854 O O . ASP B 2 72 ? -55.282 -44.736 33.799 1.00 46.59 292 ASP B O 1
ATOM 2859 N N . SER B 2 73 ? -53.819 -45.659 32.347 1.00 42.40 293 SER B N 1
ATOM 2860 C CA . SER B 2 73 ? -52.992 -46.295 33.371 1.00 40.04 293 SER B CA 1
ATOM 2861 C C . SER B 2 73 ? -52.601 -45.300 34.464 1.00 35.77 293 SER B C 1
ATOM 2862 O O . SER B 2 73 ? -52.675 -45.609 35.647 1.00 33.97 293 SER B O 1
ATOM 2865 N N . ALA B 2 74 ? -52.200 -44.096 34.075 1.00 36.48 294 ALA B 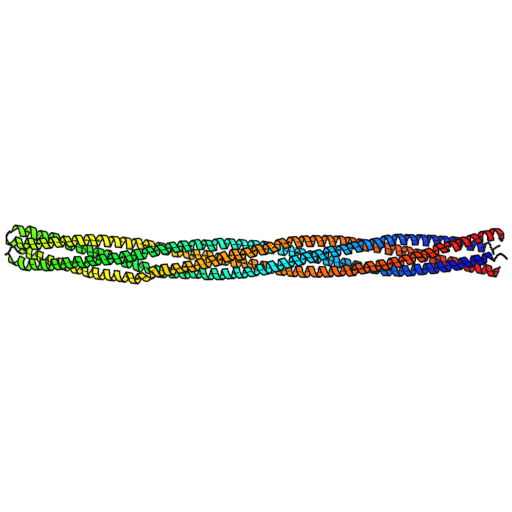N 1
ATOM 2866 C CA . ALA B 2 74 ? -51.814 -43.101 35.066 1.00 35.38 294 ALA B CA 1
ATOM 2867 C C . ALA B 2 74 ? -53.000 -42.785 35.944 1.00 33.04 294 ALA B C 1
ATOM 2868 O O . ALA B 2 74 ? -52.914 -42.932 37.149 1.00 38.08 294 ALA B O 1
ATOM 2870 N N . GLN B 2 75 ? -54.131 -42.426 35.336 1.00 38.86 295 GLN B N 1
ATOM 2871 C CA . GLN B 2 75 ? -55.360 -42.100 36.089 1.00 43.09 295 GLN B CA 1
ATOM 2872 C C . GLN B 2 75 ? -55.596 -43.115 37.205 1.00 40.19 295 GLN B C 1
ATOM 2873 O O . GLN B 2 75 ? -55.660 -42.749 38.371 1.00 42.45 295 GLN B O 1
ATOM 2879 N N . GLN B 2 76 ? -55.653 -44.391 36.830 1.00 35.81 296 GLN B N 1
ATOM 2880 C CA . GLN B 2 76 ? -55.874 -45.494 37.747 1.00 31.38 296 GLN B CA 1
ATOM 2881 C C . GLN B 2 76 ? -54.844 -45.510 38.873 1.00 36.38 296 GLN B C 1
ATOM 2882 O O . GLN B 2 76 ? -55.196 -45.665 40.051 1.00 41.23 296 GLN B O 1
ATOM 2888 N N . ALA B 2 77 ? -53.571 -45.341 38.533 1.00 35.32 297 ALA B N 1
ATOM 2889 C CA . ALA B 2 77 ? -52.536 -45.326 39.557 1.00 32.27 297 ALA B CA 1
ATOM 2890 C C . ALA B 2 77 ? -52.807 -44.166 40.510 1.00 38.97 297 ALA B C 1
ATOM 2891 O O . ALA B 2 77 ? -52.492 -44.254 41.697 1.00 44.48 297 ALA B O 1
ATOM 2893 N N . ALA B 2 78 ? -53.389 -43.084 39.991 1.00 40.30 298 ALA B N 1
ATOM 2894 C CA . ALA B 2 78 ? -53.710 -41.921 40.815 1.00 42.80 298 ALA B CA 1
ATOM 2895 C C . ALA B 2 78 ? -54.754 -42.299 41.861 1.00 46.67 298 ALA B C 1
ATOM 2896 O O . ALA B 2 78 ? -54.726 -41.779 42.978 1.00 50.18 298 ALA B O 1
ATOM 2898 N N . SER B 2 79 ? -55.692 -43.172 41.482 1.00 48.89 299 SER B N 1
ATOM 2899 C CA . SER B 2 79 ? -56.746 -43.639 42.388 1.00 47.55 299 SER B CA 1
ATOM 2900 C C . SER B 2 79 ? -56.132 -44.469 43.499 1.00 50.63 299 SER B C 1
ATOM 2901 O O . SER B 2 79 ? -56.337 -44.184 44.676 1.00 49.84 299 SER B O 1
ATOM 2904 N N . PHE B 2 80 ? -55.392 -45.504 43.111 1.00 52.22 300 PHE B N 1
ATOM 2905 C CA . PHE B 2 80 ? -54.715 -46.379 44.054 1.00 53.32 300 PHE B CA 1
ATOM 2906 C C . PHE B 2 80 ? -53.904 -45.646 45.115 1.00 54.29 300 PHE B C 1
ATOM 2907 O O . PHE B 2 80 ? -53.845 -46.093 46.273 1.00 54.44 300 PHE B O 1
ATOM 2915 N N . ALA B 2 81 ? -53.263 -44.548 44.710 1.00 55.52 301 ALA B N 1
ATOM 2916 C CA . ALA B 2 81 ? -52.481 -43.751 45.657 1.00 59.64 301 ALA B CA 1
ATOM 2917 C C . ALA B 2 81 ? -53.443 -43.113 46.652 1.00 62.37 301 ALA B C 1
ATOM 2918 O O . ALA B 2 81 ? -53.089 -42.913 47.807 1.00 66.74 301 ALA B O 1
ATOM 2920 N N . ASP B 2 82 ? -54.653 -42.771 46.198 1.00 66.86 302 ASP B N 1
ATOM 2921 C CA . ASP B 2 82 ? -55.701 -42.157 47.044 1.00 69.45 302 ASP B CA 1
ATOM 2922 C C . ASP B 2 82 ? -56.194 -43.175 48.056 1.00 68.21 302 ASP B C 1
ATOM 2923 O O . ASP B 2 82 ? -56.258 -42.886 49.243 1.00 71.24 302 ASP B O 1
ATOM 2928 N N . GLN B 2 83 ? -56.492 -44.375 47.572 1.00 65.51 303 GLN B N 1
ATOM 2929 C CA . GLN B 2 83 ? -56.935 -45.468 48.408 1.00 64.98 303 GLN B CA 1
ATOM 2930 C C . GLN B 2 83 ? -55.850 -45.748 49.451 1.00 62.16 303 GLN B C 1
ATOM 2931 O O . GLN B 2 83 ? -56.154 -46.169 50.569 1.00 66.15 303 GLN B O 1
ATOM 2937 N N . SER B 2 84 ? -54.596 -45.501 49.057 1.00 61.63 304 SER B N 1
ATOM 2938 C CA . SER B 2 84 ? -53.434 -45.705 49.928 1.00 56.21 304 SER B CA 1
ATOM 2939 C C . SER B 2 84 ? -53.353 -44.654 51.025 1.00 55.36 304 SER B C 1
ATOM 2940 O O . SER B 2 84 ? -53.121 -44.996 52.181 1.00 57.47 304 SER B O 1
ATOM 2943 N N . THR B 2 85 ? -53.538 -43.380 50.686 1.00 55.26 305 THR B N 1
ATOM 2944 C CA . THR B 2 85 ? -53.477 -42.327 51.702 1.00 58.72 305 THR B CA 1
ATOM 2945 C C . THR B 2 85 ? -54.635 -42.426 52.700 1.00 65.10 305 THR B C 1
ATOM 2946 O O . THR B 2 85 ? -54.452 -42.141 53.887 1.00 70.14 305 THR B O 1
ATOM 2950 N N . GLN B 2 86 ? -55.807 -42.862 52.241 1.00 65.14 306 GLN B N 1
ATOM 2951 C CA . GLN B 2 86 ? -56.954 -43.004 53.133 1.00 67.95 306 GLN B CA 1
ATOM 2952 C C . GLN B 2 86 ? -56.651 -44.027 54.229 1.00 67.53 306 GLN B C 1
ATOM 2953 O O . GLN B 2 86 ? -57.006 -43.833 55.391 1.00 68.15 306 GLN B O 1
ATOM 2959 N N . LEU B 2 87 ? -55.949 -45.093 53.856 1.00 65.75 307 LEU B N 1
ATOM 2960 C CA . LEU B 2 87 ? -55.573 -46.145 54.795 1.00 66.46 307 LEU B CA 1
ATOM 2961 C C . LEU B 2 87 ? -54.424 -45.709 55.720 1.00 68.34 307 LEU B C 1
ATOM 2962 O O . LEU B 2 87 ? -54.143 -46.363 56.717 1.00 69.18 307 LEU B O 1
ATOM 2967 N N . ALA B 2 88 ? -53.751 -44.617 55.365 1.00 69.58 308 ALA B N 1
ATOM 2968 C CA . ALA B 2 88 ? -52.659 -44.082 56.170 1.00 71.02 308 ALA B CA 1
ATOM 2969 C C . ALA B 2 88 ? -53.245 -43.182 57.251 1.00 71.47 308 ALA B C 1
ATOM 2970 O O . ALA B 2 88 ? -52.555 -42.789 58.197 1.00 70.14 308 ALA B O 1
ATOM 2972 N N . LYS B 2 89 ? -54.504 -42.797 57.055 1.00 74.27 309 LYS B N 1
ATOM 2973 C CA . LYS B 2 89 ? -55.210 -41.965 58.017 1.00 80.08 309 LYS B CA 1
ATOM 2974 C C . LYS B 2 89 ? -55.627 -42.874 59.160 1.00 83.27 309 LYS B C 1
ATOM 2975 O O . LYS B 2 89 ? -55.410 -42.550 60.326 1.00 83.82 309 LYS B O 1
ATOM 2981 N N . GLU B 2 90 ? -56.172 -44.038 58.807 1.00 88.28 310 GLU B N 1
ATOM 2982 C CA . GLU B 2 90 ? -56.625 -45.026 59.784 1.00 93.59 310 GLU B CA 1
ATOM 2983 C C . GLU B 2 90 ? -55.464 -45.760 60.445 1.00 96.23 310 GLU B C 1
ATOM 2984 O O . GLU B 2 90 ? -55.475 -45.982 61.654 1.00 100.56 310 GLU B O 1
ATOM 2990 N N . ALA B 2 91 ? -54.476 -46.169 59.656 1.00 97.38 311 ALA B N 1
ATOM 2991 C CA . ALA B 2 91 ? -53.323 -46.857 60.213 1.00 97.98 311 ALA B CA 1
ATOM 2992 C C . ALA B 2 91 ? -52.749 -45.986 61.335 1.00 97.56 311 ALA B C 1
ATOM 2993 O O . ALA B 2 91 ? -52.233 -46.496 62.325 1.00 100.72 311 ALA B O 1
ATOM 2995 N N . GLY B 2 92 ? -52.883 -44.669 61.186 1.00 94.76 312 GLY B N 1
ATOM 2996 C CA . GLY B 2 92 ? -52.418 -43.745 62.203 1.00 90.35 312 GLY B CA 1
ATOM 2997 C C . GLY B 2 92 ? -53.512 -43.580 63.244 1.00 87.21 312 GLY B C 1
ATOM 2998 O O . GLY B 2 92 ? -53.224 -43.360 64.421 1.00 89.25 312 GLY B O 1
ATOM 2999 N N . ASP B 2 93 ? -54.765 -43.709 62.799 1.00 84.28 313 ASP B N 1
ATOM 3000 C CA . ASP B 2 93 ? -55.967 -43.591 63.641 1.00 79.29 313 ASP B CA 1
ATOM 3001 C C . ASP B 2 93 ? -56.063 -44.666 64.703 1.00 74.96 313 ASP B C 1
ATOM 3002 O O . ASP B 2 93 ? -56.247 -44.375 65.880 1.00 72.38 313 ASP B O 1
ATOM 3007 N N . ALA B 2 94 ? -56.022 -45.912 64.255 1.00 73.66 314 ALA B N 1
ATOM 3008 C CA . ALA B 2 94 ? -56.103 -47.054 65.141 1.00 77.48 314 ALA B CA 1
ATOM 3009 C C . ALA B 2 94 ? -54.934 -47.043 66.121 1.00 81.40 314 ALA B C 1
ATOM 3010 O O . ALA B 2 94 ? -54.942 -47.770 67.115 1.00 85.69 314 ALA B O 1
ATOM 3012 N N . LEU B 2 95 ? -53.933 -46.212 65.843 1.00 82.81 315 LEU B N 1
ATOM 3013 C CA . LEU B 2 95 ? -52.774 -46.097 66.717 1.00 83.23 315 LEU B CA 1
ATOM 3014 C C . LEU B 2 95 ? -52.944 -44.931 67.680 1.00 86.27 315 LEU B C 1
ATOM 3015 O O . LEU B 2 95 ? -52.431 -44.955 68.798 1.00 87.18 315 LEU B O 1
ATOM 3020 N N . LYS B 2 96 ? -53.695 -43.920 67.259 1.00 91.66 316 LYS B N 1
ATOM 3021 C CA . LYS B 2 96 ? -53.968 -42.785 68.126 1.00 98.44 316 LYS B CA 1
ATOM 3022 C C . LYS B 2 96 ? -54.955 -43.288 69.178 1.00 102.30 316 LYS B C 1
ATOM 3023 O O . LYS B 2 96 ? -55.361 -42.554 70.082 1.00 105.43 316 LYS B O 1
ATOM 3029 N N . LYS B 2 97 ? -55.328 -44.558 69.036 1.00 104.28 317 LYS B N 1
ATOM 3030 C CA . LYS B 2 97 ? -56.243 -45.229 69.941 1.00 105.13 317 LYS B CA 1
ATOM 3031 C C . LYS B 2 97 ? -55.430 -46.154 70.840 1.00 103.95 317 LYS B C 1
ATOM 3032 O O . LYS B 2 97 ? -55.787 -46.353 72.000 1.00 107.82 317 LYS B O 1
ATOM 3038 N N . VAL B 2 98 ? -54.335 -46.706 70.314 1.00 99.35 318 VAL B N 1
ATOM 3039 C CA . VAL B 2 98 ? -53.496 -47.597 71.108 1.00 97.27 318 VAL B CA 1
ATOM 3040 C C . VAL B 2 98 ? -52.689 -46.812 72.136 1.00 95.87 318 VAL B C 1
ATOM 3041 O O . VAL B 2 98 ? -52.383 -47.330 73.202 1.00 96.76 318 VAL B O 1
ATOM 3045 N N . ILE B 2 99 ? -52.340 -45.568 71.816 1.00 94.94 319 ILE B N 1
ATOM 3046 C CA . ILE B 2 99 ? -51.595 -44.738 72.758 1.00 95.71 319 ILE B CA 1
ATOM 3047 C C . ILE B 2 99 ? -52.513 -44.345 73.915 1.00 97.02 319 ILE B C 1
ATOM 3048 O O . ILE B 2 99 ? -52.069 -44.223 75.058 1.00 99.04 319 ILE B O 1
ATOM 3053 N N . GLU B 2 100 ? -53.798 -44.167 73.616 1.00 96.80 320 GLU B N 1
ATOM 3054 C CA . GLU B 2 100 ? -54.765 -43.800 74.638 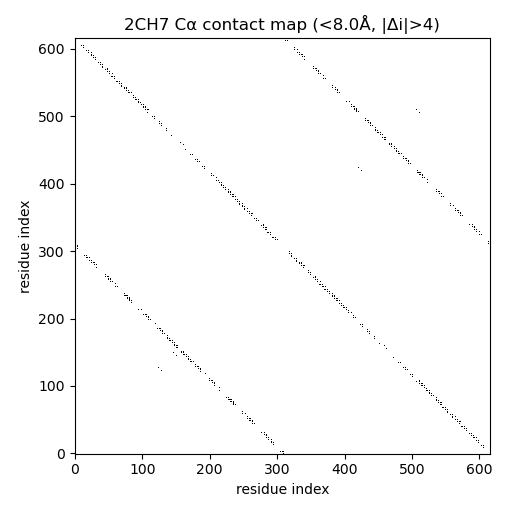1.00 95.55 320 GLU B CA 1
ATOM 3055 C C . GLU B 2 100 ? -55.207 -45.015 75.432 1.00 94.59 320 GLU B C 1
ATOM 3056 O O . GLU B 2 100 ? -55.508 -44.896 76.620 1.00 98.93 320 GLU B O 1
ATOM 3062 N N . VAL B 2 101 ? -55.264 -46.180 74.786 1.00 90.67 321 VAL B N 1
ATOM 3063 C CA . VAL B 2 101 ? -55.643 -47.388 75.510 1.00 87.35 321 VAL B CA 1
ATOM 3064 C C . VAL B 2 101 ? -54.462 -47.660 76.432 1.00 87.40 321 VAL B C 1
ATOM 3065 O O . VAL B 2 101 ? -54.638 -47.899 77.621 1.00 89.92 321 VAL B O 1
ATOM 3069 N N . THR B 2 102 ? -53.260 -47.475 75.895 1.00 87.40 322 THR B N 1
ATOM 3070 C CA . THR B 2 102 ? -52.021 -47.673 76.636 1.00 88.62 322 THR B CA 1
ATOM 3071 C C . THR B 2 102 ? -51.965 -46.786 77.881 1.00 88.35 322 THR B C 1
ATOM 3072 O O . THR B 2 102 ? -51.824 -47.299 78.990 1.00 87.79 322 THR B O 1
ATOM 3076 N N . ARG B 2 103 ? -52.106 -45.469 77.707 1.00 88.12 323 ARG B N 1
ATOM 3077 C CA . ARG B 2 103 ? -52.060 -44.556 78.852 1.00 89.20 323 ARG B CA 1
ATOM 3078 C C . ARG B 2 103 ? -53.160 -44.827 79.889 1.00 88.84 323 ARG B C 1
ATOM 3079 O O . ARG B 2 103 ? -53.011 -44.483 81.071 1.00 87.85 323 ARG B O 1
ATOM 3087 N N . MET B 2 104 ? -54.236 -45.482 79.449 1.00 87.46 324 MET B N 1
ATOM 3088 C CA . MET B 2 104 ? -55.337 -45.842 80.336 1.00 85.83 324 MET B CA 1
ATOM 3089 C C . MET B 2 104 ? -54.850 -46.999 81.211 1.00 83.51 324 MET B C 1
ATOM 3090 O O . MET B 2 104 ? -54.933 -46.927 82.439 1.00 83.51 324 MET B O 1
ATOM 3092 N N . ILE B 2 105 ? -54.281 -48.027 80.576 1.00 79.06 325 ILE B N 1
ATOM 3093 C CA . ILE B 2 105 ? -53.768 -49.187 81.301 1.00 77.60 325 ILE B CA 1
ATOM 3094 C C . ILE B 2 105 ? -52.494 -48.852 82.083 1.00 81.65 325 ILE B C 1
ATOM 3095 O O . ILE B 2 105 ? -52.176 -49.504 83.075 1.00 79.58 325 ILE B O 1
ATOM 3100 N N . SER B 2 106 ? -51.778 -47.815 81.665 1.00 88.31 326 SER B N 1
ATOM 3101 C CA . SER B 2 106 ? -50.576 -47.426 82.393 1.00 95.30 326 SER B CA 1
ATOM 3102 C C . SER B 2 106 ? -51.025 -46.927 83.757 1.00 99.19 326 SER B C 1
ATOM 3103 O O . SER B 2 106 ? -50.349 -47.144 84.762 1.00 101.99 326 SER B O 1
ATOM 3106 N N . ASN B 2 107 ? -52.184 -46.272 83.780 1.00 102.57 327 ASN B N 1
ATOM 3107 C CA . ASN B 2 107 ? -52.746 -45.736 85.014 1.00 104.30 327 ASN B CA 1
ATOM 3108 C C . ASN B 2 107 ? -53.506 -46.788 85.826 1.00 102.98 327 ASN B C 1
ATOM 3109 O O . ASN B 2 107 ? -53.570 -46.701 87.053 1.00 102.67 327 ASN B O 1
ATOM 3114 N N . SER B 2 108 ? -54.108 -47.756 85.139 1.00 100.74 328 SER B N 1
ATOM 3115 C CA . SER B 2 108 ? -54.832 -48.838 85.808 1.00 98.69 328 SER B CA 1
ATOM 3116 C C . SER B 2 108 ? -53.800 -49.697 86.553 1.00 98.41 328 SER B C 1
ATOM 3117 O O . SER B 2 108 ? -54.125 -50.408 87.505 1.00 98.48 328 SER B O 1
ATOM 3120 N N . ALA B 2 109 ? -52.555 -49.624 86.088 1.00 99.61 329 ALA B N 1
ATOM 3121 C CA . ALA B 2 109 ? -51.432 -50.347 86.677 1.00 100.02 329 ALA B CA 1
ATOM 3122 C C . ALA B 2 109 ? -50.906 -49.579 87.889 1.00 99.83 329 ALA B C 1
ATOM 3123 O O . ALA B 2 109 ? -50.280 -50.155 88.783 1.00 100.92 329 ALA B O 1
ATOM 3125 N N . LYS B 2 110 ? -51.109 -48.262 87.866 1.00 98.79 330 LYS B N 1
ATOM 3126 C CA . LYS B 2 110 ? -50.711 -47.378 88.958 1.00 97.21 330 LYS B CA 1
ATOM 3127 C C . LYS B 2 110 ? -51.644 -47.664 90.144 1.00 96.74 330 LYS B C 1
ATOM 3128 O O . LYS B 2 110 ? -51.233 -47.605 91.306 1.00 95.09 330 LYS B O 1
ATOM 3134 N N . ASP B 2 111 ? -52.892 -48.011 89.824 1.00 96.45 331 ASP B N 1
ATOM 3135 C CA . ASP B 2 111 ? -53.923 -48.340 90.810 1.00 94.25 331 ASP B CA 1
ATOM 3136 C C . ASP B 2 111 ? -53.499 -49.501 91.707 1.00 91.86 331 ASP B C 1
ATOM 3137 O O . ASP B 2 111 ? -53.902 -49.579 92.867 1.00 93.96 331 ASP B O 1
ATOM 3142 N N . VAL B 2 112 ? -52.713 -50.418 91.151 1.00 88.57 332 VAL B N 1
ATOM 3143 C CA . VAL B 2 112 ? -52.267 -51.591 91.891 1.00 85.70 332 VAL B CA 1
ATOM 3144 C C . VAL B 2 112 ? -51.138 -51.368 92.887 1.00 84.49 332 VAL B C 1
ATOM 3145 O O . VAL B 2 112 ? -51.156 -51.983 93.950 1.00 84.91 332 VAL B O 1
ATOM 3149 N N . GLU B 2 113 ? -50.139 -50.544 92.555 1.00 81.33 333 GLU B N 1
ATOM 3150 C CA . GLU B 2 113 ? -49.063 -50.289 93.521 1.00 80.08 333 GLU B CA 1
ATOM 3151 C C . GLU B 2 113 ? -49.775 -49.662 94.715 1.00 76.77 333 GLU B C 1
ATOM 3152 O O . GLU B 2 113 ? -49.470 -49.975 95.856 1.00 78.96 333 GLU B O 1
ATOM 3158 N N . ARG B 2 114 ? -50.780 -48.838 94.420 1.00 72.11 334 ARG B N 1
ATOM 3159 C CA . ARG B 2 114 ? -51.594 -48.177 95.434 1.00 71.60 334 ARG B CA 1
ATOM 3160 C C . ARG B 2 114 ? -52.316 -49.244 96.259 1.00 68.32 334 ARG B C 1
ATOM 3161 O O . ARG B 2 114 ? -52.378 -49.154 97.489 1.00 70.79 334 ARG B O 1
ATOM 3169 N N . VAL B 2 115 ? -52.853 -50.251 95.573 1.00 62.58 335 VAL B N 1
ATOM 3170 C CA . VAL B 2 115 ? -53.546 -51.364 96.216 1.00 55.47 335 VAL B CA 1
ATOM 3171 C C . VAL B 2 115 ? -52.534 -52.083 97.097 1.00 51.57 335 VAL B C 1
ATOM 3172 O O . VAL B 2 115 ? -52.692 -52.141 98.320 1.00 52.51 335 VAL B O 1
ATOM 3176 N N . VAL B 2 116 ? -51.466 -52.560 96.463 1.00 48.65 336 VAL B N 1
ATOM 3177 C CA . VAL B 2 116 ? -50.361 -53.261 97.130 1.00 46.68 336 VAL B CA 1
ATOM 3178 C C . VAL B 2 116 ? -49.735 -52.388 98.242 1.00 48.63 336 VAL B C 1
ATOM 3179 O O . VAL B 2 116 ? -49.192 -52.917 99.208 1.00 47.65 336 VAL B O 1
ATOM 3183 N N . GLU B 2 117 ? -49.824 -51.063 98.110 1.00 49.15 337 GLU B N 1
ATOM 3184 C CA . GLU B 2 117 ? -49.263 -50.169 99.114 1.00 56.62 337 GLU B CA 1
ATOM 3185 C C . GLU B 2 117 ? -50.192 -50.077 100.309 1.00 56.67 337 GLU B C 1
ATOM 3186 O O . GLU B 2 117 ? -49.732 -50.008 101.448 1.00 57.49 337 GLU B O 1
ATOM 3192 N N . SER B 2 118 ? -51.496 -50.086 100.046 1.00 56.86 338 SER B N 1
ATOM 3193 C CA . SER B 2 118 ? -52.496 -50.012 101.10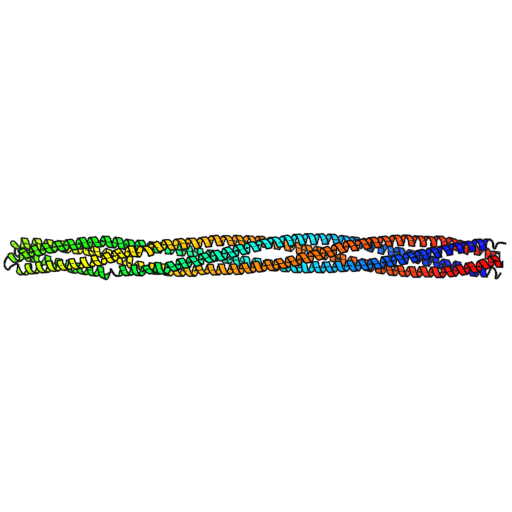7 1.00 58.62 338 SER B CA 1
ATOM 3194 C C . SER B 2 118 ? -52.503 -51.316 101.874 1.00 58.91 338 SER B C 1
ATOM 3195 O O . SER B 2 118 ? -52.887 -51.360 103.039 1.00 61.91 338 SER B O 1
ATOM 3198 N N . PHE B 2 119 ? -52.077 -52.377 101.201 1.00 58.87 339 PHE B N 1
ATOM 3199 C CA . PHE B 2 119 ? -51.991 -53.697 101.800 1.00 59.08 339 PHE B CA 1
ATOM 3200 C C . PHE B 2 119 ? -50.736 -53.772 102.676 1.00 61.17 339 PHE B C 1
ATOM 3201 O O . PHE B 2 119 ? -50.814 -54.178 103.837 1.00 65.88 339 PHE B O 1
ATOM 3209 N N . GLN B 2 120 ? -49.587 -53.371 102.132 1.00 61.14 340 GLN B N 1
ATOM 3210 C CA . GLN B 2 120 ? -48.339 -53.388 102.898 1.00 64.60 340 GLN B CA 1
ATOM 3211 C C . GLN B 2 120 ? -48.490 -52.535 104.149 1.00 65.71 340 GLN B C 1
ATOM 3212 O O . GLN B 2 120 ? -48.078 -52.951 105.226 1.00 69.92 340 GLN B O 1
ATOM 3218 N N . LYS B 2 121 ? -49.072 -51.343 103.995 1.00 64.85 341 LYS B N 1
ATOM 3219 C CA . LYS B 2 121 ? -49.310 -50.419 105.114 1.00 62.84 341 LYS B CA 1
ATOM 3220 C C . LYS B 2 121 ? -50.413 -50.991 106.000 1.00 62.29 341 LYS B C 1
ATOM 3221 O O . LYS B 2 121 ? -50.367 -50.863 107.228 1.00 60.13 341 LYS B O 1
ATOM 3227 N N . GLY B 2 122 ? -51.403 -51.614 105.361 1.00 60.07 342 GLY B N 1
ATOM 3228 C CA . GLY B 2 122 ? -52.504 -52.223 106.087 1.00 60.13 342 GLY B CA 1
ATOM 3229 C C . GLY B 2 122 ? -52.025 -53.404 106.910 1.00 59.71 342 GLY B C 1
ATOM 3230 O O . GLY B 2 122 ? -52.688 -53.817 107.858 1.00 57.46 342 GLY B O 1
ATOM 3231 N N . ALA B 2 123 ? -50.846 -53.916 106.559 1.00 62.70 343 ALA B N 1
ATOM 3232 C CA . ALA B 2 123 ? -50.237 -55.048 107.248 1.00 67.01 343 ALA B CA 1
ATOM 3233 C C . ALA B 2 123 ? -49.232 -54.637 108.325 1.00 70.41 343 ALA B C 1
ATOM 3234 O O . ALA B 2 123 ? -48.956 -55.412 109.238 1.00 71.41 343 ALA B O 1
ATOM 3236 N N . GLU B 2 124 ? -48.641 -53.451 108.191 1.00 74.09 344 GLU B N 1
ATOM 3237 C CA . GLU B 2 124 ? -47.688 -52.972 109.186 1.00 79.34 344 GLU B CA 1
ATOM 3238 C C . GLU B 2 124 ? -48.469 -52.371 110.342 1.00 83.38 344 GLU B C 1
ATOM 3239 O O . GLU B 2 124 ? -48.026 -52.412 111.490 1.00 87.24 344 GLU B O 1
ATOM 3245 N N . GLU B 2 125 ? -49.644 -51.825 110.033 1.00 84.92 345 GLU B N 1
ATOM 3246 C CA . GLU B 2 125 ? -50.514 -51.236 111.047 1.00 82.74 345 GLU B CA 1
ATOM 3247 C C . GLU B 2 125 ? -51.186 -52.348 111.829 1.00 81.06 345 GLU B C 1
ATOM 3248 O O . GLU B 2 125 ? -51.405 -52.233 113.029 1.00 82.68 345 GLU B O 1
ATOM 3254 N N . ILE B 2 126 ? -51.512 -53.425 111.127 1.00 78.91 346 ILE B N 1
ATOM 3255 C CA . ILE B 2 126 ? -52.171 -54.570 111.726 1.00 79.47 346 ILE B CA 1
ATOM 3256 C C . ILE B 2 126 ? -51.265 -55.377 112.656 1.00 81.45 346 ILE B C 1
ATOM 3257 O O . ILE B 2 126 ? -51.747 -56.103 113.527 1.00 82.40 346 ILE B O 1
ATOM 3262 N N . THR B 2 127 ? -49.958 -55.279 112.453 1.00 81.95 347 THR B N 1
ATOM 3263 C CA . THR B 2 127 ? -49.021 -56.019 113.288 1.00 83.43 347 THR B CA 1
ATOM 3264 C C . THR B 2 127 ? -48.896 -55.377 114.667 1.00 83.34 347 THR B C 1
ATOM 3265 O O . THR B 2 127 ? -48.693 -56.076 115.658 1.00 83.99 347 THR B O 1
ATOM 3269 N N . SER B 2 128 ? -49.009 -54.052 114.729 1.00 81.93 348 SER B N 1
ATOM 3270 C CA . SER B 2 128 ? -48.927 -53.353 116.006 1.00 82.06 348 SER B CA 1
ATOM 3271 C C . SER B 2 128 ? -50.107 -53.773 116.887 1.00 81.32 348 SER B C 1
ATOM 3272 O O . SER B 2 128 ? -50.040 -53.679 118.110 1.00 76.14 348 SER B O 1
ATOM 3275 N N . PHE B 2 129 ? -51.188 -54.220 116.247 1.00 84.05 349 PHE B N 1
ATOM 3276 C CA . PHE B 2 129 ? -52.381 -54.683 116.952 1.00 86.56 349 PHE B CA 1
ATOM 3277 C C . PHE B 2 129 ? -52.125 -56.085 117.485 1.00 86.84 349 PHE B C 1
ATOM 3278 O O . PHE B 2 129 ? -52.744 -56.510 118.454 1.00 87.91 349 PHE B O 1
ATOM 3286 N N . VAL B 2 130 ? -51.208 -56.797 116.834 1.00 86.44 350 VAL B N 1
ATOM 3287 C CA . VAL B 2 130 ? -50.808 -58.128 117.264 1.00 84.43 350 VAL B CA 1
ATOM 3288 C C . VAL B 2 130 ? -50.039 -57.817 118.545 1.00 81.57 350 VAL B C 1
ATOM 3289 O O . VAL B 2 130 ? -50.379 -58.293 119.628 1.00 79.59 350 VAL B O 1
ATOM 3293 N N . GLU B 2 131 ? -49.077 -56.907 118.413 1.00 80.56 351 GLU B N 1
ATOM 3294 C CA . GLU B 2 131 ? -48.245 -56.464 119.527 1.00 77.96 351 GLU B CA 1
ATOM 3295 C C . GLU B 2 131 ? -49.077 -55.981 120.721 1.00 73.17 351 GLU B C 1
ATOM 3296 O O . GLU B 2 131 ? -48.907 -56.489 121.825 1.00 75.73 351 GLU B O 1
ATOM 3302 N N . THR B 2 132 ? -49.982 -55.024 120.492 1.00 66.02 352 THR B N 1
ATOM 3303 C CA . THR B 2 132 ? -50.837 -54.461 121.551 1.00 56.92 352 THR B CA 1
ATOM 3304 C C . THR B 2 132 ? -51.764 -55.475 122.243 1.00 57.60 352 THR B C 1
ATOM 3305 O O . THR B 2 132 ? -51.837 -55.517 123.474 1.00 56.63 352 THR B O 1
ATOM 3309 N N . ILE B 2 133 ? -52.494 -56.261 121.457 1.00 55.39 353 ILE B N 1
ATOM 3310 C CA . ILE B 2 133 ? -53.407 -57.254 122.014 1.00 53.99 353 ILE B CA 1
ATOM 3311 C C . ILE B 2 133 ? -52.654 -58.306 122.830 1.00 55.84 353 ILE B C 1
ATOM 3312 O O . ILE B 2 133 ? -53.069 -58.648 123.939 1.00 57.96 353 ILE B O 1
ATOM 3317 N N . ASN B 2 134 ? -51.558 -58.825 122.272 1.00 57.24 354 ASN B N 1
ATOM 3318 C CA . ASN B 2 134 ? -50.742 -59.826 122.954 1.00 54.02 354 ASN B CA 1
ATOM 3319 C C . ASN B 2 134 ? -50.320 -59.291 124.309 1.00 49.36 354 ASN B C 1
ATOM 3320 O O . ASN B 2 134 ? -50.582 -59.911 125.327 1.00 47.92 354 ASN B O 1
ATOM 3325 N N . ALA B 2 135 ? -49.688 -58.124 124.309 1.00 45.95 355 ALA B N 1
ATOM 3326 C CA . ALA B 2 135 ? -49.238 -57.478 125.532 1.00 45.72 355 ALA B CA 1
ATOM 3327 C C . ALA B 2 135 ? -50.367 -57.430 126.569 1.00 48.06 355 ALA B C 1
ATOM 3328 O O . ALA B 2 135 ? -50.226 -57.977 127.673 1.00 50.58 355 ALA B O 1
ATOM 3330 N N . ILE B 2 136 ? -51.496 -56.820 126.192 1.00 43.93 356 ILE B N 1
ATOM 3331 C CA . ILE B 2 136 ? -52.660 -56.713 127.062 1.00 34.97 356 ILE B CA 1
ATOM 3332 C C . ILE B 2 136 ? -53.057 -58.087 127.612 1.00 33.66 356 ILE B C 1
ATOM 3333 O O . ILE B 2 136 ? -53.318 -58.205 128.812 1.00 27.73 356 ILE B O 1
ATOM 3338 N N . ALA B 2 137 ? -53.031 -59.128 126.772 1.00 32.47 357 ALA B N 1
ATOM 3339 C CA . ALA B 2 137 ? -53.385 -60.494 127.213 1.00 39.73 357 ALA B CA 1
ATOM 3340 C C . ALA B 2 137 ? -52.416 -61.108 128.232 1.00 39.31 357 ALA B C 1
ATOM 3341 O O . ALA B 2 137 ? -52.827 -61.827 129.142 1.00 39.29 357 ALA B O 1
ATOM 3343 N N . GLU B 2 138 ? -51.129 -60.828 128.072 1.00 40.42 358 GLU B N 1
ATOM 3344 C CA . GLU B 2 138 ? -50.123 -61.329 129.001 1.00 45.94 358 GLU B CA 1
ATOM 3345 C C . GLU B 2 138 ? -50.151 -60.555 130.334 1.00 45.91 358 GLU B C 1
ATOM 3346 O O . GLU B 2 138 ? -49.713 -61.060 131.363 1.00 45.26 358 GLU B O 1
ATOM 3352 N N . GLN B 2 139 ? -50.669 -59.326 130.310 1.00 46.39 359 GLN B N 1
ATOM 3353 C CA . GLN B 2 139 ? -50.812 -58.535 131.525 1.00 41.54 359 GLN B CA 1
ATOM 3354 C C . GLN B 2 139 ? -52.060 -59.103 132.247 1.00 38.06 359 GLN B C 1
ATOM 3355 O O . GLN B 2 139 ? -52.049 -59.336 133.461 1.00 30.95 359 GLN B O 1
ATOM 3361 N N . THR B 2 140 ? -53.141 -59.300 131.494 1.00 32.57 360 THR B N 1
ATOM 3362 C CA . THR B 2 140 ? -54.376 -59.854 132.046 1.00 32.16 360 THR B CA 1
ATOM 3363 C C . THR B 2 140 ? -54.129 -61.199 132.727 1.00 31.50 360 THR B C 1
ATOM 3364 O O . THR B 2 140 ? -54.672 -61.473 133.802 1.00 28.73 360 THR B O 1
ATOM 3368 N N . ASN B 2 141 ? -53.273 -62.009 132.101 1.00 38.28 361 ASN B N 1
ATOM 3369 C CA . ASN B 2 141 ? -52.900 -63.344 132.581 1.00 40.42 361 ASN B CA 1
ATOM 3370 C C . ASN B 2 141 ? -52.245 -63.275 133.951 1.00 40.88 361 ASN B C 1
ATOM 3371 O O . ASN B 2 141 ? -52.748 -63.853 134.916 1.00 43.17 361 ASN B O 1
ATOM 3376 N N . LEU B 2 142 ? -51.139 -62.545 134.043 1.00 37.63 362 LEU B N 1
ATOM 3377 C CA . LEU B 2 142 ? -50.431 -62.411 135.308 1.00 38.99 362 LEU B CA 1
ATOM 3378 C C . LEU B 2 142 ? -51.350 -61.816 136.360 1.00 42.62 362 LEU B C 1
ATOM 3379 O O . LEU B 2 142 ? -51.363 -62.268 137.503 1.00 43.97 362 LEU B O 1
ATOM 3384 N N . LEU B 2 143 ? -52.145 -60.822 135.968 1.00 46.79 363 LEU B N 1
ATOM 3385 C CA . LEU B 2 143 ? -53.050 -60.182 136.910 1.00 48.18 363 LEU B CA 1
ATOM 3386 C C . LEU B 2 143 ? -54.100 -61.149 137.408 1.00 49.54 363 LEU B C 1
ATOM 3387 O O . LEU B 2 143 ? -54.351 -61.193 138.605 1.00 50.96 363 LEU B O 1
ATOM 3392 N N . ALA B 2 144 ? -54.684 -61.940 136.502 1.00 50.92 364 ALA B N 1
ATOM 3393 C CA . ALA B 2 144 ? -55.695 -62.949 136.869 1.00 53.81 364 ALA B CA 1
ATOM 3394 C C . ALA B 2 144 ? -55.091 -64.031 137.777 1.00 57.68 364 ALA B C 1
ATOM 3395 O O . ALA B 2 144 ? -55.778 -64.584 138.627 1.00 59.08 364 ALA B O 1
ATOM 3397 N N . LEU B 2 145 ? -53.806 -64.326 137.586 1.00 61.12 365 LEU B N 1
ATOM 3398 C CA . LEU B 2 145 ? -53.106 -65.316 138.401 1.00 61.68 365 LEU B CA 1
ATOM 3399 C C . LEU B 2 145 ? -52.939 -64.695 139.781 1.00 63.82 365 LEU B C 1
ATOM 3400 O O . LEU B 2 145 ? -53.175 -65.335 140.798 1.00 65.89 365 LEU B O 1
ATOM 3405 N N . ASN B 2 146 ? -52.550 -63.426 139.792 1.00 67.56 366 ASN B N 1
ATOM 3406 C CA 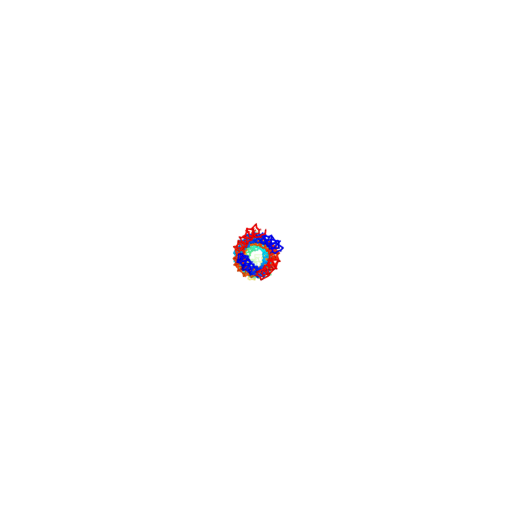. ASN B 2 146 ? -52.342 -62.653 141.012 1.00 71.29 366 ASN B CA 1
ATOM 3407 C C . ASN B 2 146 ? -53.644 -62.553 141.815 1.00 69.42 366 ASN B C 1
ATOM 3408 O O . ASN B 2 146 ? -53.619 -62.495 143.039 1.00 69.61 366 ASN B O 1
ATOM 3413 N N . ALA B 2 147 ? -54.775 -62.513 141.119 1.00 69.44 367 ALA B N 1
ATOM 3414 C CA . ALA B 2 147 ? -56.075 -62.424 141.770 1.00 70.13 367 ALA B CA 1
ATOM 3415 C C . ALA B 2 147 ? -56.452 -63.764 142.395 1.00 72.42 367 ALA B C 1
ATOM 3416 O O . ALA B 2 147 ? -57.045 -63.812 143.465 1.00 67.93 367 ALA B O 1
ATOM 3418 N N . ALA B 2 148 ? -56.095 -64.852 141.718 1.00 78.61 368 ALA B N 1
ATOM 3419 C CA . ALA B 2 148 ? -56.384 -66.201 142.199 1.00 80.27 368 ALA B CA 1
ATOM 3420 C C . ALA B 2 148 ? -55.514 -66.543 143.404 1.00 81.34 368 ALA B C 1
ATOM 3421 O O . ALA B 2 148 ? -56.003 -67.068 144.403 1.00 82.86 368 ALA B O 1
ATOM 3423 N N . ILE B 2 149 ? -54.231 -66.195 143.310 1.00 84.69 369 ILE B N 1
ATOM 3424 C CA . ILE B 2 149 ? -53.233 -66.441 144.356 1.00 84.92 369 ILE B CA 1
ATOM 3425 C C . ILE B 2 149 ? -53.574 -65.685 145.655 1.00 87.01 369 ILE B C 1
ATOM 3426 O O . ILE B 2 149 ? -52.881 -65.819 146.667 1.00 86.46 369 ILE B O 1
ATOM 3431 N N . GLU B 2 150 ? -54.676 -64.932 145.623 1.00 90.15 370 GLU B N 1
ATOM 3432 C CA . GLU B 2 150 ? -55.131 -64.160 146.779 1.00 94.38 370 GLU B CA 1
ATOM 3433 C C . GLU B 2 150 ? -56.649 -64.198 147.005 1.00 96.61 370 GLU B C 1
ATOM 3434 O O . GLU B 2 150 ? -57.110 -63.981 148.128 1.00 100.53 370 GLU B O 1
ATOM 3440 N N . ALA B 2 151 ? -57.428 -64.440 145.951 1.00 96.24 371 ALA B N 1
ATOM 3441 C CA . ALA B 2 151 ? -58.886 -64.512 146.080 1.00 93.87 371 ALA B CA 1
ATOM 3442 C C . ALA B 2 151 ? -59.257 -65.750 146.885 1.00 93.26 371 ALA B C 1
ATOM 3443 O O . ALA B 2 151 ? -60.224 -65.750 147.641 1.00 93.24 371 ALA B O 1
ATOM 3445 N N . ALA B 2 152 ? -58.452 -66.796 146.736 1.00 94.62 372 ALA B N 1
ATOM 3446 C CA . ALA B 2 152 ? -58.669 -68.051 147.443 1.00 97.11 372 ALA B CA 1
ATOM 3447 C C . ALA B 2 152 ? -58.440 -67.882 148.939 1.00 98.27 372 ALA B C 1
ATOM 3448 O O . ALA B 2 152 ? -58.932 -68.674 149.740 1.00 98.65 372 ALA B O 1
ATOM 3450 N N . ARG B 2 153 ? -57.718 -66.827 149.307 1.00 98.71 373 ARG B N 1
ATOM 3451 C CA . ARG B 2 153 ? -57.385 -66.563 150.704 1.00 100.18 373 ARG B CA 1
ATOM 3452 C C . ARG B 2 153 ? -58.431 -65.945 151.632 1.00 101.74 373 ARG B C 1
ATOM 3453 O O . ARG B 2 153 ? -58.760 -66.548 152.654 1.00 102.18 373 ARG B O 1
ATOM 3461 N N . ALA B 2 154 ? -58.925 -64.752 151.289 1.00 102.68 374 ALA B N 1
ATOM 3462 C CA . ALA B 2 154 ? -59.920 -64.008 152.081 1.00 101.90 374 ALA B CA 1
ATOM 3463 C C . ALA B 2 154 ? -60.658 -64.811 153.155 1.00 101.89 374 ALA B C 1
ATOM 3464 O O . ALA B 2 154 ? -60.527 -64.539 154.349 1.00 104.26 374 ALA B O 1
ATOM 3466 N N . GLY B 2 155 ? -61.401 -65.816 152.704 1.00 100.60 375 GLY B N 1
ATOM 3467 C CA . GLY B 2 155 ? -62.180 -66.687 153.572 1.00 98.43 375 GLY B CA 1
ATOM 3468 C C . GLY B 2 155 ? -63.140 -67.357 152.611 1.00 95.93 375 GLY B C 1
ATOM 3469 O O . GLY B 2 155 ? -62.855 -67.368 151.417 1.00 96.00 375 GLY B O 1
ATOM 3470 N N . GLU B 2 156 ? -64.283 -67.868 153.071 1.00 92.58 376 GLU B N 1
ATOM 3471 C CA . GLU B 2 156 ? -65.224 -68.497 152.132 1.00 87.66 376 GLU B CA 1
ATOM 3472 C C . GLU B 2 156 ? -65.855 -67.467 151.185 1.00 83.14 376 GLU B C 1
ATOM 3473 O O . GLU B 2 156 ? -66.790 -67.774 150.439 1.00 78.35 376 GLU B O 1
ATOM 3479 N N . ALA B 2 157 ? -65.290 -66.259 151.206 1.00 80.58 377 ALA B N 1
ATOM 3480 C CA . ALA B 2 157 ? -65.727 -65.136 150.386 1.00 77.94 377 ALA B CA 1
ATOM 3481 C C . ALA B 2 157 ? -65.068 -65.145 149.017 1.00 75.17 377 ALA B C 1
ATOM 3482 O O . ALA B 2 157 ? -65.481 -64.400 148.134 1.00 76.89 377 ALA B O 1
ATOM 3484 N N . GLY B 2 158 ? -64.035 -65.965 148.844 1.00 71.86 378 GLY B N 1
ATOM 3485 C CA . GLY B 2 158 ? -63.356 -66.039 147.562 1.00 67.24 378 GLY B CA 1
ATOM 3486 C C . GLY B 2 158 ? -64.069 -66.925 146.558 1.00 65.21 378 GLY B C 1
ATOM 3487 O O . GLY B 2 158 ? -63.701 -66.957 145.389 1.00 63.74 378 GLY B O 1
ATOM 3488 N N . ARG B 2 159 ? -65.110 -67.616 147.017 1.00 66.33 379 ARG B N 1
ATOM 3489 C CA . ARG B 2 159 ? -65.897 -68.524 146.187 1.00 69.34 379 ARG B CA 1
ATOM 3490 C C . ARG B 2 159 ? -65.999 -68.104 144.732 1.00 68.41 379 ARG B C 1
ATOM 3491 O O . ARG B 2 159 ? -65.418 -68.749 143.867 1.00 67.38 379 ARG B O 1
ATOM 3499 N N . GLY B 2 160 ? -66.701 -67.006 144.474 1.00 73.16 380 GLY B N 1
ATOM 3500 C CA . GLY B 2 160 ? -66.863 -66.536 143.108 1.00 80.43 380 GLY B CA 1
ATOM 3501 C C . GLY B 2 160 ? -65.682 -65.786 142.506 1.00 83.37 380 GLY B C 1
ATOM 3502 O O . GLY B 2 160 ? -65.661 -65.541 141.293 1.00 85.50 380 GLY B O 1
ATOM 3503 N N . PHE B 2 161 ? -64.691 -65.454 143.336 1.00 82.33 381 PHE B N 1
ATOM 3504 C CA . PHE B 2 161 ? -63.505 -64.711 142.900 1.00 79.84 381 PHE B CA 1
ATOM 3505 C C . PHE B 2 161 ? -62.411 -65.636 142.384 1.00 77.38 381 PHE B C 1
ATOM 3506 O O . PHE B 2 161 ? -61.600 -65.254 141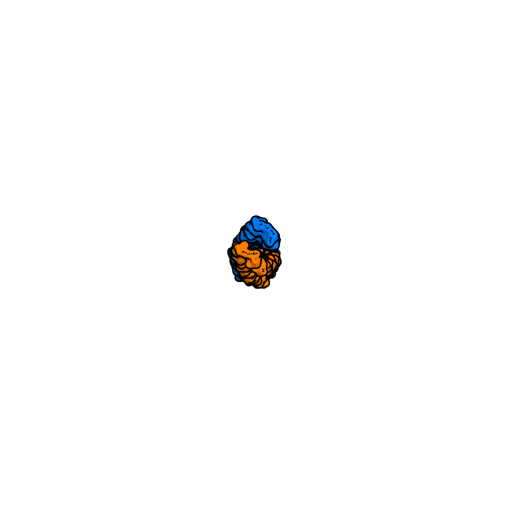.536 1.00 77.50 381 PHE B O 1
ATOM 3514 N N . ALA B 2 162 ? -62.372 -66.847 142.918 1.00 73.21 382 ALA B N 1
ATOM 3515 C CA . ALA B 2 162 ? -61.392 -67.817 142.465 1.00 72.23 382 ALA B CA 1
ATOM 3516 C C . ALA B 2 162 ? -61.918 -68.362 141.127 1.00 69.54 382 ALA B C 1
ATOM 3517 O O . ALA B 2 162 ? -61.146 -68.822 140.286 1.00 72.67 382 ALA B O 1
ATOM 3519 N N . VAL B 2 163 ? -63.235 -68.283 140.936 1.00 64.10 383 VAL B N 1
ATOM 3520 C CA . VAL B 2 163 ? -63.898 -68.743 139.713 1.00 61.09 383 VAL B CA 1
ATOM 3521 C C . VAL B 2 163 ? -63.639 -67.774 138.548 1.00 56.62 383 VAL B C 1
ATOM 3522 O O . VAL B 2 163 ? -63.305 -68.194 137.440 1.00 56.82 383 VAL B O 1
ATOM 3526 N N . VAL B 2 164 ? -63.815 -66.480 138.807 1.00 53.09 384 VAL B N 1
ATOM 3527 C CA . VAL B 2 164 ? -63.607 -65.444 137.797 1.00 51.61 384 VAL B CA 1
ATOM 3528 C C . VAL B 2 164 ? -62.150 -65.303 137.360 1.00 48.32 384 VAL B C 1
ATOM 3529 O O . VAL B 2 164 ? -61.873 -65.266 136.165 1.00 46.56 384 VAL B O 1
ATOM 3533 N N . ALA B 2 165 ? -61.232 -65.246 138.331 1.00 48.30 385 ALA B N 1
ATOM 3534 C CA . ALA B 2 165 ? -59.788 -65.141 138.065 1.00 46.71 385 ALA B CA 1
ATOM 3535 C C . ALA B 2 165 ? -59.419 -66.230 137.079 1.00 48.21 385 ALA B C 1
ATOM 3536 O O . ALA B 2 165 ? -58.793 -65.964 136.059 1.00 47.01 385 ALA B O 1
ATOM 3538 N N . ASP B 2 166 ? -59.888 -67.442 137.372 1.00 52.56 386 ASP B N 1
ATOM 3539 C CA . ASP B 2 166 ? -59.671 -68.619 136.538 1.00 57.12 386 ASP B CA 1
ATOM 3540 C C . ASP B 2 166 ? -60.119 -68.406 135.084 1.00 54.05 386 ASP B C 1
ATOM 3541 O O . ASP B 2 166 ? -59.289 -68.463 134.184 1.00 53.55 386 ASP B O 1
ATOM 3546 N N . GLU B 2 167 ? -61.410 -68.162 134.844 1.00 52.37 387 GLU B N 1
ATOM 3547 C CA . GLU B 2 167 ? -61.866 -67.952 133.463 1.00 54.05 387 GLU B CA 1
ATOM 3548 C C . GLU B 2 167 ? -61.308 -66.704 132.778 1.00 50.65 387 GLU B C 1
ATOM 3549 O O . GLU B 2 167 ? -61.298 -66.613 131.546 1.00 48.89 387 GLU B O 1
ATOM 3555 N N . ILE B 2 168 ? -60.813 -65.760 133.575 1.00 43.54 388 ILE B N 1
ATOM 3556 C CA . ILE B 2 168 ? -60.201 -64.568 133.024 1.00 37.01 388 ILE B CA 1
ATOM 3557 C C . ILE B 2 168 ? -58.885 -65.043 132.416 1.00 36.76 388 ILE B C 1
ATOM 3558 O O . ILE B 2 168 ? -58.609 -64.782 131.248 1.00 36.55 388 ILE B O 1
ATOM 3563 N N . ARG B 2 169 ? -58.107 -65.774 133.211 1.00 33.85 389 ARG B N 1
ATOM 3564 C CA . ARG B 2 169 ? -56.828 -66.356 132.803 1.00 30.62 389 ARG B CA 1
ATOM 3565 C C . ARG B 2 169 ? -57.085 -67.131 131.505 1.00 32.56 389 ARG B C 1
ATOM 3566 O O . ARG B 2 169 ? -56.437 -66.896 130.488 1.00 33.77 389 ARG B O 1
ATOM 3574 N N . LYS B 2 170 ? -58.094 -68.007 131.527 1.00 37.85 390 LYS B N 1
ATOM 3575 C CA . LYS B 2 170 ? -58.474 -68.798 130.361 1.00 40.66 390 LYS B CA 1
ATOM 3576 C C . LYS B 2 170 ? -58.920 -67.900 129.211 1.00 43.12 390 LYS B C 1
ATOM 3577 O O . LYS B 2 170 ? -58.526 -68.123 128.058 1.00 41.71 390 LYS B O 1
ATOM 3583 N N . LEU B 2 171 ? -59.738 -66.883 129.507 1.00 41.35 391 LEU B N 1
ATOM 3584 C CA . LEU B 2 171 ? -60.185 -65.965 128.456 1.00 37.03 391 LEU B CA 1
ATOM 3585 C C . LEU B 2 171 ? -58.979 -65.301 127.843 1.00 35.31 391 LEU B C 1
ATOM 3586 O O . LEU B 2 171 ? -58.893 -65.193 126.626 1.00 35.86 391 LEU B O 1
ATOM 3591 N N . ALA B 2 172 ? -58.013 -64.936 128.685 1.00 35.73 392 ALA B N 1
ATOM 3592 C CA . ALA B 2 172 ? -56.786 -64.299 128.218 1.00 40.00 392 ALA B CA 1
ATOM 3593 C C . ALA B 2 172 ? -55.938 -65.263 127.413 1.00 41.91 392 ALA B C 1
ATOM 3594 O O . ALA B 2 172 ? -55.094 -64.846 126.634 1.00 42.36 392 ALA B O 1
ATOM 3596 N N . GLU B 2 173 ? -56.154 -66.557 127.628 1.00 48.28 393 GLU B N 1
ATOM 3597 C CA . GLU B 2 173 ? -55.406 -67.585 126.922 1.00 49.60 393 GLU B CA 1
ATOM 3598 C C . GLU B 2 173 ? -55.973 -67.818 125.540 1.00 48.11 393 GLU B C 1
ATOM 3599 O O . GLU B 2 173 ? -55.350 -68.458 124.712 1.00 52.24 393 GLU B O 1
ATOM 3605 N N . GLU B 2 174 ? -57.181 -67.329 125.305 1.00 51.26 394 GLU B N 1
ATOM 3606 C CA . GLU B 2 174 ? -57.814 -67.469 123.998 1.00 51.34 394 GLU B CA 1
ATOM 3607 C C . GLU B 2 174 ? -57.339 -66.330 123.100 1.00 51.54 394 GLU B C 1
ATOM 3608 O O . GLU B 2 174 ? -57.194 -66.503 121.890 1.00 52.13 394 GLU B O 1
ATOM 3614 N N . SER B 2 175 ? -57.091 -65.168 123.709 1.00 54.05 395 SER B N 1
ATOM 3615 C CA . SER B 2 175 ? -56.605 -63.980 123.007 1.00 53.61 395 SER B CA 1
ATOM 3616 C C . SER B 2 175 ? -55.233 -64.205 122.395 1.00 56.97 395 SER B C 1
ATOM 3617 O O . SER B 2 175 ? -54.920 -63.649 121.349 1.00 60.63 395 SER B O 1
ATOM 3620 N N . GLN B 2 176 ? -54.401 -64.991 123.072 1.00 64.13 396 GLN B N 1
ATOM 3621 C CA . GLN B 2 176 ? -53.077 -65.326 122.563 1.00 70.81 396 GLN B CA 1
ATOM 3622 C C . GLN B 2 176 ? -53.263 -66.087 121.240 1.00 71.92 396 GLN B C 1
ATOM 3623 O O . GLN B 2 176 ? -52.593 -65.798 120.248 1.00 75.87 396 GLN B O 1
ATOM 3629 N N . GLN B 2 177 ? -54.214 -67.020 121.232 1.00 71.71 397 GLN B N 1
ATOM 3630 C CA . GLN B 2 177 ? -54.508 -67.836 120.064 1.00 74.92 397 GLN B CA 1
ATOM 3631 C C . GLN B 2 177 ? -54.889 -67.036 118.832 1.00 75.05 397 GLN B C 1
ATOM 3632 O O . GLN B 2 177 ? -54.302 -67.225 117.765 1.00 77.18 397 GLN B O 1
ATOM 3638 N N . ALA B 2 178 ? -55.861 -66.143 118.973 1.00 72.62 398 ALA B N 1
ATOM 3639 C CA . ALA B 2 178 ? -56.276 -65.332 117.847 1.00 73.71 398 ALA B CA 1
ATOM 3640 C C . ALA B 2 178 ? -55.094 -64.577 117.263 1.00 76.29 398 ALA B C 1
ATOM 3641 O O . ALA B 2 178 ? -54.940 -64.520 116.043 1.00 78.09 398 ALA B O 1
ATOM 3643 N N . SER B 2 179 ? -54.237 -64.043 118.130 1.00 77.63 399 SER B N 1
ATOM 3644 C CA . SER B 2 179 ? -53.067 -63.295 117.685 1.00 84.43 399 SER B CA 1
ATOM 3645 C C . SER B 2 179 ? -52.068 -64.150 116.918 1.00 84.91 399 SER B C 1
ATOM 3646 O O . SER B 2 179 ? -51.474 -63.686 115.943 1.00 85.34 399 SER B O 1
ATOM 3649 N N . GLU B 2 180 ? -51.867 -65.386 117.372 1.00 85.97 400 GLU B N 1
ATOM 3650 C CA . GLU B 2 180 ? -50.936 -66.287 116.703 1.00 89.98 400 GLU B CA 1
ATOM 3651 C C . GLU B 2 180 ? -51.442 -66.706 115.334 1.00 91.08 400 GLU B C 1
ATOM 3652 O O . GLU B 2 180 ? -50.649 -66.967 114.430 1.00 93.96 400 GLU B O 1
ATOM 3658 N N . ASN B 2 181 ? -52.763 -66.748 115.181 1.00 90.00 401 ASN B N 1
ATOM 3659 C CA . ASN B 2 181 ? -53.386 -67.117 113.913 1.00 88.91 401 ASN B CA 1
ATOM 3660 C C . ASN B 2 181 ? -53.399 -65.921 112.960 1.00 88.75 401 ASN B C 1
ATOM 3661 O O . ASN B 2 181 ? -53.354 -66.095 111.741 1.00 89.96 401 ASN B O 1
ATOM 3666 N N . VAL B 2 182 ? -53.465 -64.715 113.527 1.00 88.08 402 VAL B N 1
ATOM 3667 C CA . VAL B 2 182 ? -53.445 -63.466 112.759 1.00 87.24 402 VAL B CA 1
ATOM 3668 C C . VAL B 2 182 ? -52.022 -63.270 112.237 1.00 87.87 402 VAL B C 1
ATOM 3669 O O . VAL B 2 182 ? -51.819 -62.901 111.080 1.00 88.66 402 VAL B O 1
ATOM 3673 N N . ARG B 2 183 ? -51.047 -63.521 113.111 1.00 87.67 403 ARG B N 1
ATOM 3674 C CA . ARG B 2 183 ? -49.632 -63.396 112.778 1.00 86.95 403 ARG B CA 1
ATOM 3675 C C . ARG B 2 183 ? -49.369 -64.286 111.568 1.00 84.06 403 ARG B C 1
ATOM 3676 O O . ARG B 2 183 ? -48.728 -63.868 110.600 1.00 80.76 403 ARG B O 1
ATOM 3684 N N . ARG B 2 184 ? -49.947 -65.486 111.608 1.00 82.76 404 ARG B N 1
ATOM 3685 C CA . ARG B 2 184 ? -49.791 -66.462 110.541 1.00 83.76 404 ARG B CA 1
ATOM 3686 C C . ARG B 2 184 ? -50.342 -65.957 109.224 1.00 85.17 404 ARG B C 1
ATOM 3687 O O . ARG B 2 184 ? -49.687 -66.081 108.191 1.00 86.33 404 ARG B O 1
ATOM 3689 N N . VAL B 2 185 ? -51.526 -65.355 109.265 1.00 86.74 405 VAL B N 1
ATOM 3690 C CA . VAL B 2 185 ? -52.159 -64.843 108.052 1.00 90.07 405 VAL B CA 1
ATOM 3691 C C . VAL B 2 185 ? -51.563 -63.535 107.525 1.00 90.47 405 VAL B C 1
ATOM 3692 O O . VAL B 2 185 ? -51.513 -63.319 106.313 1.00 90.87 405 VAL B O 1
ATOM 3696 N N . VAL B 2 186 ? -51.107 -62.672 108.429 1.00 90.10 406 VAL B N 1
ATOM 3697 C CA . VAL B 2 186 ? -50.501 -61.410 108.027 1.00 89.79 406 VAL B CA 1
ATOM 3698 C C . VAL B 2 186 ? -49.233 -61.716 107.239 1.00 90.59 406 VAL B C 1
ATOM 3699 O O . VAL B 2 186 ? -48.985 -61.117 106.198 1.00 94.08 406 VAL B O 1
ATOM 3703 N N . ASN B 2 187 ? -48.451 -62.676 107.721 1.00 90.05 407 ASN B N 1
ATOM 3704 C CA . ASN B 2 187 ? -47.226 -63.057 107.033 1.00 90.72 407 ASN B CA 1
ATOM 3705 C C . ASN B 2 187 ? -47.545 -63.521 105.618 1.00 88.84 407 ASN B C 1
ATOM 3706 O O . ASN B 2 187 ? -46.869 -63.122 104.668 1.00 87.96 407 ASN B O 1
ATOM 3711 N N . GLU B 2 188 ? -48.572 -64.361 105.485 1.00 87.21 408 GLU B N 1
ATOM 3712 C CA . GLU B 2 188 ? -48.985 -64.872 104.177 1.00 86.46 408 GLU B CA 1
ATOM 3713 C C . GLU B 2 188 ? -49.298 -63.682 103.287 1.00 83.90 408 GLU B C 1
ATOM 3714 O O . GLU B 2 188 ? -48.943 -63.653 102.109 1.00 84.47 408 GLU B O 1
ATOM 3720 N N . ILE B 2 189 ? -49.915 -62.679 103.898 1.00 78.89 409 ILE B N 1
ATOM 3721 C CA . ILE B 2 189 ? -50.298 -61.450 103.226 1.00 74.84 409 ILE B CA 1
ATOM 3722 C C . ILE B 2 189 ? -49.094 -60.612 102.812 1.00 74.78 409 ILE B C 1
ATOM 3723 O O . ILE B 2 189 ? -49.079 -60.046 101.726 1.00 73.21 409 ILE B O 1
ATOM 3728 N N . ARG B 2 190 ? -48.082 -60.556 103.673 1.00 78.72 410 ARG B N 1
ATOM 3729 C CA . ARG B 2 190 ? -46.861 -59.786 103.420 1.00 80.57 410 ARG B CA 1
ATOM 3730 C C . ARG B 2 190 ? -46.098 -60.330 102.206 1.00 80.00 410 ARG B C 1
ATOM 3731 O O . ARG B 2 190 ? -45.699 -59.563 101.331 1.00 78.77 410 ARG B O 1
ATOM 3739 N N . SER B 2 191 ? -45.907 -61.649 102.151 1.00 82.57 411 SER B N 1
ATOM 3740 C CA . SER B 2 191 ? -45.199 -62.289 101.035 1.00 82.36 411 SER B CA 1
ATOM 3741 C C . SER B 2 191 ? -45.973 -62.149 99.723 1.00 80.49 411 SER B C 1
ATOM 3742 O O . SER B 2 191 ? -45.406 -62.303 98.640 1.00 81.62 411 SER B O 1
ATOM 3745 N N . ILE B 2 192 ? -47.268 -61.856 99.833 1.00 77.59 412 ILE B N 1
ATOM 3746 C CA . ILE B 2 192 ? -48.117 -61.664 98.661 1.00 77.61 412 ILE B CA 1
ATOM 3747 C C . ILE B 2 192 ? -47.629 -60.437 97.894 1.00 80.74 412 ILE B C 1
ATOM 3748 O O . ILE B 2 192 ? -47.691 -60.403 96.668 1.00 78.70 412 ILE B O 1
ATOM 3753 N N . ALA B 2 193 ? -47.120 -59.451 98.635 1.00 86.71 413 ALA B N 1
ATOM 3754 C CA . ALA B 2 193 ? -46.607 -58.191 98.088 1.00 89.90 413 ALA B CA 1
ATOM 3755 C C . ALA B 2 193 ? -45.445 -58.344 97.110 1.00 93.23 413 ALA B C 1
ATOM 3756 O O . ALA B 2 193 ? -45.482 -57.783 96.009 1.00 93.98 413 ALA B O 1
ATOM 3758 N N . GLU B 2 194 ? -44.403 -59.064 97.527 1.00 97.33 414 GLU B N 1
ATOM 3759 C CA . GLU B 2 194 ? -43.231 -59.282 96.676 1.00 101.81 414 GLU B CA 1
ATOM 3760 C C . GLU B 2 194 ? -43.552 -60.101 95.425 1.00 102.58 414 GLU B C 1
ATOM 3761 O O . GLU B 2 194 ? -42.984 -59.859 94.356 1.00 100.98 414 GLU B O 1
ATOM 3767 N N . ASP B 2 195 ? -44.492 -61.036 95.551 1.00 103.76 415 ASP B N 1
ATOM 3768 C CA . ASP B 2 195 ? -44.905 -61.869 94.426 1.00 105.82 415 ASP B CA 1
ATOM 3769 C C . ASP B 2 195 ? -45.668 -61.010 93.417 1.00 106.76 415 ASP B C 1
ATOM 3770 O O . ASP B 2 195 ? -45.479 -61.142 92.206 1.00 109.81 415 ASP B O 1
ATOM 3775 N N . ALA B 2 196 ? -46.493 -60.104 93.939 1.00 106.77 416 ALA B N 1
ATOM 3776 C CA . ALA B 2 196 ? -47.295 -59.193 93.130 1.00 107.61 416 ALA B CA 1
ATOM 3777 C C . ALA B 2 196 ? -46.429 -58.183 92.377 1.00 109.62 416 ALA B C 1
ATOM 3778 O O . ALA B 2 196 ? -46.863 -57.628 91.366 1.00 109.60 416 ALA B O 1
ATOM 3780 N N . GLY B 2 197 ? -45.215 -57.955 92.878 1.00 112.58 417 GLY B N 1
ATOM 3781 C CA . GLY B 2 197 ? -44.281 -57.031 92.266 1.00 115.83 417 GLY B CA 1
ATOM 3782 C C . GLY B 2 197 ? -44.133 -57.066 90.751 1.00 118.16 417 GLY B C 1
ATOM 3783 O O . GLY B 2 197 ? -44.205 -56.002 90.119 1.00 118.49 417 GLY B O 1
ATOM 3784 N N . LYS B 2 198 ? -43.933 -58.249 90.159 1.00 120.46 418 LYS B N 1
ATOM 3785 C CA . LYS B 2 198 ? -43.770 -58.323 88.701 1.00 123.32 418 LYS B CA 1
ATOM 3786 C C . LYS B 2 198 ? -44.944 -57.776 87.932 1.00 124.66 418 LYS B C 1
ATOM 3787 O O . LYS B 2 198 ? -44.802 -56.784 87.241 1.00 125.56 418 LYS B O 1
ATOM 3793 N N . VAL B 2 199 ? -46.105 -58.412 88.079 1.00 125.62 419 VAL B N 1
ATOM 3794 C CA . VAL B 2 199 ? -47.331 -57.995 87.390 1.00 125.39 419 VAL B CA 1
ATOM 3795 C C . VAL B 2 199 ? -47.533 -56.478 87.453 1.00 123.42 419 VAL B C 1
ATOM 3796 O O . VAL B 2 199 ? -47.962 -55.872 86.482 1.00 123.62 419 VAL B O 1
ATOM 3800 N N . SER B 2 200 ? -47.130 -55.885 88.575 1.00 120.16 420 SER B N 1
ATOM 3801 C CA . SER B 2 200 ? -47.228 -54.457 88.811 1.00 117.79 420 SER B CA 1
ATOM 3802 C C . SER B 2 200 ? -46.355 -53.608 87.860 1.00 117.24 420 SER B C 1
ATOM 3803 O O . SER B 2 200 ? -46.875 -52.833 87.038 1.00 118.65 420 SER B O 1
ATOM 3806 N N . SER B 2 201 ? -45.043 -53.840 87.893 1.00 114.93 421 SER B N 1
ATOM 3807 C CA . SER B 2 201 ? -44.150 -53.070 87.030 1.00 111.30 421 SER B CA 1
ATOM 3808 C C . SER B 2 201 ? -43.848 -53.740 85.708 1.00 109.04 421 SER B C 1
ATOM 3809 O O . SER B 2 201 ? -43.449 -53.065 84.759 1.00 109.45 421 SER B O 1
ATOM 3812 N N . GLU B 2 202 ? -44.050 -55.054 85.612 1.00 106.25 422 GLU B N 1
ATOM 3813 C CA . GLU B 2 202 ? -43.827 -55.783 84.360 1.00 103.39 422 GLU B CA 1
ATOM 3814 C C . GLU B 2 202 ? -44.906 -55.232 83.422 1.00 99.79 422 GLU B C 1
ATOM 3815 O O . GLU B 2 202 ? -44.916 -55.519 82.238 1.00 97.93 422 GLU B O 1
ATOM 3821 N N . ILE B 2 203 ? -45.873 -54.522 83.993 1.00 97.39 423 ILE B N 1
ATOM 3822 C CA . ILE B 2 203 ? -46.916 -53.882 83.231 1.00 94.46 423 ILE B CA 1
ATOM 3823 C C . ILE B 2 203 ? -46.390 -52.574 82.639 1.00 93.01 423 ILE B C 1
ATOM 3824 O O . ILE B 2 203 ? -46.187 -52.526 81.434 1.00 94.45 423 ILE B O 1
ATOM 3829 N N . THR B 2 204 ? -46.017 -51.598 83.482 1.00 91.25 424 THR B N 1
ATOM 3830 C CA . THR B 2 204 ? -45.542 -50.328 82.987 1.00 88.51 424 THR B CA 1
ATOM 3831 C C . THR B 2 204 ? -44.317 -50.532 82.117 1.00 83.88 424 THR B C 1
ATOM 3832 O O . THR B 2 204 ? -43.984 -49.675 81.306 1.00 80.60 424 THR B O 1
ATOM 3836 N N . ALA B 2 205 ? -43.693 -51.696 82.288 1.00 80.86 425 ALA B N 1
ATOM 3837 C CA . ALA B 2 205 ? -42.560 -52.067 81.477 1.00 79.07 425 ALA B CA 1
ATOM 3838 C C . ALA B 2 205 ? -42.994 -52.560 80.098 1.00 76.83 425 ALA B C 1
ATOM 3839 O O . ALA B 2 205 ? -42.422 -52.152 79.080 1.00 77.48 425 ALA B O 1
ATOM 3841 N N . ARG B 2 206 ? -43.995 -53.438 80.084 1.00 75.90 426 ARG B N 1
ATOM 3842 C CA . ARG B 2 206 ? -44.505 -54.001 78.834 1.00 72.39 426 ARG B CA 1
ATOM 3843 C C . ARG B 2 206 ? -45.467 -53.095 78.101 1.00 70.01 426 ARG B C 1
ATOM 3844 O O . ARG B 2 206 ? -45.704 -53.273 76.904 1.00 70.79 426 ARG B O 1
ATOM 3852 N N . VAL B 2 207 ? -46.048 -52.134 78.804 1.00 65.99 427 VAL B N 1
ATOM 3853 C CA . VAL B 2 207 ? -46.940 -51.189 78.141 1.00 64.61 427 VAL B CA 1
ATOM 3854 C C . VAL B 2 207 ? -46.030 -50.152 77.487 1.00 65.98 427 VAL B C 1
ATOM 3855 O O . VAL B 2 207 ? -46.340 -49.616 76.422 1.00 67.61 427 VAL B O 1
ATOM 3859 N N . GLU B 2 208 ? -44.869 -49.946 78.114 1.00 67.94 428 GLU B N 1
ATOM 3860 C CA . GLU B 2 208 ? -43.833 -49.012 77.671 1.00 66.36 428 GLU B CA 1
ATOM 3861 C C . GLU B 2 208 ? -43.361 -49.326 76.255 1.00 65.75 428 GLU B C 1
ATOM 3862 O O . GLU B 2 208 ? -43.363 -48.451 75.389 1.00 67.07 428 GLU B O 1
ATOM 3868 N N . GLU B 2 209 ? -42.970 -50.575 76.011 1.00 63.93 429 GLU B N 1
ATOM 3869 C CA . GLU B 2 209 ? -42.498 -50.946 74.681 1.00 63.16 429 GLU B CA 1
ATOM 3870 C C . GLU B 2 209 ? -43.602 -51.255 73.697 1.00 57.91 429 GLU B C 1
ATOM 3871 O O . GLU B 2 209 ? -43.344 -51.571 72.545 1.00 57.81 429 GLU B O 1
ATOM 3877 N N . GLY B 2 210 ? -44.839 -51.191 74.181 1.00 59.05 430 GLY B N 1
ATOM 3878 C CA . GLY B 2 210 ? -45.996 -51.391 73.329 1.00 55.27 430 GLY B CA 1
ATOM 3879 C C . GLY B 2 210 ? -46.156 -50.031 72.673 1.00 53.67 430 GLY B C 1
ATOM 3880 O O . GLY B 2 210 ? -46.470 -49.926 71.496 1.00 53.62 430 GLY B O 1
ATOM 3881 N N . THR B 2 211 ? -45.861 -48.985 73.442 1.00 53.52 431 THR B N 1
ATOM 3882 C CA . THR B 2 211 ? -45.933 -47.608 72.971 1.00 54.69 431 THR B CA 1
ATOM 3883 C C . THR B 2 211 ? -44.795 -47.299 71.984 1.00 56.12 431 THR B C 1
ATOM 3884 O O . THR B 2 211 ? -44.968 -46.499 71.066 1.00 58.52 431 THR B O 1
ATOM 3888 N N . LYS B 2 212 ? -43.641 -47.944 72.174 1.00 56.78 432 LYS B N 1
ATOM 3889 C CA . LYS B 2 212 ? -42.479 -47.749 71.298 1.00 56.21 432 LYS B CA 1
ATOM 3890 C C . LYS B 2 212 ? -42.748 -48.307 69.910 1.00 56.40 432 LYS B C 1
ATOM 3891 O O . LYS B 2 212 ? -42.564 -47.616 68.908 1.00 59.32 432 LYS B O 1
ATOM 3897 N N . LEU B 2 213 ? -43.201 -49.558 69.861 1.00 56.26 433 LEU B N 1
ATOM 3898 C CA . LEU B 2 213 ? -43.503 -50.225 68.598 1.00 56.99 433 LEU B CA 1
ATOM 3899 C C . LEU B 2 213 ? -44.617 -49.549 67.806 1.00 58.78 433 LEU B C 1
ATOM 3900 O O . LEU B 2 213 ? -44.590 -49.552 66.582 1.00 62.44 433 LEU B O 1
ATOM 3905 N N . ALA B 2 214 ? -45.593 -48.982 68.509 1.00 60.51 434 ALA B N 1
ATOM 3906 C CA . ALA B 2 214 ? -46.706 -48.271 67.879 1.00 60.21 434 ALA B CA 1
ATOM 3907 C C . ALA B 2 214 ? -46.251 -46.918 67.309 1.00 60.89 434 ALA B C 1
ATOM 3908 O O . ALA B 2 214 ? -46.810 -46.432 66.322 1.00 60.44 434 ALA B O 1
ATOM 3910 N N . ASP B 2 215 ? -45.264 -46.303 67.958 1.00 60.04 435 ASP B N 1
ATOM 3911 C CA . ASP B 2 215 ? -44.743 -45.019 67.512 1.00 62.01 435 ASP B CA 1
ATOM 3912 C C . ASP B 2 215 ? -43.769 -45.191 66.359 1.00 63.43 435 ASP B C 1
ATOM 3913 O O . ASP B 2 215 ? -43.570 -44.272 65.564 1.00 65.48 435 ASP B O 1
ATOM 3918 N N . GLU B 2 216 ? -43.141 -46.360 66.279 1.00 63.32 436 GLU B N 1
ATOM 3919 C CA . GLU B 2 216 ? -42.231 -46.618 65.182 1.00 66.57 436 GLU B CA 1
ATOM 3920 C C . GLU B 2 216 ? -43.126 -46.850 63.956 1.00 67.11 436 GLU B C 1
ATOM 3921 O O . GLU B 2 216 ? -42.779 -46.472 62.838 1.00 67.85 436 GLU B O 1
ATOM 3927 N N . ALA B 2 217 ? -44.297 -47.441 64.184 1.00 64.98 437 ALA B N 1
ATOM 3928 C CA . ALA B 2 217 ? -45.244 -47.678 63.108 1.00 66.83 437 ALA B CA 1
ATOM 3929 C C . ALA B 2 217 ? -45.829 -46.329 62.685 1.00 69.78 437 ALA B C 1
ATOM 3930 O O . ALA B 2 217 ? -46.285 -46.164 61.553 1.00 68.92 437 ALA B O 1
ATOM 3932 N N . ASP B 2 218 ? -45.800 -45.367 63.609 1.00 72.97 438 ASP B N 1
ATOM 3933 C CA . ASP B 2 218 ? -46.280 -44.010 63.354 1.00 74.80 438 ASP B CA 1
ATOM 3934 C C . ASP B 2 218 ? -45.389 -43.372 62.290 1.00 74.85 438 ASP B C 1
ATOM 3935 O O . ASP B 2 218 ? -45.871 -43.012 61.218 1.00 73.30 438 ASP B O 1
ATOM 3940 N N . GLU B 2 219 ? -44.091 -43.261 62.579 1.00 74.02 439 GLU B N 1
ATOM 3941 C CA . GLU B 2 219 ? -43.150 -42.662 61.633 1.00 75.66 439 GLU B CA 1
ATOM 3942 C C . GLU B 2 219 ? -43.044 -43.435 60.316 1.00 72.62 439 GLU B C 1
ATOM 3943 O O . GLU B 2 219 ? -42.990 -42.835 59.243 1.00 72.47 439 GLU B O 1
ATOM 3949 N N . LYS B 2 220 ? -43.080 -44.762 60.398 1.00 71.01 440 LYS B N 1
ATOM 3950 C CA . LYS B 2 220 ? -43.021 -45.606 59.204 1.00 67.55 440 LYS B CA 1
ATOM 3951 C C . LYS B 2 220 ? -44.282 -45.388 58.356 1.00 66.82 440 LYS B C 1
ATOM 3952 O O . LYS B 2 220 ? -44.345 -45.822 57.207 1.00 61.51 440 LYS B O 1
ATOM 3958 N N . LEU B 2 221 ? -45.274 -44.708 58.931 1.00 68.71 441 LEU B N 1
ATOM 3959 C CA . LEU B 2 221 ? -46.538 -44.443 58.251 1.00 70.28 441 LEU B CA 1
ATOM 3960 C C . LEU B 2 221 ? -46.721 -43.040 57.700 1.00 69.71 441 LEU B C 1
ATOM 3961 O O . LEU B 2 221 ? -47.503 -42.846 56.776 1.00 69.66 441 LEU B O 1
ATOM 3966 N N . ASN B 2 222 ? -46.079 -42.049 58.310 1.00 69.94 442 ASN B N 1
ATOM 3967 C CA . ASN B 2 222 ? -46.176 -40.694 57.777 1.00 68.04 442 ASN B CA 1
ATOM 3968 C C . ASN B 2 222 ? -45.157 -40.662 56.638 1.00 62.72 442 ASN B C 1
ATOM 3969 O O . ASN B 2 222 ? -45.261 -39.859 55.710 1.00 61.22 442 ASN B O 1
ATOM 3974 N N . SER B 2 223 ? -44.201 -41.586 56.704 1.00 55.28 443 SER B N 1
ATOM 3975 C CA . SER B 2 223 ? -43.161 -41.704 55.702 1.00 53.86 443 SER B CA 1
ATOM 3976 C C . SER B 2 223 ? -43.722 -42.278 54.392 1.00 54.38 443 SER B C 1
ATOM 3977 O O . SER B 2 223 ? -43.085 -42.179 53.337 1.00 53.45 443 SER B O 1
ATOM 3980 N N . ILE B 2 224 ? -44.900 -42.900 54.459 1.00 53.26 444 ILE B N 1
ATOM 3981 C CA . ILE B 2 224 ? -45.517 -43.441 53.253 1.00 55.00 444 ILE B CA 1
ATOM 3982 C C . ILE B 2 224 ? -46.329 -42.341 52.590 1.00 56.12 444 ILE B C 1
ATOM 3983 O O . ILE B 2 224 ? -46.327 -42.220 51.365 1.00 57.25 444 ILE B O 1
ATOM 3988 N N . VAL B 2 225 ? -47.000 -41.524 53.397 1.00 57.67 445 VAL B N 1
ATOM 3989 C CA . VAL B 2 225 ? -47.777 -40.406 52.870 1.00 59.61 445 VAL B CA 1
ATOM 3990 C C . VAL B 2 225 ? -46.824 -39.435 52.154 1.00 61.80 445 VAL B C 1
ATOM 3991 O O . VAL B 2 225 ? -47.255 -38.561 51.399 1.00 64.35 445 VAL B O 1
ATOM 3995 N N . GLY B 2 226 ? -45.530 -39.595 52.412 1.00 61.95 446 GLY B N 1
ATOM 3996 C CA . GLY B 2 226 ? -44.523 -38.790 51.746 1.00 62.26 446 GLY B CA 1
ATOM 3997 C C . GLY B 2 226 ? -44.131 -39.546 50.481 1.00 61.23 446 GLY B C 1
ATOM 3998 O O . GLY B 2 226 ? -44.031 -38.958 49.402 1.00 62.54 446 GLY B O 1
ATOM 3999 N N . ALA B 2 227 ? -43.939 -40.861 50.610 1.00 56.47 447 ALA B N 1
ATOM 4000 C CA . ALA B 2 227 ? -43.570 -41.712 49.480 1.00 52.34 447 ALA B CA 1
ATOM 4001 C C . ALA B 2 227 ? -44.675 -41.731 48.422 1.00 50.67 447 ALA B C 1
ATOM 4002 O O . ALA B 2 227 ? -44.391 -41.718 47.225 1.00 55.21 447 ALA B O 1
ATOM 4004 N N . VAL B 2 228 ? -45.928 -41.750 48.864 1.00 44.64 448 VAL B N 1
ATOM 4005 C CA . VAL B 2 228 ? -47.065 -41.730 47.953 1.00 42.39 448 VAL B CA 1
ATOM 4006 C C . VAL B 2 228 ? -47.330 -40.291 47.484 1.00 47.06 4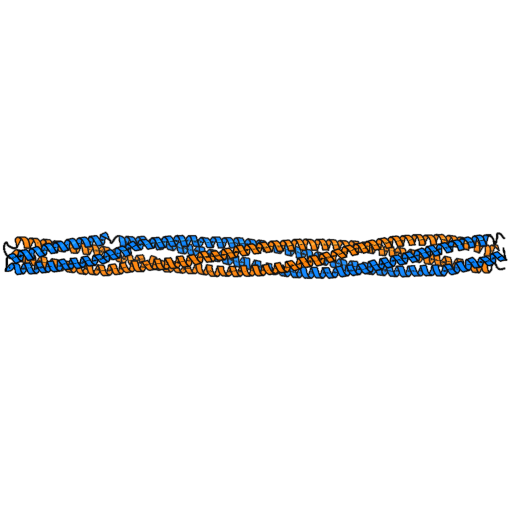48 VAL B C 1
ATOM 4007 O O . VAL B 2 228 ? -48.099 -40.068 46.548 1.00 47.69 448 VAL B O 1
ATOM 4011 N N . GLU B 2 229 ? -46.684 -39.319 48.128 1.00 50.97 449 GLU B N 1
ATOM 4012 C CA . GLU B 2 229 ? -46.834 -37.915 47.740 1.00 54.63 449 GLU B CA 1
ATOM 4013 C C . GLU B 2 229 ? -45.902 -37.672 46.561 1.00 53.43 449 GLU B C 1
ATOM 4014 O O . GLU B 2 229 ? -46.210 -36.891 45.674 1.00 53.28 449 GLU B O 1
ATOM 4020 N N . ARG B 2 230 ? -44.751 -38.338 46.564 1.00 56.91 450 ARG B N 1
ATOM 4021 C CA . ARG B 2 230 ? -43.794 -38.208 45.473 1.00 60.65 450 ARG B CA 1
ATOM 4022 C C . ARG B 2 230 ? -44.362 -38.868 44.215 1.00 58.88 450 ARG B C 1
ATOM 4023 O O . ARG B 2 230 ? -44.101 -38.420 43.097 1.00 59.11 450 ARG B O 1
ATOM 4031 N N . ILE B 2 231 ? -45.117 -39.949 44.404 1.00 56.32 451 ILE B N 1
ATOM 4032 C CA . ILE B 2 231 ? -45.727 -40.676 43.289 1.00 49.17 451 ILE B CA 1
ATOM 4033 C C . ILE B 2 231 ? -46.772 -39.823 42.586 1.00 46.39 451 ILE B C 1
ATOM 4034 O O . ILE B 2 231 ? -46.803 -39.783 41.364 1.00 48.75 451 ILE B O 1
ATOM 4039 N N . ASN B 2 232 ? -47.619 -39.139 43.345 1.00 45.65 452 ASN B N 1
ATOM 4040 C CA . ASN B 2 232 ? -48.615 -38.263 42.740 1.00 50.50 452 ASN B CA 1
ATOM 4041 C C . ASN B 2 232 ? -47.917 -37.174 41.941 1.00 52.15 452 ASN B C 1
ATOM 4042 O O . ASN B 2 232 ? -48.293 -36.896 40.810 1.00 55.04 452 ASN B O 1
ATOM 4047 N N . GLU B 2 233 ? -46.884 -36.581 42.527 1.00 53.61 453 GLU B N 1
ATOM 4048 C CA . GLU B 2 233 ? -46.107 -35.536 41.864 1.00 54.44 453 GLU B CA 1
ATOM 4049 C C . GLU B 2 233 ? -45.451 -36.083 40.583 1.00 53.08 453 GLU B C 1
ATOM 4050 O O . GLU B 2 233 ? -45.375 -35.397 39.565 1.00 50.08 453 GLU B O 1
ATOM 4056 N N . MET B 2 234 ? -45.000 -37.332 40.644 1.00 54.06 454 MET B N 1
ATOM 4057 C CA . MET B 2 234 ? -44.362 -38.004 39.519 1.00 53.70 454 MET B CA 1
ATOM 4058 C C . MET B 2 234 ? -45.385 -38.322 38.433 1.00 54.78 454 MET B C 1
ATOM 4059 O O . MET B 2 234 ? -45.094 -38.248 37.232 1.00 52.89 454 MET B O 1
ATOM 4064 N N . LEU B 2 235 ? -46.565 -38.741 38.881 1.00 52.81 455 LEU B N 1
ATOM 4065 C CA . LEU B 2 235 ? -47.693 -39.067 38.014 1.00 51.85 455 LEU B CA 1
ATOM 4066 C C . LEU B 2 235 ? -48.230 -37.780 37.372 1.00 53.23 455 LEU B C 1
ATOM 4067 O O . LEU B 2 235 ? -48.723 -37.777 36.239 1.00 51.39 455 LEU B O 1
ATOM 4072 N N . GLN B 2 236 ? -48.119 -36.691 38.121 1.00 56.77 456 GLN B N 1
ATOM 4073 C CA . GLN B 2 236 ? -48.542 -35.374 37.678 1.00 61.50 456 GLN B CA 1
ATOM 4074 C C . GLN B 2 236 ? -47.651 -34.900 36.521 1.00 61.16 456 GLN B C 1
ATOM 4075 O O . GLN B 2 236 ? -48.073 -34.075 35.715 1.00 59.47 456 GLN B O 1
ATOM 4081 N N . ASN B 2 237 ? -46.412 -35.398 36.479 1.00 59.33 457 ASN B N 1
ATOM 4082 C CA . ASN B 2 237 ? -45.450 -35.063 35.426 1.00 56.70 457 ASN B CA 1
ATOM 4083 C C . ASN B 2 237 ? -45.718 -35.802 34.115 1.00 54.31 457 ASN B C 1
ATOM 4084 O O . ASN B 2 237 ? -45.195 -35.417 33.065 1.00 56.62 457 ASN B O 1
ATOM 4089 N N . ILE B 2 238 ? -46.487 -36.885 34.160 1.00 52.24 458 ILE B N 1
ATOM 4090 C CA . ILE B 2 238 ? -46.774 -37.585 32.913 1.00 51.06 458 ILE B CA 1
ATOM 4091 C C . ILE B 2 238 ? -48.084 -37.073 32.307 1.00 49.93 458 ILE B C 1
ATOM 4092 O O . ILE B 2 238 ? -48.269 -37.088 31.087 1.00 52.99 458 ILE B O 1
ATOM 4097 N N . ALA B 2 239 ? -48.984 -36.597 33.161 1.00 47.16 459 ALA B N 1
ATOM 4098 C CA . ALA B 2 239 ? -50.243 -36.047 32.681 1.00 44.50 459 ALA B CA 1
ATOM 4099 C C . ALA B 2 239 ? -49.853 -34.887 31.767 1.00 46.02 459 ALA B C 1
ATOM 4100 O O . ALA B 2 239 ? -50.262 -34.825 30.617 1.00 46.47 459 ALA B O 1
ATOM 4102 N N . ALA B 2 240 ? -48.946 -34.045 32.248 1.00 49.20 460 ALA B N 1
ATOM 4103 C CA . ALA B 2 240 ? -48.476 -32.897 31.479 1.00 50.98 460 ALA B CA 1
ATOM 4104 C C . ALA B 2 240 ? -47.786 -33.290 30.175 1.00 49.01 460 ALA B C 1
ATOM 4105 O O . ALA B 2 240 ? -47.792 -32.528 29.219 1.00 45.66 460 ALA B O 1
ATOM 4107 N N . ALA B 2 241 ? -47.156 -34.460 30.155 1.00 52.60 461 ALA B N 1
ATOM 4108 C CA . ALA B 2 241 ? -46.463 -34.949 28.964 1.00 52.58 461 ALA B CA 1
ATOM 4109 C C . ALA B 2 241 ? -47.481 -35.467 27.958 1.00 52.43 461 ALA B C 1
ATOM 4110 O O . ALA B 2 241 ? -47.246 -35.454 26.752 1.00 44.74 461 ALA B O 1
ATOM 4112 N N . ILE B 2 242 ? -48.639 -35.866 28.473 1.00 56.66 462 ILE B N 1
ATOM 4113 C CA . ILE B 2 242 ? -49.733 -36.394 27.664 1.00 59.69 462 ILE B CA 1
ATOM 4114 C C . ILE B 2 242 ? -50.376 -35.357 26.743 1.00 63.32 462 ILE B C 1
ATOM 4115 O O . ILE B 2 242 ? -50.941 -35.717 25.710 1.00 63.95 462 ILE B O 1
ATOM 4120 N N . GLU B 2 243 ? -50.321 -34.083 27.138 1.00 68.75 463 GLU B N 1
ATOM 4121 C CA . GLU B 2 243 ? -50.914 -32.997 26.348 1.00 74.05 463 GLU B CA 1
ATOM 4122 C C . GLU B 2 243 ? -50.013 -32.660 25.196 1.00 74.74 463 GLU B C 1
ATOM 4123 O O . GLU B 2 243 ? -50.470 -32.177 24.165 1.00 75.20 463 GLU B O 1
ATOM 4129 N N . GLU B 2 244 ? -48.718 -32.877 25.394 1.00 76.97 464 GLU B N 1
ATOM 4130 C CA . GLU B 2 244 ? -47.743 -32.589 24.354 1.00 78.16 464 GLU B CA 1
ATOM 4131 C C . GLU B 2 244 ? -47.911 -33.611 23.262 1.00 76.44 464 GLU B C 1
ATOM 4132 O O . GLU B 2 244 ? -48.001 -33.258 22.091 1.00 78.17 464 GLU B O 1
ATOM 4138 N N . GLN B 2 245 ? -47.996 -34.875 23.672 1.00 72.19 465 GLN B N 1
ATOM 4139 C CA . GLN B 2 245 ? -48.133 -35.984 22.744 1.00 70.67 465 GLN B CA 1
ATOM 4140 C C . GLN B 2 245 ? -49.362 -35.897 21.852 1.00 69.98 465 GLN B C 1
ATOM 4141 O O . GLN B 2 245 ? -49.264 -36.114 20.647 1.00 68.86 465 GLN B O 1
ATOM 4147 N N . ASN B 2 246 ? -50.501 -35.517 22.425 1.00 71.78 466 ASN B N 1
ATOM 4148 C CA . ASN B 2 246 ? -51.724 -35.375 21.638 1.00 69.95 466 ASN B CA 1
ATOM 4149 C C . ASN B 2 246 ? -51.552 -34.220 20.679 1.00 64.63 466 ASN B C 1
ATOM 4150 O O . ASN B 2 246 ? -51.941 -34.317 19.520 1.00 68.10 466 ASN B O 1
ATOM 4155 N N . ALA B 2 247 ? -50.900 -33.163 21.158 1.00 57.91 467 ALA B N 1
ATOM 4156 C CA . ALA B 2 247 ? -50.635 -31.975 20.363 1.00 52.03 467 ALA B CA 1
ATOM 4157 C C . ALA B 2 247 ? -49.641 -32.322 19.278 1.00 50.31 467 ALA B C 1
ATOM 4158 O O . ALA B 2 247 ? -49.760 -31.884 18.132 1.00 49.58 467 ALA B O 1
ATOM 4160 N N . ALA B 2 248 ? -48.669 -33.139 19.651 1.00 48.72 468 ALA B N 1
ATOM 4161 C CA . ALA B 2 248 ? -47.638 -33.566 18.731 1.00 47.96 468 ALA B CA 1
ATOM 4162 C C . ALA B 2 248 ? -48.215 -34.461 17.626 1.00 47.72 468 ALA B C 1
ATOM 4163 O O . ALA B 2 248 ? -47.762 -34.401 16.488 1.00 53.17 468 ALA B O 1
ATOM 4165 N N . VAL B 2 249 ? -49.226 -35.266 17.951 1.00 45.47 469 VAL B N 1
ATOM 4166 C CA . VAL B 2 249 ? -49.872 -36.123 16.957 1.00 43.70 469 VAL B CA 1
ATOM 4167 C C . VAL B 2 249 ? -50.803 -35.254 16.101 1.00 47.01 469 VAL B C 1
ATOM 4168 O O . VAL B 2 249 ? -51.052 -35.573 14.944 1.00 50.05 469 VAL B O 1
ATOM 4172 N N . ASP B 2 250 ? -51.320 -34.158 16.656 1.00 49.81 470 ASP B N 1
ATOM 4173 C CA . ASP B 2 250 ? -52.196 -33.281 15.871 1.00 54.43 470 ASP B CA 1
ATOM 4174 C C . ASP B 2 250 ? -51.363 -32.489 14.872 1.00 50.64 470 ASP B C 1
ATOM 4175 O O . ASP B 2 250 ? -51.832 -32.167 13.787 1.00 48.98 470 ASP B O 1
ATOM 4180 N N . GLU B 2 251 ? -50.122 -32.190 15.238 1.00 49.29 471 GLU B N 1
ATOM 4181 C CA . GLU B 2 251 ? -49.235 -31.464 14.340 1.00 47.98 471 GLU B CA 1
ATOM 4182 C C . GLU B 2 251 ? -48.767 -32.412 13.256 1.00 47.55 471 GLU B C 1
ATOM 4183 O O . GLU B 2 251 ? -48.629 -32.012 12.108 1.00 46.92 471 GLU B O 1
ATOM 4189 N N . ILE B 2 252 ? -48.584 -33.684 13.616 1.00 46.68 472 ILE B N 1
ATOM 4190 C CA . ILE B 2 252 ? -48.133 -34.707 12.667 1.00 42.05 472 ILE B CA 1
ATOM 4191 C C . ILE B 2 252 ? -49.218 -35.143 11.693 1.00 42.41 472 ILE B C 1
ATOM 4192 O O . ILE B 2 252 ? -48.932 -35.435 10.530 1.00 45.61 472 ILE B O 1
ATOM 4197 N N . THR B 2 253 ? -50.460 -35.208 12.157 1.00 41.78 473 THR B N 1
ATOM 4198 C CA . THR B 2 253 ? -51.535 -35.628 11.276 1.00 42.96 473 THR B CA 1
ATOM 4199 C C . THR B 2 253 ? -51.843 -34.544 10.275 1.00 44.36 473 THR B C 1
ATOM 4200 O O . THR B 2 253 ? -51.994 -34.840 9.098 1.00 47.93 473 THR B O 1
ATOM 4204 N N . THR B 2 254 ? -51.880 -33.288 10.716 1.00 42.90 474 THR B N 1
ATOM 4205 C CA . THR B 2 254 ? -52.164 -32.202 9.785 1.00 43.03 474 THR B CA 1
ATOM 4206 C C . THR B 2 254 ? -51.075 -32.056 8.723 1.00 43.65 474 THR B C 1
ATOM 4207 O O . THR B 2 254 ? -51.358 -31.602 7.612 1.00 52.67 474 THR B O 1
ATOM 4211 N N . ALA B 2 255 ? -49.838 -32.422 9.062 1.00 36.82 475 ALA B N 1
ATOM 4212 C CA . ALA B 2 255 ? -48.725 -32.350 8.112 1.00 30.54 475 ALA B CA 1
ATOM 4213 C C . ALA B 2 255 ? -48.915 -33.446 7.070 1.00 37.66 475 ALA B C 1
ATOM 4214 O O . ALA B 2 255 ? -48.958 -33.172 5.856 1.00 39.11 475 ALA B O 1
ATOM 4216 N N . MET B 2 256 ? -49.099 -34.679 7.561 1.00 35.94 476 MET B N 1
ATOM 4217 C CA . MET B 2 256 ? -49.306 -35.856 6.720 1.00 29.66 476 MET B CA 1
ATOM 4218 C C . MET B 2 256 ? -50.541 -35.716 5.862 1.00 28.05 476 MET B C 1
ATOM 4219 O O . MET B 2 256 ? -50.607 -36.293 4.777 1.00 26.34 476 MET B O 1
ATOM 4224 N N . THR B 2 257 ? -51.519 -34.957 6.362 1.00 33.17 477 THR B N 1
ATOM 4225 C CA . THR B 2 257 ? -52.768 -34.686 5.640 1.00 32.34 477 THR B CA 1
ATOM 4226 C C . THR B 2 257 ? -52.493 -33.859 4.381 1.00 32.62 477 THR B C 1
ATOM 4227 O O . THR B 2 257 ? -53.052 -34.161 3.330 1.00 35.22 477 THR B O 1
ATOM 4231 N N . GLU B 2 258 ? -51.651 -32.822 4.476 1.00 27.23 478 GLU B N 1
ATOM 4232 C CA . GLU B 2 258 ? -51.325 -32.027 3.294 1.00 31.91 478 GLU B CA 1
ATOM 4233 C C . GLU B 2 258 ? -50.408 -32.820 2.360 1.00 34.01 478 GLU B C 1
ATOM 4234 O O . GLU B 2 258 ? -50.529 -32.760 1.138 1.00 36.78 478 GLU B O 1
ATOM 4240 N N . ASN B 2 259 ? -49.502 -33.590 2.949 1.00 34.58 479 ASN B N 1
ATOM 4241 C CA . ASN B 2 259 ? -48.569 -34.420 2.188 1.00 30.20 479 ASN B CA 1
ATOM 4242 C C . ASN B 2 259 ? -49.329 -35.414 1.320 1.00 29.68 479 ASN B C 1
ATOM 4243 O O . ASN B 2 259 ? -48.836 -35.844 0.284 1.00 27.66 479 ASN B O 1
ATOM 4248 N N . ALA B 2 260 ? -50.515 -35.815 1.765 1.00 35.34 480 ALA B N 1
ATOM 4249 C CA . ALA B 2 260 ? -51.350 -36.746 0.996 1.00 34.07 480 ALA B CA 1
ATOM 4250 C C . ALA B 2 260 ? -51.939 -35.973 -0.177 1.00 36.08 480 ALA B C 1
ATOM 4251 O O . ALA B 2 260 ? -51.914 -36.445 -1.320 1.00 37.69 480 ALA B O 1
ATOM 4253 N N . LYS B 2 261 ? -52.415 -34.758 0.109 1.00 36.60 481 LYS B N 1
ATOM 4254 C CA . LYS B 2 261 ? -52.988 -33.893 -0.912 1.00 36.95 481 LYS B CA 1
ATOM 4255 C C . LYS B 2 261 ? -51.966 -33.659 -1.999 1.00 35.63 481 LYS B C 1
ATOM 4256 O O . LYS B 2 261 ? -52.173 -34.091 -3.126 1.00 37.73 481 LYS B O 1
ATOM 4262 N N . ASN B 2 262 ? -50.837 -33.035 -1.647 1.00 33.65 482 ASN B N 1
ATOM 4263 C CA . ASN B 2 262 ? -49.756 -32.729 -2.606 1.00 30.30 482 ASN B CA 1
ATOM 4264 C C . ASN B 2 262 ? -49.256 -33.929 -3.423 1.00 30.00 482 ASN B C 1
ATOM 4265 O O . ASN B 2 262 ? -48.941 -33.782 -4.600 1.00 34.18 482 ASN B O 1
ATOM 4270 N N . ALA B 2 263 ? -49.186 -35.104 -2.800 1.00 26.17 483 ALA B N 1
ATOM 4271 C CA . ALA B 2 263 ? -48.794 -36.325 -3.491 1.00 19.57 483 ALA B CA 1
ATOM 4272 C C . ALA B 2 263 ? -49.810 -36.609 -4.589 1.00 24.77 483 ALA B C 1
ATOM 4273 O O . ALA B 2 263 ? -49.447 -37.076 -5.666 1.00 28.96 483 ALA B O 1
ATOM 4275 N N . GLU B 2 264 ? -51.090 -36.391 -4.297 1.00 29.01 484 GLU B N 1
ATOM 4276 C CA . GLU B 2 264 ? -52.138 -36.613 -5.299 1.00 30.14 484 GLU B CA 1
ATOM 4277 C C . GLU B 2 264 ? -52.034 -35.510 -6.333 1.00 29.42 484 GLU B C 1
ATOM 4278 O O . GLU B 2 264 ? -52.087 -35.782 -7.527 1.00 31.16 484 GLU B O 1
ATOM 4284 N N . GLU B 2 265 ? -51.813 -34.277 -5.881 1.00 26.09 485 GLU B N 1
ATOM 4285 C CA . GLU B 2 265 ? -51.687 -33.160 -6.802 1.00 31.82 485 GLU B CA 1
ATOM 4286 C C . GLU B 2 265 ? -50.531 -33.371 -7.803 1.00 37.07 485 GLU B C 1
ATOM 4287 O O . GLU B 2 265 ? -50.626 -32.965 -8.965 1.00 43.14 485 GLU B O 1
ATOM 4293 N N . ILE B 2 266 ? -49.479 -34.072 -7.376 1.00 35.37 486 ILE B N 1
ATOM 4294 C CA . ILE B 2 266 ? -48.335 -34.353 -8.248 1.00 27.67 486 ILE B CA 1
ATOM 4295 C C . ILE B 2 266 ? -48.642 -35.495 -9.225 1.00 24.31 486 ILE B C 1
ATOM 4296 O O . ILE B 2 266 ? -48.269 -35.444 -10.409 1.00 17.60 486 ILE B O 1
ATOM 4301 N N . THR B 2 267 ? -49.247 -36.558 -8.703 1.00 23.55 487 THR B N 1
ATOM 4302 C CA . THR B 2 267 ? -49.628 -37.706 -9.521 1.00 26.33 487 THR B CA 1
ATOM 4303 C C . THR B 2 267 ? -50.545 -37.231 -10.619 1.00 24.84 487 THR B C 1
ATOM 4304 O O . THR B 2 267 ? -50.399 -37.618 -11.771 1.00 25.19 487 THR B O 1
ATOM 4308 N N . ASN B 2 268 ? -51.479 -36.362 -10.262 1.00 30.01 488 ASN B N 1
ATOM 4309 C CA . ASN B 2 268 ? -52.425 -35.830 -11.236 1.00 35.29 488 ASN B CA 1
ATOM 4310 C C . ASN B 2 268 ? -51.724 -35.002 -12.308 1.00 35.20 488 ASN B C 1
ATOM 4311 O O . ASN B 2 268 ? -52.186 -34.956 -13.441 1.00 42.34 488 ASN B O 1
ATOM 4316 N N . SER B 2 269 ? -50.624 -34.338 -11.943 1.00 36.59 489 SER B N 1
ATOM 4317 C CA . SER B 2 269 ? -49.825 -33.545 -12.885 1.00 33.35 489 SER B CA 1
ATOM 4318 C C . SER B 2 269 ? -49.046 -34.463 -13.843 1.00 32.98 489 SER B C 1
ATOM 4319 O O . SER B 2 269 ? -48.894 -34.146 -15.020 1.00 28.56 489 SER B O 1
ATOM 4322 N N . VAL B 2 270 ? -48.518 -35.577 -13.333 1.00 32.77 490 VAL B N 1
ATOM 4323 C CA . VAL B 2 270 ? -47.792 -36.547 -14.177 1.00 27.34 490 VAL B CA 1
ATOM 4324 C C . VAL B 2 270 ? -48.768 -37.017 -15.246 1.00 26.05 490 VAL B C 1
ATOM 4325 O O . VAL B 2 270 ? -48.429 -37.115 -16.422 1.00 29.87 490 VAL B O 1
ATOM 4329 N N . LYS B 2 271 ? -50.012 -37.222 -14.837 1.00 29.23 491 LYS B N 1
ATOM 4330 C CA . LYS B 2 271 ? -51.056 -37.688 -15.738 1.00 36.08 491 LYS B CA 1
ATOM 4331 C C . LYS B 2 271 ? -51.321 -36.732 -16.887 1.00 37.18 491 LYS B C 1
ATOM 4332 O O . LYS B 2 271 ? -51.546 -37.182 -18.010 1.00 43.94 491 LYS B O 1
ATOM 4338 N N . GLU B 2 272 ? -51.306 -35.424 -16.616 1.00 34.59 492 GLU B N 1
ATOM 4339 C CA . GLU B 2 272 ? -51.525 -34.436 -17.674 1.00 36.42 492 GLU B CA 1
ATOM 4340 C C . GLU B 2 272 ? -50.353 -34.463 -18.630 1.00 36.63 492 GLU B C 1
ATOM 4341 O O . GLU B 2 272 ? -50.534 -34.633 -19.840 1.00 41.04 492 GLU B O 1
ATOM 4347 N N . VAL B 2 273 ? -49.146 -34.317 -18.085 1.00 35.00 493 VAL B N 1
ATOM 4348 C CA . VAL B 2 273 ? -47.920 -34.317 -18.882 1.00 27.12 493 VAL B CA 1
ATOM 4349 C C . VAL B 2 273 ? -47.826 -35.536 -19.770 1.00 26.80 493 VAL B C 1
ATOM 4350 O O . VAL B 2 273 ? -47.578 -35.399 -20.959 1.00 22.55 493 VAL B O 1
ATOM 4354 N N . ASN B 2 274 ? -48.000 -36.732 -19.210 1.00 32.58 494 ASN B N 1
ATOM 4355 C CA . ASN B 2 274 ? -47.913 -37.934 -20.047 1.00 37.30 494 ASN B CA 1
ATOM 4356 C C . ASN B 2 274 ? -48.877 -37.901 -21.224 1.00 34.99 494 ASN B C 1
ATOM 4357 O O . ASN B 2 274 ? -48.527 -38.340 -22.319 1.00 40.77 494 ASN B O 1
ATOM 4362 N N . ALA B 2 275 ? -50.058 -37.316 -21.022 1.00 34.97 495 ALA B N 1
ATOM 4363 C CA . ALA B 2 275 ? -51.057 -37.210 -22.090 1.00 35.82 495 ALA B CA 1
ATOM 4364 C C . ALA B 2 275 ? -50.674 -36.135 -23.122 1.00 37.11 495 ALA B C 1
ATOM 4365 O O . ALA B 2 275 ? -50.904 -36.318 -24.320 1.00 35.40 495 ALA B O 1
ATOM 4367 N N . ARG B 2 276 ? -50.123 -35.009 -22.650 1.00 34.99 496 ARG B N 1
ATOM 4368 C CA . ARG B 2 276 ? -49.666 -33.926 -23.535 1.00 30.17 496 ARG B CA 1
ATOM 4369 C C . ARG B 2 276 ? -48.473 -34.401 -24.380 1.00 29.93 496 ARG B C 1
ATOM 4370 O O . ARG B 2 276 ? -48.326 -34.028 -25.542 1.00 27.81 496 ARG B O 1
ATOM 4378 N N . LEU B 2 277 ? -47.620 -35.235 -23.791 1.00 31.60 497 LEU B N 1
ATOM 4379 C CA . LEU B 2 277 ? -46.479 -35.793 -24.516 1.00 37.30 497 LEU B CA 1
ATOM 4380 C C . LEU B 2 277 ? -46.991 -36.651 -25.686 1.00 37.48 497 LEU B C 1
ATOM 4381 O O . LEU B 2 277 ? -46.409 -36.659 -26.771 1.00 39.91 497 LEU B O 1
ATOM 4386 N N . GLN B 2 278 ? -48.097 -37.354 -25.463 1.00 37.19 498 GLN B N 1
ATOM 4387 C CA . GLN B 2 278 ? -48.681 -38.211 -26.489 1.00 40.50 498 GLN B CA 1
ATOM 4388 C C . GLN B 2 278 ? -49.288 -37.416 -27.651 1.00 40.59 498 GLN B C 1
ATOM 4389 O O . GLN B 2 278 ? -49.402 -37.933 -28.770 1.00 42.72 498 GLN B O 1
ATOM 4395 N N . GLU B 2 279 ? -49.689 -36.171 -27.391 1.00 38.18 499 GLU B N 1
ATOM 4396 C CA . GLU B 2 279 ? -50.249 -35.320 -28.439 1.00 37.64 499 GLU B CA 1
ATOM 4397 C C . GLU B 2 279 ? -49.139 -34.827 -29.334 1.00 38.77 499 GLU B C 1
ATOM 4398 O O . GLU B 2 279 ? -49.350 -34.630 -30.537 1.00 42.59 499 GLU B O 1
ATOM 4404 N N . ILE B 2 280 ? -47.963 -34.595 -28.749 1.00 39.40 500 ILE B N 1
ATOM 4405 C CA . ILE B 2 280 ? -46.832 -34.159 -29.549 1.00 37.63 500 ILE B CA 1
ATOM 4406 C C . ILE B 2 280 ? -46.245 -35.304 -30.371 1.00 35.64 500 ILE B C 1
ATOM 4407 O O . ILE B 2 280 ? -45.857 -35.084 -31.516 1.00 32.27 500 ILE B O 1
ATOM 4412 N N . SER B 2 281 ? -46.251 -36.528 -29.838 1.00 32.99 501 SER B N 1
ATOM 4413 C CA . SER B 2 281 ? -45.742 -37.677 -30.610 1.00 38.56 501 SER B CA 1
ATOM 4414 C C . SER B 2 281 ? -46.555 -37.735 -31.890 1.00 37.60 501 SER B C 1
ATOM 4415 O O . SER B 2 281 ? -46.028 -37.906 -32.985 1.00 35.10 501 SER B O 1
ATOM 4418 N N . ALA B 2 282 ? -47.854 -37.522 -31.724 1.00 42.53 502 ALA B N 1
ATOM 4419 C CA . ALA B 2 282 ? -48.797 -37.509 -32.825 1.00 39.95 502 ALA B CA 1
ATOM 4420 C C . ALA B 2 282 ? -48.393 -36.388 -33.761 1.00 40.46 502 ALA B C 1
ATOM 4421 O O . ALA B 2 282 ? -48.289 -36.604 -34.968 1.00 44.39 502 ALA B O 1
ATOM 4423 N N . SER B 2 283 ? -48.134 -35.203 -33.201 1.00 38.83 503 SER B N 1
ATOM 4424 C CA . SER B 2 283 ? -47.733 -34.046 -34.003 1.00 43.05 503 SER B CA 1
ATOM 4425 C C . SER B 2 283 ? -46.378 -34.277 -34.654 1.00 44.97 503 SER B C 1
ATOM 4426 O O . SER B 2 283 ? -46.118 -33.796 -35.749 1.00 43.35 503 SER B O 1
ATOM 4429 N N . THR B 2 284 ? -45.528 -35.048 -33.988 1.00 50.04 504 THR B N 1
ATOM 4430 C CA . THR B 2 284 ? -44.211 -35.377 -34.512 1.00 53.77 504 THR B CA 1
ATOM 4431 C C . THR B 2 284 ? -44.406 -36.258 -35.746 1.00 55.93 504 THR B C 1
ATOM 4432 O O . THR B 2 284 ? -43.737 -36.081 -36.758 1.00 54.76 504 THR B O 1
ATOM 4436 N N . GLU B 2 285 ? -45.371 -37.168 -35.671 1.00 59.03 505 GLU B N 1
ATOM 4437 C CA . GLU B 2 285 ? -45.658 -38.070 -36.772 1.00 59.85 505 GLU B CA 1
ATOM 4438 C C . GLU B 2 285 ? -46.346 -37.367 -37.927 1.00 61.34 505 GLU B C 1
ATOM 4439 O O . GLU B 2 285 ? -46.171 -37.760 -39.074 1.00 60.53 505 GLU B O 1
ATOM 4445 N N . GLU B 2 286 ? -47.154 -36.354 -37.616 1.00 65.17 506 GLU B N 1
ATOM 4446 C CA . GLU B 2 286 ? -47.847 -35.566 -38.635 1.00 68.19 506 GLU B CA 1
ATOM 4447 C C . GLU B 2 286 ? -46.748 -34.963 -39.505 1.00 66.34 506 GLU B C 1
ATOM 4448 O O . GLU B 2 286 ? -46.792 -35.038 -40.728 1.00 67.56 506 GLU B O 1
ATOM 4454 N N . VAL B 2 287 ? -45.718 -34.455 -38.837 1.00 65.28 507 VAL B N 1
ATOM 4455 C CA . VAL B 2 287 ? -44.573 -33.839 -39.485 1.00 65.44 507 VAL B CA 1
ATOM 4456 C C . VAL B 2 287 ? -43.688 -34.832 -40.233 1.00 65.75 507 VAL B C 1
ATOM 4457 O O . VAL B 2 287 ? -43.157 -34.513 -41.293 1.00 65.64 507 VAL B O 1
ATOM 4461 N N . THR B 2 288 ? -43.506 -36.019 -39.670 1.00 68.20 508 THR B N 1
ATOM 4462 C CA . THR B 2 288 ? -42.671 -37.029 -40.309 1.00 73.90 508 THR B CA 1
ATOM 4463 C C . THR B 2 288 ? -43.346 -37.604 -41.560 1.00 74.37 508 THR B C 1
ATOM 4464 O O . THR B 2 288 ? -42.692 -38.196 -42.422 1.00 77.87 508 THR B O 1
ATOM 4468 N N . SER B 2 289 ? -44.659 -37.438 -41.648 1.00 73.14 509 SER B N 1
ATOM 4469 C CA . SER B 2 289 ? -45.398 -37.935 -42.791 1.00 71.21 509 SER B CA 1
ATOM 4470 C C . SER B 2 289 ? -45.348 -36.876 -43.875 1.00 72.96 509 SER B C 1
ATOM 4471 O O . SER B 2 289 ? -45.257 -37.198 -45.058 1.00 74.55 509 SER B O 1
ATOM 4474 N N . ARG B 2 290 ? -45.397 -35.609 -43.467 1.00 72.31 510 ARG B N 1
ATOM 4475 C CA . ARG B 2 290 ? -45.347 -34.503 -44.413 1.00 71.32 510 ARG B CA 1
ATOM 4476 C C . ARG B 2 290 ? -43.922 -34.205 -44.889 1.00 69.75 510 ARG B C 1
ATOM 4477 O O . ARG B 2 290 ? -43.721 -33.452 -45.842 1.00 69.58 510 ARG B O 1
ATOM 4485 N N . VAL B 2 291 ? -42.932 -34.793 -44.225 1.00 67.69 511 VAL B N 1
ATOM 4486 C CA . VAL B 2 291 ? -41.546 -34.603 -44.630 1.00 64.44 511 VAL B CA 1
ATOM 4487 C C . VAL B 2 291 ? -41.381 -35.440 -45.885 1.00 66.45 511 VAL B C 1
ATOM 4488 O O . VAL B 2 291 ? -40.789 -35.000 -46.861 1.00 70.11 511 VAL B O 1
ATOM 4492 N N . GLN B 2 292 ? -41.963 -36.633 -45.864 1.00 65.00 512 GLN B N 1
ATOM 4493 C CA . GLN B 2 292 ? -41.909 -37.541 -47.002 1.00 66.84 512 GLN B CA 1
ATOM 4494 C C . GLN B 2 292 ? -42.579 -36.959 -48.246 1.00 65.01 512 GLN B C 1
ATOM 4495 O O . GLN B 2 292 ? -42.022 -37.017 -49.340 1.00 63.55 512 GLN B O 1
ATOM 4501 N N . THR B 2 293 ? -43.790 -36.434 -48.077 1.00 64.77 513 THR B N 1
ATOM 4502 C CA . THR B 2 293 ? -44.549 -35.825 -49.168 1.00 65.01 513 THR B CA 1
ATOM 4503 C C . THR B 2 293 ? -43.756 -34.708 -49.878 1.00 68.89 513 THR B C 1
ATOM 4504 O O . THR B 2 293 ? -43.866 -34.542 -51.095 1.00 72.52 513 THR B O 1
ATOM 4508 N N . ILE B 2 294 ? -42.957 -33.955 -49.117 1.00 69.81 514 ILE B N 1
ATOM 4509 C CA . ILE B 2 294 ? -42.135 -32.870 -49.670 1.00 68.90 514 ILE B CA 1
ATOM 4510 C C . ILE B 2 294 ? -40.895 -33.426 -50.376 1.00 69.33 514 ILE B C 1
ATOM 4511 O O . ILE B 2 294 ? -40.439 -32.851 -51.358 1.00 70.80 514 ILE B O 1
ATOM 4516 N N . ARG B 2 295 ? -40.337 -34.524 -49.867 1.00 68.62 515 ARG B N 1
ATOM 4517 C CA . ARG B 2 295 ? -39.176 -35.150 -50.500 1.00 66.48 515 ARG B CA 1
ATOM 4518 C C . ARG B 2 295 ? -39.579 -35.659 -51.882 1.00 66.09 515 ARG B C 1
ATOM 4519 O O . ARG B 2 295 ? -38.884 -35.420 -52.867 1.00 64.45 515 ARG B O 1
ATOM 4527 N N . GLU B 2 296 ? -40.719 -36.337 -51.951 1.00 67.80 516 GLU B N 1
ATOM 4528 C CA . GLU B 2 296 ? -41.225 -36.841 -53.219 1.00 73.73 516 GLU B CA 1
ATOM 4529 C C . GLU B 2 296 ? -41.414 -35.640 -54.139 1.00 77.42 516 GLU B C 1
ATOM 4530 O O . GLU B 2 296 ? -41.027 -35.675 -55.311 1.00 80.26 516 GLU B O 1
ATOM 4536 N N . ASN B 2 297 ? -41.979 -34.572 -53.570 1.00 78.99 517 ASN B N 1
ATOM 4537 C CA . ASN B 2 297 ? -42.257 -33.322 -54.283 1.00 77.48 517 ASN B CA 1
ATOM 4538 C C . ASN B 2 297 ? -41.043 -32.405 -54.472 1.00 74.76 517 ASN B C 1
ATOM 4539 O O . ASN B 2 297 ? -41.193 -31.260 -54.891 1.00 75.67 517 ASN B O 1
ATOM 4544 N N . VAL B 2 298 ? -39.854 -32.896 -54.137 1.00 74.11 518 VAL B N 1
ATOM 4545 C CA . VAL B 2 298 ? -38.621 -32.128 -54.307 1.00 75.00 518 VAL B CA 1
ATOM 4546 C C . VAL B 2 298 ? -37.710 -32.971 -55.185 1.00 75.95 518 VAL B C 1
ATOM 4547 O O . VAL B 2 298 ? -36.706 -32.496 -55.709 1.00 76.71 518 VAL B O 1
ATOM 4551 N N . GLN B 2 299 ? -38.076 -34.243 -55.297 1.00 77.50 519 GLN B N 1
ATOM 4552 C CA . GLN B 2 299 ? -37.373 -35.231 -56.095 1.00 79.28 519 GLN B CA 1
ATOM 4553 C C . GLN B 2 299 ? -37.973 -35.196 -57.495 1.00 79.50 519 GLN B C 1
ATOM 4554 O O . GLN B 2 299 ? -37.249 -35.200 -58.488 1.00 77.14 519 GLN B O 1
ATOM 4560 N N . MET B 2 300 ? -39.304 -35.171 -57.562 1.00 80.75 520 MET B N 1
ATOM 4561 C CA . MET B 2 300 ? -40.010 -35.107 -58.836 1.00 84.18 520 MET B CA 1
ATOM 4562 C C . MET B 2 300 ? -39.696 -33.783 -59.518 1.00 85.47 520 MET B C 1
ATOM 4563 O O . MET B 2 300 ? -39.868 -33.643 -60.723 1.00 89.98 520 MET B O 1
ATOM 4568 N N . LEU B 2 301 ? -39.227 -32.819 -58.733 1.00 85.81 521 LEU B N 1
ATOM 4569 C CA . LEU B 2 301 ? -38.894 -31.497 -59.234 1.00 87.71 521 LEU B CA 1
ATOM 4570 C C . LEU B 2 301 ? -37.479 -31.439 -59.788 1.00 88.87 521 LEU B C 1
ATOM 4571 O O . LEU B 2 301 ? -37.226 -30.724 -60.751 1.00 88.28 521 LEU B O 1
ATOM 4576 N N . LYS B 2 302 ? -36.558 -32.179 -59.173 1.00 91.60 522 LYS B N 1
ATOM 4577 C CA . LYS B 2 302 ? -35.179 -32.221 -59.643 1.00 93.97 522 LYS B CA 1
ATOM 4578 C C . LYS B 2 302 ? -35.150 -32.963 -60.984 1.00 94.59 522 LYS B C 1
ATOM 4579 O O . LYS B 2 302 ? -34.175 -32.865 -61.740 1.00 93.41 522 LYS B O 1
ATOM 4585 N N . GLU B 2 303 ? -36.229 -33.703 -61.262 1.00 97.52 523 GLU B N 1
ATOM 4586 C CA . GLU B 2 303 ? -36.366 -34.429 -62.520 1.00 100.04 523 GLU B CA 1
ATOM 4587 C C . GLU B 2 303 ? -36.607 -33.422 -63.639 1.00 99.71 523 GLU B C 1
ATOM 4588 O O . GLU B 2 303 ? -36.207 -33.644 -64.783 1.00 100.39 523 GLU B O 1
ATOM 4594 N N . ILE B 2 304 ? -37.267 -32.316 -63.299 1.00 97.08 524 ILE B N 1
ATOM 4595 C CA . ILE B 2 304 ? -37.533 -31.236 -64.243 1.00 94.47 524 ILE B CA 1
ATOM 4596 C C . ILE B 2 304 ? -36.193 -30.575 -64.560 1.00 95.60 524 ILE B C 1
ATOM 4597 O O . ILE B 2 304 ? -35.880 -30.333 -65.721 1.00 95.93 524 ILE B O 1
ATOM 4602 N N . VAL B 2 305 ? -35.381 -30.360 -63.524 1.00 96.60 525 VAL B N 1
ATOM 4603 C CA . VAL B 2 305 ? -34.058 -29.745 -63.653 1.00 96.98 525 VAL B CA 1
ATOM 4604 C C . VAL B 2 305 ? -33.184 -30.426 -64.727 1.00 99.53 525 VAL B C 1
ATOM 4605 O O . VAL B 2 305 ? -32.373 -29.759 -65.377 1.00 99.40 525 VAL B O 1
ATOM 4609 N N . ALA B 2 306 ? -33.379 -31.731 -64.933 1.00 101.78 526 ALA B N 1
ATOM 4610 C CA . ALA B 2 306 ? -32.631 -32.476 -65.942 1.00 105.08 526 ALA B CA 1
ATOM 4611 C C . ALA B 2 306 ? -33.474 -32.581 -67.210 1.00 107.88 526 ALA B C 1
ATOM 4612 O O . ALA B 2 306 ? -33.016 -32.206 -68.297 1.00 108.19 526 ALA B O 1
ATOM 4614 N N . ARG B 2 307 ? -34.697 -33.104 -67.048 1.00 110.82 527 ARG B N 1
ATOM 4615 C CA . ARG B 2 307 ? -35.686 -33.265 -68.134 1.00 112.86 527 ARG B CA 1
ATOM 4616 C C . ARG B 2 307 ? -35.651 -32.057 -69.072 1.00 113.88 527 ARG B C 1
ATOM 4617 O O . ARG B 2 307 ? -35.416 -32.188 -70.273 1.00 112.60 527 ARG B O 1
ATOM 4625 N N . TYR B 2 308 ? -35.834 -30.873 -68.500 1.00 115.39 528 TYR B N 1
ATOM 4626 C CA . TYR B 2 308 ? -35.796 -29.625 -69.256 1.00 117.25 528 TYR B CA 1
ATOM 4627 C C . TYR B 2 308 ? -34.327 -29.184 -69.302 1.00 118.45 528 TYR B C 1
ATOM 4628 O O . TYR B 2 308 ? -33.722 -29.295 -70.387 1.00 118.89 528 TYR B O 1
ATOM 4630 N N . LYS B 2 309 ? -33.767 -28.843 -68.233 1.00 120.78 529 LYS B N 1
#

Foldseek 3Di:
DVVLVVVLVVLVVLLVVLVVVLVVLVVVVVVLVVVVVVLVVLVVVLVVLLVVLVVLVVVLVVLLVVLVVLLVVLVVVLVVLVVLLVVLVVLLVVLVVVLVVLVVVVVVLVVVVVVLVVLLVCQCVVLVVLVVLLVVLVVLLVVLVVLLVVLPVPPDVSVVSNVVSVVSNVVSVVSNVVSVVSVVVSVVSNCVSVVVVVVSVVSVVCSVVVNVVSVVVSVVSVVVNVVSVVSSVVSVVSVVVSVVSVVVSVVSVVVSVVSVVVSVVSVVVSVVVVVVSVVVVVVSVVSNVVSCVSNVVSCVSVVVSVPPD/DVVVVLCVVLVVLLVVLVVLLVVLVVLVVVLVVCLVVLVVVVVVLVVLVVVLVVLLVVLVVLLVVLVVLVVVLVVVLVVLVVVVVVLVVLLVVLVVLVVVLVVVLVVLVVVVVVLVCLLVVLVVVVVVLVVLLVVLVVQQVVLVVQLVPLVPPPCRSVVSNVVSVVSNVVSVVSNVVSVVVVVVSVVSNVVSVVCVCVSVVSNVVSVVVNVVSVVSNVVSVVVVVVSVVVSVVSVVVNVVSVVSVVVSVVSVVVSVVSNVVSVVVVVVSVVVVVVSVVVVVVSVVSVVVSVVVVVVSVVSVVVVVVD

InterPro domains:
  IPR000727 Target SNARE coiled-coil homology domain [PS50192] (431-493)
  IPR004089 Methyl-accepting chemotaxis protein (MCP) signalling domain [PF00015] (300-481)
  IPR004089 Methyl-accepting chemotaxis protein (MCP) signalling domain [PS50111] (244-480)
  IPR004089 Methyl-accepting chemotaxis protein (MCP) signalling domain [SM00283] (254-522)
  IPR004090 Chemotaxis methyl-accepting receptor [PR00260] (275-304)
  IPR004090 Chemotaxis methyl-accepting receptor [PR00260] (352-379)
  IPR004090 Chemotaxis methyl-accepting receptor [PR00260] (381-410)

Nearest PDB structures (foldseek):
  1qu7-assembly1_A  TM=6.014E-01  e=9.905E-09  Escherichia coli
  8c5v-assembly1_I  TM=4.250E-01  e=1.058E-07  Escherichia coli
  3g6b-assembly1_B  TM=5.336E-01  e=2.942E-06  Thermotoga maritima
  7kek-assembly1_B  TM=2.961E-01  e=3.240E-03  Tetrahymena thermophila
  7a0g-assembly1_FFF  TM=2.915E-01  e=1.263E-02  Serratia marcescens

Sequence (616 aa):
GSHMKDVQTETFSVAESIEEISKANEEITNQLLGISKEMDNISTRIESISASVQETTAGSEEISSATKNIADSAQQAASFADQSTQLAKEAGDALKKVIEVTRMISNSAKDVERVVESFQKGAEEITSFVETINAIAEQTNLLALNAAIEAARAGEAGRGFAVVADEIRKLAEESQQASENVRRVVNEIRSIAEDAGKVSSEITARVEEGTKLADEADEKLNSIVGAVERINEMLQNIAAAIEEQTAAVDEITTAMTENAKNAEEITNSVKEVNARLQEISASTEEVTSRVQTIRENVQMLKEIVARYKSHMKDVQTETFSVAESIEEISKANEEITNQLLGISKEMDNISTRIESISASVQETTAGSEEISSATKNIADSAQQAASFADQSTQLAKEAGDALKKVIEVTRMISNSAKDVERVVESFQKGAEEITSFVETINAIAEQTNLLALNAAIEAARAGEAGRGFAVVADEIRKLAEESQQASENVRRVVNEIRSIAEDAGKVSSEITARVEEGTKLADEADEKLNSIVGAVERINEMLQNIAAAIEEQNAAVDEITTAMTENAKNAEEITNSVKEVNARLQEISASTEEVTSRVQTIRENVQMLKEIVARY